Protein AF-0000000084379235 (afdb_homodimer)

Nearest PDB structures (foldseek):
  6t3e-assembly1_A  TM=9.279E-01  e=1.648E-34  Thermococcus litoralis DSM 5473
  1x7d-assembly1_A  TM=8.752E-01  e=5.258E-24  Pseudomonas putida
  5yu0-assembly1_B  TM=8.383E-01  e=1.056E-24  Streptomyces pristinaespiralis
  8j1g-assembly1_B  TM=8.552E-01  e=7.853E-24  Pseudomonas veronii
  8j1g-assembly1_A  TM=8.545E-01  e=2.203E-23  Pseudomonas veronii

Foldseek 3Di:
DAEAELVLLVVLCDLLVLLVLVLVLLQDDKDWDDKDWDWADDPPAHIKIWIWTWMDDAQAKIKIKIKMAQPCCVVVVDDRMFIKMWIAGNNPRHTDYIYGVVSLCLQLLLSLLLNLCLQAADQAFAEEEEEDLDPNRLNNVSNVVSRHVHAEYEYEYPDQVSRVVSLVVCVPPNHDYYYDHDVLVSQLVGQEYAYADQAQDEPAELVSHFFQHEYEYEHFFALSRYHYALNNQLQAQEEEQDPVRCCHGGNRNVVNCVVVSDDPVSNQYHSSCSSNVNGHTHPDSRGYHYYYYNDGVSSSRSSVVSSSVSVVVVD/DAEAELVLLPVLCDLLVLLVLVLVLLQDDKDWDDKDWDWADDPPAHIKIWIWTWMDDAQAKIKIKIKMAQPCCVVVVDDRMFIKMWIAGNNPRHTDYIYGVVSLCLQLLLSLLLNLCLQAADQAFAEEEEEDLDPNRLNNVSNVVSRHVHAEYEYEYPDQVSRVVSLVVCVPPNHHYYYDHDVLVSQLVGQEYAYADQALDEPAELVSHFFQHEYEYEHFFALSRYHYALNNQLQAQEEEQDPVRCCHGGNRNVVNCVVVSDDPVSNQYHSSCSSNVNGHTHPDSRGYHYYYYNDGVSSSRSSVVSSSVSVVVVD

Organism: NCBI:txid1548547

Sequence (630 aa):
MLTFNAQAVAQSLPYDLLIDALEDAFRSDIDVPDRAHHQIKVPDEADGTLLLMPAWRTGNALGIKIATVFPGNMKKSLPSVNASYLLLDGTTGQPVAILDGAELTLRRTAAASALASRYLSRADASTLLMVGTGKLAPHLIRAHATVRPLERVMIWGRRPDAARAVADSLANERYSVTVVEDIQPAVKEADIISCATLASEPLIEGSGLRGGQHVDLVGSFTPEMCEADDAAMSLADVYVDTYAGALVEAGEIVKAMKSGALDRADIVGDLFALTRGTCDQRRSPDATTLFKSVGSALEDLAAAELAVRQSNHHNMLTFNAQAVAQSLPYDLLIDALEDAFRSDIDVPDRAHHQIKVPDEADGTLLLMPAWRTGNALGIKIATVFPGNMKKSLPSVNASYLLLDGTTGQPVAILDGAELTLRRTAAASALASRYLSRADASTLLMVGTGKLAPHLIRAHATVRPLERVMIWGRRPDAARAVADSLANERYSVTVVEDIQPAVKEADIISCATLASEPLIEGSGLRGGQHVDLVGSFTPEMCEADDAAMSLADVYVDTYAGALVEAGEIVKAMKSGALDRADIVGDLFALTRGTCDQRRSPDATTLFKSVGSALEDLAAAELAVRQSNHHN

Radius of gyration: 28.87 Å; Cα contacts (8 Å, |Δi|>4): 1555; chains: 2; bounding box: 52×85×67 Å

InterPro domains:
  IPR003462 Ornithine cyclodeaminase/mu-crystallin [PF02423] (7-306)
  IPR003462 Ornithine cyclodeaminase/mu-crystallin [PIRSF001439] (1-310)
  IPR003462 Ornithine cyclodeaminase/mu-crystallin [PTHR13812] (4-311)
  IPR023401 Ornithine cyclodeaminase, N-terminal [G3DSA:3.30.1780.10] (18-307)
  IPR036291 NAD(P)-binding domain superfamily [SSF51735] (1-310)

Secondary structure (DSSP, 8-state):
-EEE-HHHHHHH--HHHHHHHHHHHHHS--B-PPPEEEEE--TTSPPEEEEEEEEEETTTEEEEEEEEE-GGGGGGTS-SEEEEEEEEETTT--EEEEEEHHHHHHHHHHHHHHHHHHHHS-TT--EEEEE--STHHHHHHHHHHHHS---EEEEE-SSHHHHHHHHHHTTTSSSEEEE-S-HHHHHHH-SEEEE----SS-SB-GGG--TT-EEEE-S--STT--SB-HHHHHHSEEEES-HHHHHHH-HHHHHHHHHTS--GGGEEEEHHHHHHT-S-----TT--EEEE----HHHHHHHHHHHHHHHHHH-/-EEE-HHHHHHH--HHHHHHHHHHHHHS--B-PPPEEEEE--TTSPPEEEEEEEEEETTTEEEEEEEEE-GGGGGGTS-SEEEEEEEEETTT--EEEEEEHHHHHHHHHHHHHHHHHHHHS-TT--EEEEE--STHHHHHHHHHHHHS---EEEEE-SSHHHHHHHHHHTTTSSSEEEE-S-HHHHHHH-SEEEE----SS-SB-GGG--TT-EEEE-S--STT--SB-HHHHHHSEEEES-HHHHHHH-HHHHHHHHHTS--GGGEEEEHHHHHHT-S-----TT--EEEE----HHHHHHHHHHHHHHHHHH-

Solvent-accessible surface area (backbone atoms only — not comparable to full-atom values): 30803 Å² total; per-residue (Å²): 108,48,76,30,50,51,66,52,43,56,71,34,48,49,51,67,62,42,26,52,40,42,45,50,46,43,54,47,78,62,52,61,63,84,62,47,81,44,81,36,60,26,84,97,46,60,56,24,37,42,36,42,32,42,20,32,33,75,51,54,34,29,28,36,37,43,34,22,41,18,68,54,21,58,83,68,78,38,67,31,64,36,36,36,30,42,36,24,34,27,70,48,42,41,73,48,32,41,34,38,23,53,52,48,48,42,49,40,54,18,21,49,54,21,45,51,39,61,53,40,36,53,79,77,35,28,30,34,29,34,38,33,52,51,87,50,40,64,41,37,53,54,24,37,45,68,65,25,67,48,49,36,35,37,29,28,36,98,47,62,68,47,18,46,53,51,44,60,76,46,66,86,49,96,35,50,70,46,70,47,91,56,64,64,69,48,52,56,68,27,32,32,40,39,34,44,42,82,36,58,58,55,76,43,51,32,89,50,56,55,71,28,22,20,37,36,40,52,36,28,59,38,62,71,20,12,54,40,34,47,55,31,53,51,68,26,52,31,32,28,52,41,65,77,45,31,66,64,25,22,8,43,54,41,50,18,42,75,73,60,41,33,51,81,84,57,44,60,39,26,43,41,30,52,58,61,62,72,33,80,59,59,87,46,79,56,43,30,28,29,39,40,34,64,74,58,43,55,44,54,41,35,47,52,54,44,31,54,54,46,50,56,70,73,97,111,48,78,28,50,53,67,52,44,55,72,34,48,48,51,67,62,40,26,52,39,42,45,51,45,42,55,47,79,60,51,60,62,83,61,48,80,43,82,38,61,27,84,97,47,61,58,24,36,42,37,43,32,40,20,33,31,74,49,55,33,29,27,35,39,43,33,21,42,15,66,54,21,58,84,67,76,38,67,31,65,36,35,37,28,42,35,25,33,28,70,48,42,42,71,48,30,41,34,37,23,52,51,48,47,43,50,40,53,18,22,52,53,21,47,51,38,62,52,41,36,52,80,78,34,27,30,35,28,36,39,32,52,52,87,49,39,65,41,37,54,54,23,38,47,67,66,25,67,48,49,37,35,38,29,30,36,97,48,61,67,46,19,46,53,50,46,60,76,44,68,85,49,96,37,50,73,45,74,47,90,57,64,64,68,46,52,56,67,28,34,30,40,40,34,45,42,83,37,60,58,56,76,45,52,30,89,51,56,56,73,28,22,21,37,37,40,53,37,28,61,36,62,70,19,11,54,41,35,48,54,32,55,51,68,26,52,32,31,28,51,41,66,77,46,30,67,66,24,20,8,43,54,42,50,18,42,74,73,61,40,34,51,80,84,56,45,61,38,26,43,41,30,54,59,60,63,72,32,79,59,58,86,47,79,55,44,30,30,30,39,40,34,64,74,58,43,56,44,54,41,34,47,52,54,44,30,54,55,46,51,55,71,74,97

pLDDT: mean 96.62, std 4.07, range [54.31, 98.94]

Structure (mmCIF, N/CA/C/O backbone):
data_AF-0000000084379235-model_v1
#
loop_
_entity.id
_entity.type
_entity.pdbx_description
1 polymer 'Ornithine cyclodeaminase'
#
loop_
_atom_site.group_PDB
_atom_site.id
_atom_site.type_symbol
_atom_site.label_atom_id
_atom_site.label_alt_id
_atom_site.label_comp_id
_atom_site.label_asym_id
_atom_site.label_entity_id
_atom_site.label_seq_id
_atom_site.pdbx_PDB_ins_code
_atom_site.Cartn_x
_atom_site.Cartn_y
_atom_site.Cartn_z
_atom_site.occupancy
_atom_site.B_iso_or_equiv
_atom_site.auth_seq_id
_atom_site.auth_comp_id
_atom_site.auth_asym_id
_atom_site.auth_atom_id
_atom_site.pdbx_PDB_model_num
ATOM 1 N N . MET A 1 1 ? -5.691 -5.512 14.508 1 92.12 1 MET A N 1
ATOM 2 C CA . MET A 1 1 ? -5.141 -6 13.25 1 92.12 1 MET A CA 1
ATOM 3 C C . MET A 1 1 ? -4.266 -7.23 13.484 1 92.12 1 MET A C 1
ATOM 5 O O . MET A 1 1 ? -3.367 -7.211 14.32 1 92.12 1 MET A O 1
ATOM 9 N N . LEU A 1 2 ? -4.555 -8.359 12.836 1 96 2 LEU A N 1
ATOM 10 C CA . LEU A 1 2 ? -3.793 -9.602 12.969 1 96 2 LEU A CA 1
ATOM 11 C C . LEU A 1 2 ? -2.469 -9.508 12.219 1 96 2 LEU A C 1
ATOM 13 O O . LEU A 1 2 ? -2.355 -8.758 11.242 1 96 2 LEU A O 1
ATOM 17 N N . THR A 1 3 ? -1.489 -10.188 12.703 1 96.81 3 THR A N 1
ATOM 18 C CA . THR A 1 3 ? -0.196 -10.242 12.031 1 96.81 3 THR A CA 1
ATOM 19 C C . THR A 1 3 ? 0.193 -11.68 11.719 1 96.81 3 THR A C 1
ATOM 21 O O . THR A 1 3 ? 0.214 -12.531 12.609 1 96.81 3 THR A O 1
ATOM 24 N N . PHE A 1 4 ? 0.456 -11.969 10.461 1 98.06 4 PHE A N 1
ATOM 25 C CA . PHE A 1 4 ? 0.9 -13.289 10.023 1 98.06 4 PHE A CA 1
ATOM 26 C C . PHE A 1 4 ? 2.336 -13.234 9.516 1 98.06 4 PHE A C 1
ATOM 28 O O . PHE A 1 4 ? 2.592 -12.734 8.414 1 98.06 4 PHE A O 1
ATOM 35 N N . ASN A 1 5 ? 3.264 -13.773 10.336 1 97.31 5 ASN A N 1
ATOM 36 C CA . ASN A 1 5 ? 4.598 -13.953 9.773 1 97.31 5 ASN A CA 1
ATOM 37 C C . ASN A 1 5 ? 4.633 -15.109 8.773 1 97.31 5 ASN A C 1
ATOM 39 O O . ASN A 1 5 ? 3.596 -15.711 8.477 1 97.31 5 ASN A O 1
ATOM 43 N N . ALA A 1 6 ? 5.785 -15.398 8.227 1 97.69 6 ALA A N 1
ATOM 44 C CA . ALA A 1 6 ? 5.898 -16.406 7.176 1 97.69 6 ALA A CA 1
ATOM 45 C C . ALA A 1 6 ? 5.379 -17.766 7.656 1 97.69 6 ALA A C 1
ATOM 47 O O . ALA A 1 6 ? 4.652 -18.453 6.934 1 97.69 6 ALA A O 1
ATOM 48 N N . GLN A 1 7 ? 5.68 -18.156 8.844 1 97.88 7 GLN A N 1
ATOM 49 C CA . GLN A 1 7 ? 5.258 -19.438 9.406 1 97.88 7 GLN A CA 1
ATOM 50 C C . GLN A 1 7 ? 3.744 -19.484 9.586 1 97.88 7 GLN A C 1
ATOM 52 O O . GLN A 1 7 ? 3.111 -20.484 9.266 1 97.88 7 GLN A O 1
ATOM 57 N N . ALA A 1 8 ? 3.197 -18.359 10.133 1 97.88 8 ALA A N 1
ATOM 58 C CA . ALA A 1 8 ? 1.751 -18.297 10.32 1 97.88 8 ALA A CA 1
ATOM 59 C C . ALA A 1 8 ? 1.019 -18.375 8.984 1 97.88 8 ALA A C 1
ATOM 61 O O . ALA A 1 8 ? -0.028 -19.016 8.875 1 97.88 8 ALA A O 1
ATOM 62 N N . VAL A 1 9 ? 1.533 -17.719 7.953 1 98.5 9 VAL A N 1
ATOM 63 C CA . VAL A 1 9 ? 0.953 -17.797 6.613 1 98.5 9 VAL A CA 1
ATOM 64 C C . VAL A 1 9 ? 0.969 -19.234 6.121 1 98.5 9 VAL A C 1
ATOM 66 O O . VAL A 1 9 ? -0.054 -19.75 5.668 1 98.5 9 VAL A O 1
ATOM 69 N N . ALA A 1 10 ? 2.104 -19.859 6.254 1 98 10 ALA A N 1
ATOM 70 C CA . ALA A 1 10 ? 2.256 -21.234 5.797 1 98 10 ALA A CA 1
ATOM 71 C C . ALA A 1 10 ? 1.259 -22.156 6.492 1 98 10 ALA A C 1
ATOM 73 O O . ALA A 1 10 ? 0.645 -23.016 5.852 1 98 10 ALA A O 1
ATOM 74 N N . GLN A 1 11 ? 1.054 -22 7.746 1 97.62 11 GLN A N 1
ATOM 75 C CA . GLN A 1 11 ? 0.169 -22.844 8.539 1 97.62 11 GLN A CA 1
ATOM 76 C C . GLN A 1 11 ? -1.294 -22.594 8.188 1 97.62 11 GLN A C 1
ATOM 78 O O . GLN A 1 11 ? -2.123 -23.516 8.273 1 97.62 11 GLN A O 1
ATOM 83 N N . SER A 1 12 ? -1.556 -21.406 7.738 1 98.38 12 SER A N 1
ATOM 84 C CA . SER A 1 12 ? -2.941 -21.016 7.508 1 98.38 12 SER A CA 1
ATOM 85 C C . SER A 1 12 ? -3.365 -21.297 6.07 1 98.38 12 SER A C 1
ATOM 87 O O . SER A 1 12 ? -4.543 -21.172 5.73 1 98.38 12 SER A O 1
ATOM 89 N N . LEU A 1 13 ? -2.404 -21.734 5.227 1 98.56 13 LEU A N 1
ATOM 90 C CA . LEU A 1 13 ? -2.723 -21.875 3.811 1 98.56 13 LEU A CA 1
ATOM 91 C C . LEU A 1 13 ? -2.328 -23.25 3.295 1 98.56 13 LEU A C 1
ATOM 93 O O . LEU A 1 13 ? -1.538 -23.359 2.355 1 98.56 13 LEU A O 1
ATOM 97 N N . PRO A 1 14 ? -2.881 -24.297 3.912 1 98.44 14 PRO A N 1
ATOM 98 C CA . PRO A 1 14 ? -2.645 -25.594 3.273 1 98.44 14 PRO A CA 1
ATOM 99 C C . PRO A 1 14 ? -3.121 -25.641 1.824 1 98.44 14 PRO A C 1
ATOM 101 O O . PRO A 1 14 ? -4.133 -25.016 1.486 1 98.44 14 PRO A O 1
ATOM 104 N N . TYR A 1 15 ? -2.473 -26.391 0.972 1 98.75 15 TYR A N 1
ATOM 105 C CA . TYR A 1 15 ? -2.641 -26.266 -0.471 1 98.75 15 TYR A CA 1
ATOM 106 C C . TYR A 1 15 ? -4.035 -26.703 -0.899 1 98.75 15 TYR A C 1
ATOM 108 O O . TYR A 1 15 ? -4.629 -26.109 -1.806 1 98.75 15 TYR A O 1
ATOM 116 N N . ASP A 1 16 ? -4.59 -27.734 -0.295 1 98.69 16 ASP A N 1
ATOM 117 C CA . ASP A 1 16 ? -5.922 -28.203 -0.69 1 98.69 16 ASP A CA 1
ATOM 118 C C . ASP A 1 16 ? -6.961 -27.094 -0.494 1 98.69 16 ASP A C 1
ATOM 120 O O . ASP A 1 16 ? -7.723 -26.781 -1.412 1 98.69 16 ASP A O 1
ATOM 124 N N . LEU A 1 17 ? -6.926 -26.422 0.654 1 98.75 17 LEU A N 1
ATOM 125 C CA . LEU A 1 17 ? -7.871 -25.344 0.95 1 98.75 17 LEU A CA 1
ATOM 126 C C . LEU A 1 17 ? -7.574 -24.109 0.098 1 98.75 17 LEU A C 1
ATOM 128 O O . LEU A 1 17 ? -8.5 -23.422 -0.333 1 98.75 17 LEU A O 1
ATOM 132 N N . LEU A 1 18 ? -6.316 -23.844 -0.096 1 98.88 18 LEU A N 1
ATOM 133 C CA . LEU A 1 18 ? -5.934 -22.672 -0.868 1 98.88 18 LEU A CA 1
ATOM 134 C C . LEU A 1 18 ? -6.344 -22.828 -2.328 1 98.88 18 LEU A C 1
ATOM 136 O O . LEU A 1 18 ? -6.824 -21.859 -2.943 1 98.88 18 LEU A O 1
ATOM 140 N N . ILE A 1 19 ? -6.133 -24.016 -2.932 1 98.94 19 ILE A N 1
ATOM 141 C CA . ILE A 1 19 ? -6.543 -24.266 -4.309 1 98.94 19 ILE A CA 1
ATOM 142 C C . ILE A 1 19 ? -8.047 -24.078 -4.445 1 98.94 19 ILE A C 1
ATOM 144 O O . ILE A 1 19 ? -8.516 -23.438 -5.391 1 98.94 19 ILE A O 1
ATOM 148 N N . ASP A 1 20 ? -8.828 -24.547 -3.488 1 98.94 20 ASP A N 1
ATOM 149 C CA . ASP A 1 20 ? -10.273 -24.359 -3.486 1 98.94 20 ASP A CA 1
ATOM 150 C C . ASP A 1 20 ? -10.633 -22.875 -3.379 1 98.94 20 ASP A C 1
ATOM 152 O O . ASP A 1 20 ? -11.555 -22.406 -4.051 1 98.94 20 ASP A O 1
ATOM 156 N N . ALA A 1 21 ? -9.945 -22.172 -2.545 1 98.81 21 ALA A N 1
ATOM 157 C CA . ALA A 1 21 ? -10.195 -20.75 -2.361 1 98.81 21 ALA A CA 1
ATOM 158 C C . ALA A 1 21 ? -9.922 -19.969 -3.646 1 98.81 21 ALA A C 1
ATOM 160 O O . ALA A 1 21 ? -10.656 -19.031 -3.979 1 98.81 21 ALA A O 1
ATOM 161 N N . LEU A 1 22 ? -8.852 -20.328 -4.312 1 98.94 22 LEU A N 1
ATOM 162 C CA . LEU A 1 22 ? -8.547 -19.672 -5.582 1 98.94 22 LEU A CA 1
ATOM 163 C C . LEU A 1 22 ? -9.617 -19.984 -6.621 1 98.94 22 LEU A C 1
ATOM 165 O O . LEU A 1 22 ? -9.992 -19.125 -7.414 1 98.94 22 LEU A O 1
ATOM 169 N N . GLU A 1 23 ? -10.039 -21.234 -6.652 1 98.88 23 GLU A N 1
ATOM 170 C CA . GLU A 1 23 ? -11.117 -21.609 -7.574 1 98.88 23 GLU A CA 1
ATOM 171 C C . GLU A 1 23 ? -12.352 -20.734 -7.352 1 98.88 23 GLU A C 1
ATOM 173 O O . GLU A 1 23 ? -12.93 -20.219 -8.305 1 98.88 23 GLU A O 1
ATOM 178 N N . ASP A 1 24 ? -12.734 -20.578 -6.148 1 98.69 24 ASP A N 1
ATOM 179 C CA . ASP A 1 24 ? -13.875 -19.75 -5.797 1 98.69 24 ASP A CA 1
ATOM 180 C C . ASP A 1 24 ? -13.633 -18.297 -6.203 1 98.69 24 ASP A C 1
ATOM 182 O O . ASP A 1 24 ? -14.539 -17.625 -6.695 1 98.69 24 ASP A O 1
ATOM 186 N N . ALA A 1 25 ? -12.469 -17.812 -5.973 1 98.62 25 ALA A N 1
ATOM 187 C CA . ALA A 1 25 ? -12.125 -16.422 -6.289 1 98.62 25 ALA A CA 1
ATOM 188 C C . ALA A 1 25 ? -12.227 -16.172 -7.793 1 98.62 25 ALA A C 1
ATOM 190 O O . ALA A 1 25 ? -12.805 -15.164 -8.219 1 98.62 25 ALA A O 1
ATOM 191 N N . PHE A 1 26 ? -11.672 -17.062 -8.625 1 98.62 26 PHE A N 1
ATOM 192 C CA . PHE A 1 26 ? -11.711 -16.891 -10.07 1 98.62 26 PHE A CA 1
ATOM 193 C C . PHE A 1 26 ? -13.141 -17.031 -10.594 1 98.62 26 PHE A C 1
ATOM 195 O O . PHE A 1 26 ? -13.469 -16.516 -11.656 1 98.62 26 PHE A O 1
ATOM 202 N N . ARG A 1 27 ? -13.984 -17.766 -9.867 1 98 27 ARG A N 1
ATOM 203 C CA . ARG A 1 27 ? -15.391 -17.875 -10.25 1 98 27 ARG A CA 1
ATOM 204 C C . ARG A 1 27 ? -16.156 -16.594 -9.914 1 98 27 ARG A C 1
ATOM 206 O O . ARG A 1 27 ? -17.203 -16.328 -10.5 1 98 27 ARG A O 1
ATOM 213 N N . SER A 1 28 ? -15.633 -15.836 -8.992 1 96.81 28 SER A N 1
ATOM 214 C CA . SER A 1 28 ? -16.328 -14.68 -8.438 1 96.81 28 SER A CA 1
ATOM 215 C C . SER A 1 28 ? -15.922 -13.398 -9.156 1 96.81 28 SER A C 1
ATOM 217 O O . SER A 1 28 ? -15.117 -13.43 -10.086 1 96.81 28 SER A O 1
ATOM 219 N N . ASP A 1 29 ? -16.609 -12.359 -8.75 1 95.19 29 ASP A N 1
ATOM 220 C CA . ASP A 1 29 ? -16.281 -11.039 -9.281 1 95.19 29 ASP A CA 1
ATOM 221 C C . ASP A 1 29 ? -15.344 -10.289 -8.336 1 95.19 29 ASP A C 1
ATOM 223 O O . ASP A 1 29 ? -15.758 -9.828 -7.273 1 95.19 29 ASP A O 1
ATOM 227 N N . ILE A 1 30 ? -14.133 -10.203 -8.719 1 97.5 30 ILE A N 1
ATOM 228 C CA . ILE A 1 30 ? -13.109 -9.484 -7.957 1 97.5 30 ILE A CA 1
ATOM 229 C C . ILE A 1 30 ? -12.477 -8.406 -8.828 1 97.5 30 ILE A C 1
ATOM 231 O O . ILE A 1 30 ? -12.094 -8.664 -9.969 1 97.5 30 ILE A O 1
ATOM 235 N N . ASP A 1 31 ? -12.492 -7.176 -8.336 1 97.62 31 ASP A N 1
ATOM 236 C CA . ASP A 1 31 ? -11.859 -6.066 -9.047 1 97.62 31 ASP A CA 1
ATOM 237 C C . ASP A 1 31 ? -10.344 -6.086 -8.859 1 97.62 31 ASP A C 1
ATOM 239 O O . ASP A 1 31 ? -9.852 -6.145 -7.73 1 97.62 31 ASP A O 1
ATOM 243 N N . VAL A 1 32 ? -9.656 -6.082 -9.969 1 97.81 32 VAL A N 1
ATOM 244 C CA . VAL A 1 32 ? -8.195 -6.066 -9.953 1 97.81 32 VAL A CA 1
ATOM 245 C C . VAL A 1 32 ? -7.684 -4.926 -10.836 1 97.81 32 VAL A C 1
ATOM 247 O O . VAL A 1 32 ? -7.355 -5.133 -12.008 1 97.81 32 VAL A O 1
ATOM 250 N N . PRO A 1 33 ? -7.547 -3.705 -10.32 1 96.5 33 PRO A N 1
ATOM 251 C CA . PRO A 1 33 ? -7 -2.621 -11.141 1 96.5 33 PRO A CA 1
ATOM 252 C C . PRO A 1 33 ? -5.543 -2.855 -11.531 1 96.5 33 PRO A C 1
ATOM 254 O O . PRO A 1 33 ? -4.883 -3.736 -10.977 1 96.5 33 PRO A O 1
ATOM 257 N N . ASP A 1 34 ? -5.098 -2.086 -12.508 1 93.81 34 ASP A N 1
ATOM 258 C CA . ASP A 1 34 ? -3.693 -2.162 -12.898 1 93.81 34 ASP A CA 1
ATOM 259 C C . ASP A 1 34 ? -2.777 -1.854 -11.711 1 93.81 34 ASP A C 1
ATOM 261 O O . ASP A 1 34 ? -3.08 -0.98 -10.898 1 93.81 34 ASP A O 1
ATOM 265 N N . ARG A 1 35 ? -1.743 -2.525 -11.641 1 94 35 ARG A N 1
ATOM 266 C CA . ARG A 1 35 ? -0.758 -2.289 -10.594 1 94 35 ARG A CA 1
ATOM 267 C C . ARG A 1 35 ? -0.049 -0.955 -10.797 1 94 35 ARG A C 1
ATOM 269 O O . ARG A 1 35 ? 0.11 -0.499 -11.93 1 94 35 ARG A O 1
ATOM 276 N N . ALA A 1 36 ? 0.363 -0.311 -9.734 1 96.12 36 ALA A N 1
ATOM 277 C CA . ALA A 1 36 ? 1.285 0.82 -9.797 1 96.12 36 ALA A CA 1
ATOM 278 C C . ALA A 1 36 ? 2.734 0.346 -9.789 1 96.12 36 ALA A C 1
ATOM 280 O O . ALA A 1 36 ? 3.084 -0.599 -9.078 1 96.12 36 ALA A O 1
ATOM 281 N N . HIS A 1 37 ? 3.537 0.984 -10.617 1 95.69 37 HIS A N 1
ATOM 282 C CA . HIS A 1 37 ? 4.965 0.712 -10.766 1 95.69 37 HIS A CA 1
ATOM 283 C C . HIS A 1 37 ? 5.793 1.973 -10.539 1 95.69 37 HIS A C 1
ATOM 285 O O . HIS A 1 37 ? 5.621 2.965 -11.25 1 95.69 37 HIS A O 1
ATOM 291 N N . HIS A 1 38 ? 6.68 1.949 -9.539 1 97.75 38 HIS A N 1
ATOM 292 C CA . HIS A 1 38 ? 7.562 3.078 -9.266 1 97.75 38 HIS A CA 1
ATOM 293 C C . HIS A 1 38 ? 9.023 2.652 -9.281 1 97.75 38 HIS A C 1
ATOM 295 O O . HIS A 1 38 ? 9.43 1.761 -8.531 1 97.75 38 HIS A O 1
ATOM 301 N N . GLN A 1 39 ? 9.844 3.279 -10.078 1 97 39 GLN A N 1
ATOM 302 C CA . GLN A 1 39 ? 11.289 3.047 -10.07 1 97 39 GLN A CA 1
ATOM 303 C C . GLN A 1 39 ? 11.953 3.795 -8.922 1 97 39 GLN A C 1
ATOM 305 O O . GLN A 1 39 ? 11.719 4.988 -8.727 1 97 39 GLN A O 1
ATOM 310 N N . ILE A 1 40 ? 12.719 3.107 -8.148 1 97.31 40 ILE A N 1
ATOM 311 C CA . ILE A 1 40 ? 13.414 3.676 -6.996 1 97.31 40 ILE A CA 1
ATOM 312 C C . ILE A 1 40 ? 14.914 3.697 -7.266 1 97.31 40 ILE A C 1
ATOM 314 O O . ILE A 1 40 ? 15.555 2.646 -7.359 1 97.31 40 ILE A O 1
ATOM 318 N N . LYS A 1 41 ? 15.492 4.902 -7.328 1 96.5 41 LYS A N 1
ATOM 319 C CA . LYS A 1 41 ? 16.938 5 -7.52 1 96.5 41 LYS A CA 1
ATOM 320 C C . LYS A 1 41 ? 17.688 4.496 -6.289 1 96.5 41 LYS A C 1
ATOM 322 O O . LYS A 1 41 ? 17.281 4.762 -5.156 1 96.5 41 LYS A O 1
ATOM 327 N N . VAL A 1 42 ? 18.656 3.725 -6.508 1 95.56 42 VAL A N 1
ATOM 328 C CA . VAL A 1 42 ? 19.578 3.248 -5.477 1 95.56 42 VAL A CA 1
ATOM 329 C C . VAL A 1 42 ? 21.016 3.637 -5.836 1 95.56 42 VAL A C 1
ATOM 331 O O . VAL A 1 42 ? 21.531 3.219 -6.871 1 95.56 42 VAL A O 1
ATOM 334 N N . PRO A 1 43 ? 21.609 4.449 -5.004 1 94.94 43 PRO A N 1
ATOM 335 C CA . PRO A 1 43 ? 22.969 4.906 -5.348 1 94.94 43 PRO A CA 1
ATOM 336 C C . PRO A 1 43 ? 23.922 3.754 -5.648 1 94.94 43 PRO A C 1
ATOM 338 O O . PRO A 1 43 ? 24.047 2.824 -4.844 1 94.94 43 PRO A O 1
ATOM 341 N N . ASP A 1 44 ? 24.578 3.77 -6.754 1 93.62 44 ASP A N 1
ATOM 342 C CA . ASP A 1 44 ? 25.672 2.895 -7.172 1 93.62 44 ASP A CA 1
ATOM 343 C C . ASP A 1 44 ? 25.172 1.464 -7.383 1 93.62 44 ASP A C 1
ATOM 345 O O . ASP A 1 44 ? 25.969 0.516 -7.316 1 93.62 44 ASP A O 1
ATOM 349 N N . GLU A 1 45 ? 23.938 1.264 -7.469 1 94.56 45 GLU A N 1
ATOM 350 C CA . GLU A 1 45 ? 23.328 -0.036 -7.738 1 94.56 45 GLU A CA 1
ATOM 351 C C . GLU A 1 45 ? 22.203 0.083 -8.758 1 94.56 45 GLU A C 1
ATOM 353 O O . GLU A 1 45 ? 21.797 1.191 -9.125 1 94.56 45 GLU A O 1
ATOM 358 N N . ALA A 1 46 ? 21.781 -1.047 -9.289 1 94.12 46 ALA A N 1
ATOM 359 C CA . ALA A 1 46 ? 20.594 -1.059 -10.141 1 94.12 46 ALA A CA 1
ATOM 360 C C . ALA A 1 46 ? 19.375 -0.525 -9.383 1 94.12 46 ALA A C 1
ATOM 362 O O . ALA A 1 46 ? 19.234 -0.763 -8.188 1 94.12 46 ALA A O 1
ATOM 363 N N . ASP A 1 47 ? 18.5 0.144 -10.148 1 96.56 47 ASP A N 1
ATOM 364 C CA . ASP A 1 47 ? 17.312 0.717 -9.547 1 96.56 47 ASP A CA 1
ATOM 365 C C . ASP A 1 47 ? 16.422 -0.372 -8.945 1 96.56 47 ASP A C 1
ATOM 367 O O . ASP A 1 47 ? 16.359 -1.489 -9.469 1 96.56 47 ASP A O 1
ATOM 371 N N . GLY A 1 48 ? 15.828 -0.029 -7.84 1 96.5 48 GLY A N 1
ATOM 372 C CA . GLY A 1 48 ? 14.758 -0.855 -7.305 1 96.5 48 GLY A CA 1
ATOM 373 C C . GLY A 1 48 ? 13.406 -0.541 -7.91 1 96.5 48 GLY A C 1
ATOM 374 O O . GLY A 1 48 ? 13.281 0.357 -8.742 1 96.5 48 GLY A O 1
ATOM 375 N N . THR A 1 49 ? 12.461 -1.345 -7.605 1 97.25 49 THR A N 1
ATOM 376 C CA . THR A 1 49 ? 11.094 -1.126 -8.047 1 97.25 49 THR A CA 1
ATOM 377 C C . THR A 1 49 ? 10.109 -1.342 -6.898 1 97.25 49 THR A C 1
ATOM 379 O O . THR A 1 49 ? 10.281 -2.258 -6.094 1 97.25 49 THR A O 1
ATOM 382 N N . LEU A 1 50 ? 9.125 -0.482 -6.77 1 98.12 50 LEU A N 1
ATOM 383 C CA . LEU A 1 50 ? 7.973 -0.651 -5.895 1 98.12 50 LEU A CA 1
ATOM 384 C C . LEU A 1 50 ? 6.723 -0.983 -6.699 1 98.12 50 LEU A C 1
ATOM 386 O O . LEU A 1 50 ? 6.398 -0.289 -7.664 1 98.12 50 LEU A O 1
ATOM 390 N N . LEU A 1 51 ? 6.098 -2.076 -6.34 1 97.94 51 LEU A N 1
ATOM 391 C CA . LEU A 1 51 ? 4.844 -2.484 -6.961 1 97.94 51 LEU A CA 1
ATOM 392 C C . LEU A 1 51 ? 3.697 -2.439 -5.953 1 97.94 51 LEU A C 1
ATOM 394 O O . LEU A 1 51 ? 3.82 -2.961 -4.844 1 97.94 51 LEU A O 1
ATOM 398 N N . LEU A 1 52 ? 2.619 -1.762 -6.258 1 98.62 52 LEU A N 1
ATOM 399 C CA . LEU A 1 52 ? 1.391 -1.729 -5.473 1 98.62 52 LEU A CA 1
ATOM 400 C C . LEU A 1 52 ? 0.246 -2.398 -6.227 1 98.62 52 LEU A C 1
ATOM 402 O O . LEU A 1 52 ? -0.118 -1.967 -7.324 1 98.62 52 LEU A O 1
ATOM 406 N N . MET A 1 53 ? -0.276 -3.426 -5.637 1 98.5 53 MET A N 1
ATOM 407 C CA . MET A 1 53 ? -1.21 -4.281 -6.363 1 98.5 53 MET A CA 1
ATOM 408 C C . MET A 1 53 ? -2.48 -4.512 -5.547 1 98.5 53 MET A C 1
ATOM 410 O O . MET A 1 53 ? -2.607 -5.527 -4.863 1 98.5 53 MET A O 1
ATOM 414 N N . PRO A 1 54 ? -3.473 -3.666 -5.688 1 98.69 54 PRO A N 1
ATOM 415 C CA . PRO A 1 54 ? -4.727 -3.824 -4.945 1 98.69 54 PRO A CA 1
ATOM 416 C C . PRO A 1 54 ? -5.707 -4.77 -5.633 1 98.69 54 PRO A C 1
ATOM 418 O O . PRO A 1 54 ? -5.605 -4.992 -6.844 1 98.69 54 PRO A O 1
ATOM 421 N N . ALA A 1 55 ? -6.598 -5.32 -4.906 1 98.75 55 ALA A N 1
ATOM 422 C CA . ALA A 1 55 ? -7.773 -6.07 -5.348 1 98.75 55 ALA A CA 1
ATOM 423 C C . ALA A 1 55 ? -8.875 -6.035 -4.289 1 98.75 55 ALA A C 1
ATOM 425 O O . ALA A 1 55 ? -8.594 -5.914 -3.094 1 98.75 55 ALA A O 1
ATOM 426 N N . TRP A 1 56 ? -10.117 -6.07 -4.738 1 98.5 56 TRP A N 1
ATOM 427 C CA . TRP A 1 56 ? -11.172 -6.109 -3.723 1 98.5 56 TRP A CA 1
ATOM 428 C C . TRP A 1 56 ? -12.391 -6.875 -4.23 1 98.5 56 TRP A C 1
ATOM 430 O O . TRP A 1 56 ? -12.609 -6.969 -5.438 1 98.5 56 TRP A O 1
ATOM 440 N N . ARG A 1 57 ? -13 -7.535 -3.338 1 96.88 57 ARG A N 1
ATOM 441 C CA . ARG A 1 57 ? -14.344 -8.094 -3.475 1 96.88 57 ARG A CA 1
ATOM 442 C C . ARG A 1 57 ? -15.383 -7.164 -2.859 1 96.88 57 ARG A C 1
ATOM 444 O O . ARG A 1 57 ? -15.453 -7.023 -1.636 1 96.88 57 ARG A O 1
ATOM 451 N N . THR A 1 58 ? -16.203 -6.562 -3.752 1 95.12 58 THR A N 1
ATOM 452 C CA . THR A 1 58 ? -17.156 -5.539 -3.336 1 95.12 58 THR A CA 1
ATOM 453 C C . THR A 1 58 ? -17.953 -5.996 -2.113 1 95.12 58 THR A C 1
ATOM 455 O O . THR A 1 58 ? -18.516 -7.094 -2.105 1 95.12 58 THR A O 1
ATOM 458 N N . GLY A 1 59 ? -17.875 -5.152 -1.05 1 93.25 59 GLY A N 1
ATOM 459 C CA . GLY A 1 59 ? -18.656 -5.395 0.153 1 93.25 59 GLY A CA 1
ATOM 460 C C . GLY A 1 59 ? -18.078 -6.492 1.026 1 93.25 59 GLY A C 1
ATOM 461 O O . GLY A 1 59 ? -18.719 -6.934 1.983 1 93.25 59 GLY A O 1
ATOM 462 N N . ASN A 1 60 ? -16.906 -6.969 0.749 1 95.25 60 ASN A N 1
ATOM 463 C CA . ASN A 1 60 ? -16.359 -8.102 1.493 1 95.25 60 ASN A CA 1
ATOM 464 C C . ASN A 1 60 ? -14.922 -7.84 1.943 1 95.25 60 ASN A C 1
ATOM 466 O O . ASN A 1 60 ? -14.664 -7.652 3.135 1 95.25 60 ASN A O 1
ATOM 470 N N . ALA A 1 61 ? -14.039 -7.73 1.017 1 98 61 ALA A N 1
ATOM 471 C CA . ALA A 1 61 ? -12.633 -7.617 1.376 1 98 61 ALA A CA 1
ATOM 472 C C . ALA A 1 61 ? -11.891 -6.707 0.404 1 98 61 ALA A C 1
ATOM 474 O O . ALA A 1 61 ? -12.258 -6.602 -0.768 1 98 61 ALA A O 1
ATOM 475 N N . LEU A 1 62 ? -10.953 -6.012 0.889 1 98.5 62 LEU A N 1
ATOM 476 C CA . LEU A 1 62 ? -10.008 -5.168 0.158 1 98.5 62 LEU A CA 1
ATOM 477 C C . LEU A 1 62 ? -8.578 -5.461 0.578 1 98.5 62 LEU A C 1
ATOM 479 O O . LEU A 1 62 ? -8.273 -5.543 1.771 1 98.5 62 LEU A O 1
ATOM 483 N N . GLY A 1 63 ? -7.684 -5.723 -0.448 1 98.69 63 GLY A N 1
ATOM 484 C CA . GLY A 1 63 ? -6.301 -6.027 -0.115 1 98.69 63 GLY A CA 1
ATOM 485 C C . GLY A 1 63 ? -5.301 -5.363 -1.043 1 98.69 63 GLY A C 1
ATOM 486 O O . GLY A 1 63 ? -5.637 -5.012 -2.176 1 98.69 63 GLY A O 1
ATOM 487 N N . ILE A 1 64 ? -4.105 -5.145 -0.514 1 98.88 64 ILE A N 1
ATOM 488 C CA . ILE A 1 64 ? -3.02 -4.555 -1.294 1 98.88 64 ILE A CA 1
ATOM 489 C C . ILE A 1 64 ? -1.729 -5.336 -1.051 1 98.88 64 ILE A C 1
ATOM 491 O O . ILE A 1 64 ? -1.29 -5.477 0.093 1 98.88 64 ILE A O 1
ATOM 495 N N . LYS A 1 65 ? -1.167 -5.84 -2.078 1 98.81 65 LYS A N 1
ATOM 496 C CA . LYS A 1 65 ? 0.206 -6.328 -1.993 1 98.81 65 LYS A CA 1
ATOM 497 C C . LYS A 1 65 ? 1.206 -5.203 -2.242 1 98.81 65 LYS A C 1
ATOM 499 O O . LYS A 1 65 ? 1.088 -4.469 -3.223 1 98.81 65 LYS A O 1
ATOM 504 N N . ILE A 1 66 ? 2.068 -5.043 -1.357 1 98.81 66 ILE A N 1
ATOM 505 C CA . ILE A 1 66 ? 3.203 -4.137 -1.498 1 98.81 66 ILE A CA 1
ATOM 506 C C . ILE A 1 66 ? 4.484 -4.941 -1.712 1 98.81 66 ILE A C 1
ATOM 508 O O . ILE A 1 66 ? 4.973 -5.598 -0.789 1 98.81 66 ILE A O 1
ATOM 512 N N . ALA A 1 67 ? 5.016 -4.848 -2.93 1 98.44 67 ALA A N 1
ATOM 513 C CA . ALA A 1 67 ? 6.195 -5.641 -3.262 1 98.44 67 ALA A CA 1
ATOM 514 C C . ALA A 1 67 ? 7.348 -4.754 -3.723 1 98.44 67 ALA A C 1
ATOM 516 O O . ALA A 1 67 ? 7.121 -3.686 -4.301 1 98.44 67 ALA A O 1
ATOM 517 N N . THR A 1 68 ? 8.508 -5.133 -3.434 1 98 68 THR A N 1
ATOM 518 C CA . THR A 1 68 ? 9.703 -4.445 -3.904 1 98 68 THR A CA 1
ATOM 519 C C . THR A 1 68 ? 10.648 -5.422 -4.594 1 98 68 THR A C 1
ATOM 521 O O . THR A 1 68 ? 10.727 -6.594 -4.215 1 98 68 THR A O 1
ATOM 524 N N . VAL A 1 69 ? 11.297 -5 -5.633 1 96.62 69 VAL A N 1
ATOM 525 C CA . VAL A 1 69 ? 12.352 -5.73 -6.328 1 96.62 69 VAL A CA 1
ATOM 526 C C . VAL A 1 69 ? 13.648 -4.918 -6.301 1 96.62 69 VAL A C 1
ATOM 528 O O . VAL A 1 69 ? 13.727 -3.852 -6.914 1 96.62 69 VAL A O 1
ATOM 531 N N . PHE A 1 70 ? 14.578 -5.355 -5.578 1 96.88 70 PHE A N 1
ATOM 532 C CA . PHE A 1 70 ? 15.891 -4.723 -5.48 1 96.88 70 PHE A CA 1
ATOM 533 C C . PHE A 1 70 ? 16.984 -5.68 -5.934 1 96.88 70 PHE A C 1
ATOM 535 O O . PHE A 1 70 ? 17.531 -6.438 -5.129 1 96.88 70 PHE A O 1
ATOM 542 N N . PRO A 1 71 ? 17.375 -5.605 -7.223 1 94.69 71 PRO A N 1
ATOM 543 C CA . PRO A 1 71 ? 18.328 -6.559 -7.801 1 94.69 71 PRO A CA 1
ATOM 544 C C . PRO A 1 71 ? 19.672 -6.57 -7.074 1 94.69 71 PRO A C 1
ATOM 546 O O . PRO A 1 71 ? 20.328 -7.613 -6.996 1 94.69 71 PRO A O 1
ATOM 549 N N . GLY A 1 72 ? 20.047 -5.465 -6.516 1 94.44 72 GLY A N 1
ATOM 550 C CA . GLY A 1 72 ? 21.328 -5.344 -5.836 1 94.44 72 GLY A CA 1
ATOM 551 C C . GLY A 1 72 ? 21.422 -6.184 -4.574 1 94.44 72 GLY A C 1
ATOM 552 O O . GLY A 1 72 ? 22.516 -6.41 -4.047 1 94.44 72 GLY A O 1
ATOM 553 N N . ASN A 1 73 ? 20.312 -6.641 -4.102 1 96.06 73 ASN A N 1
ATOM 554 C CA . ASN A 1 73 ? 20.266 -7.434 -2.879 1 96.06 73 ASN A CA 1
ATOM 555 C C . ASN A 1 73 ? 21.047 -8.734 -3.029 1 96.06 73 ASN A C 1
ATOM 557 O O . ASN A 1 73 ? 21.562 -9.273 -2.045 1 96.06 73 ASN A O 1
ATOM 561 N N . MET A 1 74 ? 21.172 -9.242 -4.25 1 90 74 MET A N 1
ATOM 562 C CA . MET A 1 74 ? 21.891 -10.484 -4.508 1 90 74 MET A CA 1
ATOM 563 C C . MET A 1 74 ? 23.344 -10.391 -4.02 1 90 74 MET A C 1
ATOM 565 O O . MET A 1 74 ? 23.875 -11.352 -3.475 1 90 74 MET A O 1
ATOM 569 N N . LYS A 1 75 ? 23.922 -9.242 -4.156 1 92.31 75 LYS A N 1
ATOM 570 C CA . LYS A 1 75 ? 25.297 -9.023 -3.74 1 92.31 75 LYS A CA 1
ATOM 571 C C . LYS A 1 75 ? 25.422 -8.984 -2.219 1 92.31 75 LYS A C 1
ATOM 573 O O . LYS A 1 75 ? 26.516 -9.141 -1.671 1 92.31 75 LYS A O 1
ATOM 578 N N . LYS A 1 76 ? 24.266 -8.797 -1.537 1 92.69 76 LYS A N 1
ATOM 579 C CA . LYS A 1 76 ? 24.234 -8.688 -0.082 1 92.69 76 LYS A CA 1
ATOM 580 C C . LYS A 1 76 ? 23.672 -9.953 0.554 1 92.69 76 LYS A C 1
ATOM 582 O O . LYS A 1 76 ? 23.391 -9.984 1.757 1 92.69 76 LYS A O 1
ATOM 587 N N . SER A 1 77 ? 23.375 -10.961 -0.208 1 92.56 77 SER A N 1
ATOM 588 C CA . SER A 1 77 ? 22.766 -12.203 0.234 1 92.56 77 SER A CA 1
ATOM 589 C C . SER A 1 77 ? 21.391 -11.961 0.845 1 92.56 77 SER A C 1
ATOM 591 O O . SER A 1 77 ? 21.031 -12.562 1.861 1 92.56 77 SER A O 1
ATOM 593 N N . LEU A 1 78 ? 20.75 -11 0.365 1 94.88 78 LEU A N 1
ATOM 594 C CA . LEU A 1 78 ? 19.375 -10.695 0.717 1 94.88 78 LEU A CA 1
ATOM 595 C C . LEU A 1 78 ? 18.422 -11.016 -0.439 1 94.88 78 LEU A C 1
ATOM 597 O O . LEU A 1 78 ? 18.844 -11 -1.602 1 94.88 78 LEU A O 1
ATOM 601 N N . PRO A 1 79 ? 17.25 -11.352 -0.104 1 93.19 79 PRO A N 1
ATOM 602 C CA . PRO A 1 79 ? 16.297 -11.57 -1.189 1 93.19 79 PRO A CA 1
ATOM 603 C C . PRO A 1 79 ? 16.078 -10.336 -2.055 1 93.19 79 PRO A C 1
ATOM 605 O O . PRO A 1 79 ? 15.93 -9.227 -1.529 1 93.19 79 PRO A O 1
ATOM 608 N N . SER A 1 80 ? 16.047 -10.5 -3.334 1 94.06 80 SER A N 1
ATOM 609 C CA . SER A 1 80 ? 15.836 -9.391 -4.25 1 94.06 80 SER A CA 1
ATOM 610 C C . SER A 1 80 ? 14.383 -8.93 -4.242 1 94.06 80 SER A C 1
ATOM 612 O O . SER A 1 80 ? 14.086 -7.785 -4.59 1 94.06 80 SER A O 1
ATOM 614 N N . VAL A 1 81 ? 13.461 -9.891 -3.914 1 95.19 81 VAL A N 1
ATOM 615 C CA . VAL A 1 81 ? 12.039 -9.578 -3.9 1 95.19 81 VAL A CA 1
ATOM 616 C C . VAL A 1 81 ? 11.5 -9.656 -2.471 1 95.19 81 VAL A C 1
ATOM 618 O O . VAL A 1 81 ? 11.758 -10.633 -1.761 1 95.19 81 VAL A O 1
ATOM 621 N N . ASN A 1 82 ? 10.891 -8.641 -2.016 1 97.5 82 ASN A N 1
ATOM 622 C CA . ASN A 1 82 ? 10.172 -8.594 -0.75 1 97.5 82 ASN A CA 1
ATOM 623 C C . ASN A 1 82 ? 8.703 -8.234 -0.957 1 97.5 82 ASN A C 1
ATOM 625 O O . ASN A 1 82 ? 8.336 -7.684 -1.998 1 97.5 82 ASN A O 1
ATOM 629 N N . ALA A 1 83 ? 7.918 -8.648 0.024 1 98.38 83 ALA A N 1
ATOM 630 C CA . ALA A 1 83 ? 6.512 -8.266 -0.105 1 98.38 83 ALA A CA 1
ATOM 631 C C . ALA A 1 83 ? 5.812 -8.289 1.251 1 98.38 83 ALA A C 1
ATOM 633 O O . ALA A 1 83 ? 6.168 -9.078 2.129 1 98.38 83 ALA A O 1
ATOM 634 N N . SER A 1 84 ? 4.883 -7.406 1.429 1 98.81 84 SER A N 1
ATOM 635 C CA . SER A 1 84 ? 3.877 -7.398 2.488 1 98.81 84 SER A CA 1
ATOM 636 C C . SER A 1 84 ? 2.467 -7.332 1.91 1 98.81 84 SER A C 1
ATOM 638 O O . SER A 1 84 ? 2.264 -6.812 0.812 1 98.81 84 SER A O 1
ATOM 640 N N . TYR A 1 85 ? 1.562 -7.926 2.58 1 98.88 85 TYR A N 1
ATOM 641 C CA . TYR A 1 85 ? 0.17 -7.871 2.146 1 98.88 85 TYR A CA 1
ATOM 642 C C . TYR A 1 85 ? -0.723 -7.312 3.25 1 98.88 85 TYR A C 1
ATOM 644 O O . TYR A 1 85 ? -0.719 -7.82 4.375 1 98.88 85 TYR A O 1
ATOM 652 N N . LEU A 1 86 ? -1.454 -6.301 2.941 1 98.94 86 LEU A N 1
ATOM 653 C CA . LEU A 1 86 ? -2.402 -5.711 3.879 1 98.94 86 LEU A CA 1
ATOM 654 C C . LEU A 1 86 ? -3.838 -6.023 3.471 1 98.94 86 LEU A C 1
ATOM 656 O O . LEU A 1 86 ? -4.25 -5.715 2.352 1 98.94 86 LEU A O 1
ATOM 660 N N . LEU A 1 87 ? -4.547 -6.688 4.375 1 98.88 87 LEU A N 1
ATOM 661 C CA . LEU A 1 87 ? -5.961 -6.992 4.176 1 98.88 87 LEU A CA 1
ATOM 662 C C . LEU A 1 87 ? -6.844 -6.016 4.949 1 98.88 87 LEU A C 1
ATOM 664 O O . LEU A 1 87 ? -6.602 -5.758 6.129 1 98.88 87 LEU A O 1
ATOM 668 N N . LEU A 1 88 ? -7.844 -5.449 4.312 1 98.69 88 LEU A N 1
ATOM 669 C CA . LEU A 1 88 ? -8.812 -4.52 4.887 1 98.69 88 LEU A CA 1
ATOM 670 C C . LEU A 1 88 ? -10.234 -5.051 4.738 1 98.69 88 LEU A C 1
ATOM 672 O O . LEU A 1 88 ? -10.492 -5.898 3.881 1 98.69 88 LEU A O 1
ATOM 676 N N . ASP A 1 89 ? -11.102 -4.57 5.57 1 98 89 ASP A N 1
ATOM 677 C CA . ASP A 1 89 ? -12.523 -4.859 5.426 1 98 89 ASP A CA 1
ATOM 678 C C . ASP A 1 89 ? -13.117 -4.137 4.215 1 98 89 ASP A C 1
ATOM 680 O O . ASP A 1 89 ? -12.93 -2.928 4.059 1 98 89 ASP A O 1
ATOM 684 N N . GLY A 1 90 ? -13.797 -4.809 3.363 1 96.75 90 GLY A N 1
ATOM 685 C CA . GLY A 1 90 ? -14.305 -4.238 2.125 1 96.75 90 GLY A CA 1
ATOM 686 C C . GLY A 1 90 ? -15.531 -3.367 2.326 1 96.75 90 GLY A C 1
ATOM 687 O O . GLY A 1 90 ? -15.93 -2.631 1.422 1 96.75 90 GLY A O 1
ATOM 688 N N . THR A 1 91 ? -16.109 -3.346 3.508 1 95.81 91 THR A N 1
ATOM 689 C CA . THR A 1 91 ? -17.297 -2.562 3.785 1 95.81 91 THR A CA 1
ATOM 690 C C . THR A 1 91 ? -16.953 -1.307 4.578 1 95.81 91 THR A C 1
ATOM 692 O O . THR A 1 91 ? -17.656 -0.295 4.488 1 95.81 91 THR A O 1
ATOM 695 N N . THR A 1 92 ? -15.852 -1.35 5.332 1 96.88 92 THR A N 1
ATOM 696 C CA . THR A 1 92 ? -15.562 -0.251 6.246 1 96.88 92 THR A CA 1
ATOM 697 C C . THR A 1 92 ? -14.18 0.339 5.961 1 96.88 92 THR A C 1
ATOM 699 O O . THR A 1 92 ? -13.859 1.432 6.43 1 96.88 92 THR A O 1
ATOM 702 N N . GLY A 1 93 ? -13.336 -0.433 5.273 1 97.62 93 GLY A N 1
ATOM 703 C CA . GLY A 1 93 ? -11.984 0.02 4.992 1 97.62 93 GLY A CA 1
ATOM 704 C C . GLY A 1 93 ? -11.039 -0.162 6.164 1 97.62 93 GLY A C 1
ATOM 705 O O . GLY A 1 93 ? -9.867 0.211 6.09 1 97.62 93 GLY A O 1
ATOM 706 N N . GLN A 1 94 ? -11.461 -0.769 7.254 1 97.69 94 GLN A N 1
ATOM 707 C CA . GLN A 1 94 ? -10.633 -0.944 8.445 1 97.69 94 GLN A CA 1
ATOM 708 C C . GLN A 1 94 ? -9.586 -2.027 8.227 1 97.69 94 GLN A C 1
ATOM 710 O O . GLN A 1 94 ? -9.852 -3.039 7.578 1 97.69 94 GLN A O 1
ATOM 715 N N . PRO A 1 95 ? -8.398 -1.846 8.781 1 98.12 95 PRO A N 1
ATOM 716 C CA . PRO A 1 95 ? -7.371 -2.883 8.664 1 98.12 95 PRO A CA 1
ATOM 717 C C . PRO A 1 95 ? -7.758 -4.18 9.375 1 98.12 95 PRO A C 1
ATOM 719 O O . PRO A 1 95 ? -8.258 -4.145 10.5 1 98.12 95 PRO A O 1
ATOM 722 N N . VAL A 1 96 ? -7.527 -5.285 8.734 1 98.19 96 VAL A N 1
ATOM 723 C CA . VAL A 1 96 ? -7.895 -6.59 9.281 1 98.19 96 VAL A CA 1
ATOM 724 C C . VAL A 1 96 ? -6.633 -7.375 9.633 1 98.19 96 VAL A C 1
ATOM 726 O O . VAL A 1 96 ? -6.531 -7.949 10.719 1 98.19 96 VAL A O 1
ATOM 729 N N . ALA A 1 97 ? -5.629 -7.375 8.695 1 98.5 97 ALA A N 1
ATOM 730 C CA . ALA A 1 97 ? -4.441 -8.195 8.914 1 98.5 97 ALA A CA 1
ATOM 731 C C . ALA A 1 97 ? -3.273 -7.719 8.062 1 98.5 97 ALA A C 1
ATOM 733 O O . ALA A 1 97 ? -3.479 -7.156 6.98 1 98.5 97 ALA A O 1
ATOM 734 N N . ILE A 1 98 ? -2.109 -7.852 8.523 1 98.69 98 ILE A N 1
ATOM 735 C CA . ILE A 1 98 ? -0.877 -7.742 7.754 1 98.69 98 ILE A CA 1
ATOM 736 C C . ILE A 1 98 ? -0.196 -9.102 7.664 1 98.69 98 ILE A C 1
ATOM 738 O O . ILE A 1 98 ? -0.084 -9.812 8.672 1 98.69 98 ILE A O 1
ATOM 742 N N . LEU A 1 99 ? 0.146 -9.516 6.445 1 98.75 99 LEU A N 1
ATOM 743 C CA . LEU A 1 99 ? 0.719 -10.836 6.219 1 98.75 99 LEU A CA 1
ATOM 744 C C . LEU A 1 99 ? 2.088 -10.727 5.559 1 98.75 99 LEU A C 1
ATOM 746 O O . LEU A 1 99 ? 2.33 -9.812 4.766 1 98.75 99 LEU A O 1
ATOM 750 N N . ASP A 1 100 ? 2.949 -11.727 5.863 1 98.44 100 ASP A N 1
ATOM 751 C CA . ASP A 1 100 ? 4.148 -11.906 5.051 1 98.44 100 ASP A CA 1
ATOM 752 C C . ASP A 1 100 ? 3.791 -12.141 3.586 1 98.44 100 ASP A C 1
ATOM 754 O O . ASP A 1 100 ? 3.189 -13.164 3.25 1 98.44 100 ASP A O 1
ATOM 758 N N . GLY A 1 101 ? 4.191 -11.203 2.76 1 98.44 101 GLY A N 1
ATOM 759 C CA . GLY A 1 101 ? 3.789 -11.25 1.362 1 98.44 101 GLY A CA 1
ATOM 760 C C . GLY A 1 101 ? 4.613 -12.219 0.536 1 98.44 101 GLY A C 1
ATOM 761 O O . GLY A 1 101 ? 4.148 -12.719 -0.49 1 98.44 101 GLY A O 1
ATOM 762 N N . ALA A 1 102 ? 5.859 -12.445 0.979 1 97.5 102 ALA A N 1
ATOM 763 C CA . ALA A 1 102 ? 6.723 -13.352 0.23 1 97.5 102 ALA A CA 1
ATOM 764 C C . ALA A 1 102 ? 6.191 -14.781 0.282 1 97.5 102 ALA A C 1
ATOM 766 O O . ALA A 1 102 ? 6.02 -15.43 -0.756 1 97.5 102 ALA A O 1
ATOM 767 N N . GLU A 1 103 ? 5.883 -15.227 1.514 1 98.31 103 GLU A N 1
ATOM 768 C CA . GLU A 1 103 ? 5.328 -16.578 1.671 1 98.31 103 GLU A CA 1
ATOM 769 C C . GLU A 1 103 ? 3.951 -16.672 1.023 1 98.31 103 GLU A C 1
ATOM 771 O O . GLU A 1 103 ? 3.633 -17.688 0.395 1 98.31 103 GLU A O 1
ATOM 776 N N . LEU A 1 104 ? 3.158 -15.641 1.189 1 98.81 104 LEU A N 1
ATOM 777 C CA . LEU A 1 104 ? 1.834 -15.602 0.578 1 98.81 104 LEU A CA 1
ATOM 778 C C . LEU A 1 104 ? 1.93 -15.773 -0.935 1 98.81 104 LEU A C 1
ATOM 780 O O . LEU A 1 104 ? 1.155 -16.531 -1.528 1 98.81 104 LEU A O 1
ATOM 784 N N . THR A 1 105 ? 2.9 -15.102 -1.537 1 98.44 105 THR A N 1
ATOM 785 C CA . THR A 1 105 ? 3.08 -15.141 -2.984 1 98.44 105 THR A CA 1
ATOM 786 C C . THR A 1 105 ? 3.496 -16.531 -3.439 1 98.44 105 THR A C 1
ATOM 788 O O . THR A 1 105 ? 2.963 -17.062 -4.422 1 98.44 105 THR A O 1
ATOM 791 N N . LEU A 1 106 ? 4.441 -17.125 -2.684 1 98.25 106 LEU A N 1
ATOM 792 C CA . LEU A 1 106 ? 4.902 -18.469 -3.033 1 98.25 106 LEU A CA 1
ATOM 793 C C . LEU A 1 106 ? 3.738 -19.453 -3.053 1 98.25 106 LEU A C 1
ATOM 795 O O . LEU A 1 106 ? 3.559 -20.188 -4.027 1 98.25 106 LEU A O 1
ATOM 799 N N . ARG A 1 107 ? 2.928 -19.375 -2.092 1 98.81 107 ARG A N 1
ATOM 800 C CA . ARG A 1 107 ? 1.888 -20.375 -1.908 1 98.81 107 ARG A CA 1
ATOM 801 C C . ARG A 1 107 ? 0.743 -20.172 -2.893 1 98.81 107 ARG A C 1
ATOM 803 O O . ARG A 1 107 ? 0.279 -21.109 -3.527 1 98.81 107 ARG A O 1
ATOM 810 N N . ARG A 1 108 ? 0.295 -18.906 -3.025 1 98.88 108 ARG A N 1
ATOM 811 C CA . ARG A 1 108 ? -0.833 -18.703 -3.928 1 98.88 108 ARG A CA 1
ATOM 812 C C . ARG A 1 108 ? -0.422 -18.922 -5.379 1 98.88 108 ARG A C 1
ATOM 814 O O . ARG A 1 108 ? -1.231 -19.359 -6.199 1 98.88 108 ARG A O 1
ATOM 821 N N . THR A 1 109 ? 0.857 -18.625 -5.777 1 98.62 109 THR A N 1
ATOM 822 C CA . THR A 1 109 ? 1.356 -18.891 -7.121 1 98.62 109 THR A CA 1
ATOM 823 C C . THR A 1 109 ? 1.334 -20.375 -7.426 1 98.62 109 THR A C 1
ATOM 825 O O . THR A 1 109 ? 0.829 -20.797 -8.469 1 98.62 109 THR A O 1
ATOM 828 N N . ALA A 1 110 ? 1.853 -21.156 -6.492 1 98.88 110 ALA A N 1
ATOM 829 C CA . ALA A 1 110 ? 1.848 -22.609 -6.656 1 98.88 110 ALA A CA 1
ATOM 830 C C . ALA A 1 110 ? 0.422 -23.156 -6.715 1 98.88 110 ALA A C 1
ATOM 832 O O . ALA A 1 110 ? 0.122 -24.031 -7.516 1 98.88 110 ALA A O 1
ATOM 833 N N . ALA A 1 111 ? -0.427 -22.594 -5.906 1 98.94 111 ALA A N 1
ATOM 834 C CA . ALA A 1 111 ? -1.818 -23.031 -5.867 1 98.94 111 ALA A CA 1
ATOM 835 C C . ALA A 1 111 ? -2.531 -22.734 -7.18 1 98.94 111 ALA A C 1
ATOM 837 O O . ALA A 1 111 ? -3.383 -23.5 -7.625 1 98.94 111 ALA A O 1
ATOM 838 N N . ALA A 1 112 ? -2.221 -21.609 -7.773 1 98.88 112 ALA A N 1
ATOM 839 C CA . ALA A 1 112 ? -2.809 -21.281 -9.07 1 98.88 112 ALA A CA 1
ATOM 840 C C . ALA A 1 112 ? -2.402 -22.297 -10.133 1 98.88 112 ALA A C 1
ATOM 842 O O . ALA A 1 112 ? -3.225 -22.703 -10.961 1 98.88 112 ALA A O 1
ATOM 843 N N . SER A 1 113 ? -1.163 -22.656 -10.133 1 98.88 113 SER A N 1
ATOM 844 C CA . SER A 1 113 ? -0.673 -23.672 -11.047 1 98.88 113 SER A CA 1
ATOM 845 C C . SER A 1 113 ? -1.394 -25 -10.836 1 98.88 113 SER A C 1
ATOM 847 O O . SER A 1 113 ? -1.789 -25.672 -11.797 1 98.88 113 SER A O 1
ATOM 849 N N . ALA A 1 114 ? -1.553 -25.391 -9.57 1 98.94 114 ALA A N 1
ATOM 850 C CA . ALA A 1 114 ? -2.242 -26.625 -9.242 1 98.94 114 ALA A CA 1
ATOM 851 C C . ALA A 1 114 ? -3.717 -26.562 -9.633 1 98.94 114 ALA A C 1
ATOM 853 O O . ALA A 1 114 ? -4.297 -27.562 -10.07 1 98.94 114 ALA A O 1
ATOM 854 N N . LEU A 1 115 ? -4.316 -25.406 -9.445 1 98.94 115 LEU A N 1
ATOM 855 C CA . LEU A 1 115 ? -5.695 -25.219 -9.883 1 98.94 115 LEU A CA 1
ATOM 856 C C . LEU A 1 115 ? -5.832 -25.469 -11.383 1 98.94 115 LEU A C 1
ATOM 858 O O . LEU A 1 115 ? -6.742 -26.172 -11.812 1 98.94 115 LEU A O 1
ATOM 862 N N . ALA A 1 116 ? -4.949 -24.828 -12.148 1 98.88 116 ALA A N 1
ATOM 863 C CA . ALA A 1 116 ? -4.957 -25.094 -13.586 1 98.88 116 ALA A CA 1
ATOM 864 C C . ALA A 1 116 ? -4.785 -26.578 -13.883 1 98.88 116 ALA A C 1
ATOM 866 O O . ALA A 1 116 ? -5.516 -27.141 -14.703 1 98.88 116 ALA A O 1
ATOM 867 N N . SER A 1 117 ? -3.855 -27.203 -13.203 1 98.88 117 SER A N 1
ATOM 868 C CA . SER A 1 117 ? -3.572 -28.625 -13.398 1 98.88 117 SER A CA 1
ATOM 869 C C . SER A 1 117 ? -4.801 -29.484 -13.102 1 98.88 117 SER A C 1
ATOM 871 O O . SER A 1 117 ? -5.035 -30.484 -13.766 1 98.88 117 SER A O 1
ATOM 873 N N . ARG A 1 118 ? -5.562 -29.094 -12.125 1 98.62 118 ARG A N 1
ATOM 874 C CA . ARG A 1 118 ? -6.789 -29.797 -11.766 1 98.62 118 ARG A CA 1
ATOM 875 C C . ARG A 1 118 ? -7.715 -29.938 -12.969 1 98.62 118 ARG A C 1
ATOM 877 O O . ARG A 1 118 ? -8.422 -30.922 -13.109 1 98.62 118 ARG A O 1
ATOM 884 N N . TYR A 1 119 ? -7.688 -29 -13.844 1 98.56 119 TYR A N 1
ATOM 885 C CA . TYR A 1 119 ? -8.555 -28.984 -15.016 1 98.56 119 TYR A CA 1
ATOM 886 C C . TYR A 1 119 ? -7.836 -29.547 -16.234 1 98.56 119 TYR A C 1
ATOM 888 O O . TYR A 1 119 ? -8.469 -30.047 -17.172 1 98.56 119 TYR A O 1
ATOM 896 N N . LEU A 1 120 ? -6.465 -29.469 -16.219 1 98.81 120 LEU A N 1
ATOM 897 C CA . LEU A 1 120 ? -5.797 -29.547 -17.516 1 98.81 120 LEU A CA 1
ATOM 898 C C . LEU A 1 120 ? -4.879 -30.75 -17.594 1 98.81 120 LEU A C 1
ATOM 900 O O . LEU A 1 120 ? -4.551 -31.219 -18.688 1 98.81 120 LEU A O 1
ATOM 904 N N . SER A 1 121 ? -4.32 -31.219 -16.5 1 98.81 121 SER A N 1
ATOM 905 C CA . SER A 1 121 ? -3.496 -32.406 -16.547 1 98.81 121 SER A CA 1
ATOM 906 C C . SER A 1 121 ? -4.352 -33.688 -16.453 1 98.81 121 SER A C 1
ATOM 908 O O . SER A 1 121 ? -5.488 -33.625 -15.977 1 98.81 121 SER A O 1
ATOM 910 N N . ARG A 1 122 ? -3.855 -34.781 -16.953 1 98.56 122 ARG A N 1
ATOM 911 C CA . ARG A 1 122 ? -4.578 -36.031 -16.844 1 98.56 122 ARG A CA 1
ATOM 912 C C . ARG A 1 122 ? -4.805 -36.406 -15.375 1 98.56 122 ARG A C 1
ATOM 914 O O . ARG A 1 122 ? -3.92 -36.219 -14.539 1 98.56 122 ARG A O 1
ATOM 921 N N . ALA A 1 123 ? -5.914 -37.031 -15.109 1 97.88 123 ALA A N 1
ATOM 922 C CA . ALA A 1 123 ? -6.277 -37.375 -13.742 1 97.88 123 ALA A CA 1
ATOM 923 C C . ALA A 1 123 ? -5.289 -38.375 -13.156 1 97.88 123 ALA A C 1
ATOM 925 O O . ALA A 1 123 ? -5.074 -38.406 -11.945 1 97.88 123 ALA A O 1
ATOM 926 N N . ASP A 1 124 ? -4.664 -39.125 -14.055 1 98.19 124 ASP A N 1
ATOM 927 C CA . ASP A 1 124 ? -3.771 -40.156 -13.586 1 98.19 124 ASP A CA 1
ATOM 928 C C . ASP A 1 124 ? -2.311 -39.719 -13.688 1 98.19 124 ASP A C 1
ATOM 930 O O . ASP A 1 124 ? -1.402 -40.562 -13.531 1 98.19 124 ASP A O 1
ATOM 934 N N . ALA A 1 125 ? -2.062 -38.469 -14.062 1 98.75 125 ALA A N 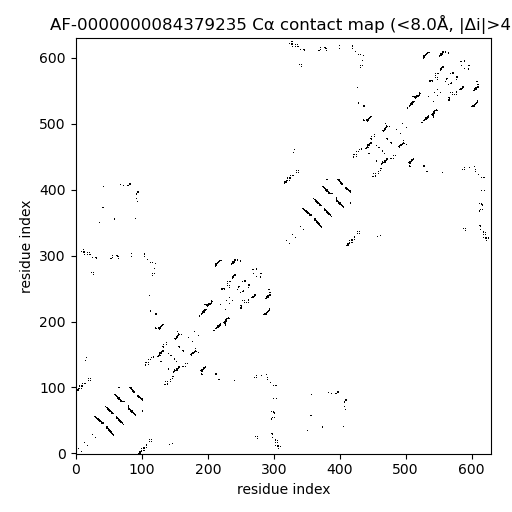1
ATOM 935 C CA . ALA A 1 125 ? -0.687 -37.969 -14.117 1 98.75 125 ALA A CA 1
ATOM 936 C C . ALA A 1 125 ? 0.053 -38.281 -12.812 1 98.75 125 ALA A C 1
ATOM 938 O O . ALA A 1 125 ? -0.414 -37.906 -11.734 1 98.75 125 ALA A O 1
ATOM 939 N N . SER A 1 126 ? 1.222 -38.938 -12.898 1 98.75 126 SER A N 1
ATOM 940 C CA . SER A 1 126 ? 1.873 -39.406 -11.672 1 98.75 126 SER A CA 1
ATOM 941 C C . SER A 1 126 ? 3.355 -39.031 -11.664 1 98.75 126 SER A C 1
ATOM 943 O O . SER A 1 126 ? 4.039 -39.219 -10.656 1 98.75 126 SER A O 1
ATOM 945 N N . THR A 1 127 ? 3.885 -38.5 -12.766 1 98.88 127 THR A N 1
ATOM 946 C CA . THR A 1 127 ? 5.281 -38.094 -12.859 1 98.88 127 THR A CA 1
ATOM 947 C C . THR A 1 127 ? 5.387 -36.594 -13.172 1 98.88 127 THR A C 1
ATOM 949 O O . THR A 1 127 ? 4.832 -36.125 -14.172 1 98.88 127 THR A O 1
ATOM 952 N N . LEU A 1 128 ? 6.066 -35.844 -12.312 1 98.94 128 LEU A N 1
ATOM 953 C CA . LEU A 1 128 ? 6.254 -34.406 -12.492 1 98.94 128 LEU A CA 1
ATOM 954 C C . LEU A 1 128 ? 7.73 -34.094 -12.672 1 98.94 128 LEU A C 1
ATOM 956 O O . LEU A 1 128 ? 8.586 -34.594 -11.938 1 98.94 128 LEU A O 1
ATOM 960 N N . LEU A 1 129 ? 8.008 -33.344 -13.672 1 98.94 129 LEU A N 1
ATOM 961 C CA . LEU A 1 129 ? 9.32 -32.719 -13.844 1 98.94 129 LEU A CA 1
ATOM 962 C C . LEU A 1 129 ? 9.305 -31.281 -13.383 1 98.94 129 LEU A C 1
ATOM 964 O O . LEU A 1 129 ? 8.547 -30.469 -13.922 1 98.94 129 LEU A O 1
ATOM 968 N N . MET A 1 130 ? 10.07 -30.969 -12.383 1 98.88 130 MET A N 1
ATOM 969 C CA . MET A 1 130 ? 10.312 -29.594 -11.945 1 98.88 130 MET A CA 1
ATOM 970 C C . MET A 1 130 ? 11.547 -29.016 -12.625 1 98.88 130 MET A C 1
ATOM 972 O O . MET A 1 130 ? 12.656 -29.516 -12.445 1 98.88 130 MET A O 1
ATOM 976 N N . VAL A 1 131 ? 11.344 -28 -13.414 1 98.69 131 VAL A N 1
ATOM 977 C CA . VAL A 1 131 ? 12.445 -27.281 -14.055 1 98.69 131 VAL A CA 1
ATOM 978 C C . VAL A 1 131 ? 12.688 -25.953 -13.328 1 98.69 131 VAL A C 1
ATOM 980 O O . VAL A 1 131 ? 11.875 -25.031 -13.43 1 98.69 131 VAL A O 1
ATOM 983 N N . GLY A 1 132 ? 13.828 -25.797 -12.688 1 98 132 GLY A N 1
ATOM 984 C CA . GLY A 1 132 ? 14.125 -24.672 -11.812 1 98 132 GLY A CA 1
ATOM 985 C C . GLY A 1 132 ? 14.242 -25.062 -10.352 1 98 132 GLY A C 1
ATOM 986 O O . GLY A 1 132 ? 13.57 -26 -9.898 1 98 132 GLY A O 1
ATOM 987 N N . THR A 1 133 ? 15.078 -24.344 -9.656 1 97.56 133 THR A N 1
ATOM 988 C CA . THR A 1 133 ? 15.414 -24.75 -8.289 1 97.56 133 THR A CA 1
ATOM 989 C C . THR A 1 133 ? 15.211 -23.578 -7.32 1 97.56 133 THR A C 1
ATOM 991 O O . THR A 1 133 ? 15.789 -23.562 -6.234 1 97.56 133 THR A O 1
ATOM 994 N N . GLY A 1 134 ? 14.469 -22.578 -7.719 1 95.25 134 GLY A N 1
ATOM 995 C CA . GLY A 1 134 ? 14.211 -21.438 -6.859 1 95.25 134 GLY A CA 1
ATOM 996 C C . GLY A 1 134 ? 13.242 -21.75 -5.73 1 95.25 134 GLY A C 1
ATOM 997 O O . GLY A 1 134 ? 12.805 -22.891 -5.578 1 95.25 134 GLY A O 1
ATOM 998 N N . LYS A 1 135 ? 12.898 -20.766 -4.996 1 94.88 135 LYS A N 1
ATOM 999 C CA . LYS A 1 135 ? 12.062 -20.891 -3.807 1 94.88 135 LYS A CA 1
ATOM 1000 C C . LYS A 1 135 ? 10.688 -21.453 -4.16 1 94.88 135 LYS A C 1
ATOM 1002 O O . LYS A 1 135 ? 10.039 -22.094 -3.328 1 94.88 135 LYS A O 1
ATOM 1007 N N . LEU A 1 136 ? 10.281 -21.281 -5.375 1 97.56 136 LEU A N 1
ATOM 1008 C CA . LEU A 1 136 ? 8.945 -21.703 -5.801 1 97.56 136 LEU A CA 1
ATOM 1009 C C . LEU A 1 136 ? 8.898 -23.203 -6.043 1 97.56 136 LEU A C 1
ATOM 1011 O O . LEU A 1 136 ? 7.824 -23.812 -5.984 1 97.56 136 LEU A O 1
ATOM 1015 N N . ALA A 1 137 ? 9.992 -23.797 -6.293 1 98.5 137 ALA A N 1
ATOM 1016 C CA . ALA A 1 137 ? 10.07 -25.172 -6.781 1 98.5 137 ALA A CA 1
ATOM 1017 C C . ALA A 1 137 ? 9.391 -26.141 -5.816 1 98.5 137 ALA A C 1
ATOM 1019 O O . ALA A 1 137 ? 8.461 -26.859 -6.191 1 98.5 137 ALA A O 1
ATOM 1020 N N . PRO A 1 138 ? 9.75 -26.125 -4.508 1 98.69 138 PRO A N 1
ATOM 1021 C CA . PRO A 1 138 ? 9.086 -27.062 -3.605 1 98.69 138 PRO A CA 1
ATOM 1022 C C . PRO A 1 138 ? 7.582 -26.797 -3.482 1 98.69 138 PRO A C 1
ATOM 1024 O O . PRO A 1 138 ? 6.801 -27.75 -3.312 1 98.69 138 PRO A O 1
ATOM 1027 N N . HIS A 1 139 ? 7.156 -25.578 -3.584 1 98.81 139 HIS A N 1
ATOM 1028 C CA . HIS A 1 139 ? 5.746 -25.219 -3.486 1 98.81 139 HIS A CA 1
ATOM 1029 C C . HIS A 1 139 ? 4.957 -25.75 -4.684 1 98.81 139 HIS A C 1
ATOM 1031 O O . HIS A 1 139 ? 3.865 -26.297 -4.52 1 98.81 139 HIS A O 1
ATOM 1037 N N . LEU A 1 140 ? 5.527 -25.594 -5.855 1 98.88 140 LEU A N 1
ATOM 1038 C CA . LEU A 1 140 ? 4.867 -26.094 -7.059 1 98.88 140 LEU A CA 1
ATOM 1039 C C . LEU A 1 140 ? 4.676 -27.594 -6.988 1 98.88 140 LEU A C 1
ATOM 1041 O O . LEU A 1 140 ? 3.604 -28.109 -7.316 1 98.88 140 LEU A O 1
ATOM 1045 N N . ILE A 1 141 ? 5.699 -28.266 -6.531 1 98.94 141 ILE A N 1
ATOM 1046 C CA . ILE A 1 141 ? 5.664 -29.734 -6.43 1 98.94 141 ILE A CA 1
ATOM 1047 C C . ILE A 1 141 ? 4.582 -30.156 -5.441 1 98.94 141 ILE A C 1
ATOM 1049 O O . ILE A 1 141 ? 3.705 -30.953 -5.773 1 98.94 141 ILE A O 1
ATOM 1053 N N . ARG A 1 142 ? 4.543 -29.562 -4.285 1 98.88 142 ARG A N 1
ATOM 1054 C CA . ARG A 1 142 ? 3.588 -29.906 -3.242 1 98.88 142 ARG A CA 1
ATOM 1055 C C . ARG A 1 142 ? 2.164 -29.562 -3.664 1 98.88 142 ARG A C 1
ATOM 1057 O O . ARG A 1 142 ? 1.23 -30.328 -3.402 1 98.88 142 ARG A O 1
ATOM 1064 N N . ALA A 1 143 ? 1.988 -28.438 -4.285 1 98.94 143 ALA A N 1
ATOM 1065 C CA . ALA A 1 143 ? 0.658 -28.031 -4.734 1 98.94 143 ALA A CA 1
ATOM 1066 C C . ALA A 1 143 ? 0.116 -29 -5.781 1 98.94 143 ALA A C 1
ATOM 1068 O O . ALA A 1 143 ? -1.033 -29.438 -5.695 1 98.94 143 ALA A O 1
ATOM 1069 N N . HIS A 1 144 ? 0.949 -29.359 -6.766 1 98.94 144 HIS A N 1
ATOM 1070 C CA . HIS A 1 144 ? 0.517 -30.297 -7.793 1 98.94 144 HIS A CA 1
ATOM 1071 C C . HIS A 1 144 ? 0.215 -31.672 -7.195 1 98.94 144 HIS A C 1
ATOM 1073 O O . HIS A 1 144 ? -0.716 -32.344 -7.629 1 98.94 144 HIS A O 1
ATOM 1079 N N . ALA A 1 145 ? 0.96 -32.062 -6.184 1 98.81 145 ALA A N 1
ATOM 1080 C CA . ALA A 1 145 ? 0.761 -33.344 -5.531 1 98.81 145 ALA A CA 1
ATOM 1081 C C . ALA A 1 145 ? -0.59 -33.406 -4.824 1 98.81 145 ALA A C 1
ATOM 1083 O O . ALA A 1 145 ? -1.11 -34.469 -4.547 1 98.81 145 ALA A O 1
ATOM 1084 N N . THR A 1 146 ? -1.121 -32.25 -4.52 1 98.56 146 THR A N 1
ATOM 1085 C CA . THR A 1 146 ? -2.41 -32.188 -3.844 1 98.56 146 THR A CA 1
ATOM 1086 C C . THR A 1 146 ? -3.549 -32.5 -4.809 1 98.56 146 THR A C 1
ATOM 1088 O O . THR A 1 146 ? -4.617 -32.938 -4.391 1 98.56 146 THR A O 1
ATOM 1091 N N . VAL A 1 147 ? -3.328 -32.375 -6.121 1 98.69 147 VAL A N 1
ATOM 1092 C CA . VAL A 1 147 ? -4.453 -32.5 -7.043 1 98.69 147 VAL A CA 1
ATOM 1093 C C . VAL A 1 147 ? -4.234 -33.688 -7.977 1 98.69 147 VAL A C 1
ATOM 1095 O O . VAL A 1 147 ? -5.141 -34.094 -8.711 1 98.69 147 VAL A O 1
ATOM 1098 N N . ARG A 1 148 ? -3.047 -34.25 -7.98 1 98.88 148 ARG A N 1
ATOM 1099 C CA . ARG A 1 148 ? -2.734 -35.438 -8.766 1 98.88 148 ARG A CA 1
ATOM 1100 C C . ARG A 1 148 ? -1.984 -36.469 -7.922 1 98.88 148 ARG A C 1
ATOM 1102 O O . ARG A 1 148 ? -1.261 -36.094 -6.992 1 98.88 148 ARG A O 1
ATOM 1109 N N . PRO A 1 149 ? -2.125 -37.688 -8.25 1 98.75 149 PRO A N 1
ATOM 1110 C CA . PRO A 1 149 ? -1.468 -38.75 -7.473 1 98.75 149 PRO A CA 1
ATOM 1111 C C . PRO A 1 149 ? 0.002 -38.906 -7.848 1 98.75 149 PRO A C 1
ATOM 1113 O O . PRO A 1 149 ? 0.405 -40 -8.281 1 98.75 149 PRO A O 1
ATOM 1116 N N . LEU A 1 150 ? 0.851 -37.938 -7.602 1 98.75 150 LEU A N 1
ATOM 1117 C CA . LEU A 1 150 ? 2.266 -38 -7.957 1 98.75 150 LEU A CA 1
ATOM 1118 C C . LEU A 1 150 ? 2.979 -39.125 -7.238 1 98.75 150 LEU A C 1
ATOM 1120 O O . LEU A 1 150 ? 2.83 -39.281 -6.023 1 98.75 150 LEU A O 1
ATOM 1124 N N . GLU A 1 151 ? 3.719 -39.906 -7.992 1 98.75 151 GLU A N 1
ATOM 1125 C CA . GLU A 1 151 ? 4.543 -41 -7.465 1 98.75 151 GLU A CA 1
ATOM 1126 C C . GLU A 1 151 ? 6.027 -40.688 -7.637 1 98.75 151 GLU A C 1
ATOM 1128 O O . GLU A 1 151 ? 6.859 -41.156 -6.867 1 98.75 151 GLU A O 1
ATOM 1133 N N . ARG A 1 152 ? 6.273 -39.906 -8.688 1 98.5 152 ARG A N 1
ATOM 1134 C CA . ARG A 1 152 ? 7.652 -39.594 -9.039 1 98.5 152 ARG A CA 1
ATOM 1135 C C . ARG A 1 152 ? 7.809 -38.125 -9.391 1 98.5 152 ARG A C 1
ATOM 1137 O O . ARG A 1 152 ? 7 -37.562 -10.133 1 98.5 152 ARG A O 1
ATOM 1144 N N . VAL A 1 153 ? 8.859 -37.531 -8.789 1 98.88 153 VAL A N 1
ATOM 1145 C CA . VAL A 1 153 ? 9.219 -36.156 -9.102 1 98.88 153 VAL A CA 1
ATOM 1146 C C . VAL A 1 153 ? 10.68 -36.094 -9.562 1 98.88 153 VAL A C 1
ATOM 1148 O O . VAL A 1 153 ? 11.57 -36.594 -8.883 1 98.88 153 VAL A O 1
ATOM 1151 N N . MET A 1 154 ? 10.898 -35.562 -10.734 1 98.81 154 MET A N 1
ATOM 1152 C CA . MET A 1 154 ? 12.234 -35.281 -11.234 1 98.81 154 MET A CA 1
ATOM 1153 C C . MET A 1 154 ? 12.539 -33.781 -11.141 1 98.81 154 MET A C 1
ATOM 1155 O O . MET A 1 154 ? 11.672 -32.969 -11.414 1 98.81 154 MET A O 1
ATOM 1159 N N . ILE A 1 155 ? 13.719 -33.438 -10.68 1 98.81 155 ILE A N 1
ATOM 1160 C CA . ILE A 1 155 ? 14.102 -32.031 -10.547 1 98.81 155 ILE A CA 1
ATOM 1161 C C . ILE A 1 155 ? 15.32 -31.75 -11.414 1 98.81 155 ILE A C 1
ATOM 1163 O O . ILE A 1 155 ? 16.328 -32.469 -11.344 1 98.81 155 ILE A O 1
ATOM 1167 N N . TRP A 1 156 ? 15.203 -30.75 -12.211 1 98.5 156 TRP A N 1
ATOM 1168 C CA . TRP A 1 156 ? 16.312 -30.281 -13.023 1 98.5 156 TRP A CA 1
ATOM 1169 C C . TRP A 1 156 ? 16.656 -28.828 -12.695 1 98.5 156 TRP A C 1
ATOM 1171 O O . TRP A 1 156 ? 15.75 -28 -12.508 1 98.5 156 TRP A O 1
ATOM 1181 N N . GLY A 1 157 ? 17.828 -28.516 -12.586 1 97 157 GLY A N 1
ATOM 1182 C CA . GLY A 1 157 ? 18.391 -27.172 -12.5 1 97 157 GLY A CA 1
ATOM 1183 C C . GLY A 1 157 ? 19.734 -27.047 -13.18 1 97 157 GLY A C 1
ATOM 1184 O O . GLY A 1 157 ? 20.438 -28.031 -13.375 1 97 157 GLY A O 1
ATOM 1185 N N . ARG A 1 158 ? 20.078 -25.766 -13.539 1 94 158 ARG A N 1
ATOM 1186 C CA . ARG A 1 158 ? 21.375 -25.547 -14.172 1 94 158 ARG A CA 1
ATOM 1187 C C . ARG A 1 158 ? 22.516 -25.984 -13.258 1 94 158 ARG A C 1
ATOM 1189 O O . ARG A 1 158 ? 23.562 -26.422 -13.734 1 94 158 ARG A O 1
ATOM 1196 N N . ARG A 1 159 ? 22.344 -25.797 -11.945 1 92.06 159 ARG A N 1
ATOM 1197 C CA . ARG A 1 159 ? 23.312 -26.234 -10.945 1 92.06 159 ARG A CA 1
ATOM 1198 C C . ARG A 1 159 ? 22.812 -27.469 -10.195 1 92.06 159 ARG A C 1
ATOM 1200 O O . ARG A 1 159 ? 21.875 -27.359 -9.391 1 92.06 159 ARG A O 1
ATOM 1207 N N . PRO A 1 160 ? 23.422 -28.547 -10.328 1 93.94 160 PRO A N 1
ATOM 1208 C CA . PRO A 1 160 ? 22.938 -29.781 -9.703 1 93.94 160 PRO A CA 1
ATOM 1209 C C . PRO A 1 160 ? 22.828 -29.656 -8.18 1 93.94 160 PRO A C 1
ATOM 1211 O O . PRO A 1 160 ? 21.922 -30.266 -7.582 1 93.94 160 PRO A O 1
ATOM 1214 N N . ASP A 1 161 ? 23.688 -28.984 -7.59 1 96.56 161 ASP A N 1
ATOM 1215 C CA . ASP A 1 161 ? 23.656 -28.812 -6.141 1 96.56 161 ASP A CA 1
ATOM 1216 C C . ASP A 1 161 ? 22.359 -28.125 -5.699 1 96.56 161 ASP A C 1
ATOM 1218 O O . ASP A 1 161 ? 21.797 -28.453 -4.652 1 96.56 161 ASP A O 1
ATOM 1222 N N . ALA A 1 162 ? 21.969 -27.156 -6.492 1 96.69 162 ALA A N 1
ATOM 1223 C CA . ALA A 1 162 ? 20.719 -26.484 -6.188 1 96.69 162 ALA A CA 1
ATOM 1224 C C . ALA A 1 162 ? 19.531 -27.422 -6.316 1 96.69 162 ALA A C 1
ATOM 1226 O O . ALA A 1 162 ? 18.594 -27.375 -5.508 1 96.69 162 ALA A O 1
ATOM 1227 N N . ALA A 1 163 ? 19.594 -28.281 -7.328 1 98 163 ALA A N 1
ATOM 1228 C CA . ALA A 1 163 ? 18.547 -29.281 -7.512 1 98 163 ALA A CA 1
ATOM 1229 C C . ALA A 1 163 ? 18.5 -30.266 -6.34 1 98 163 ALA A C 1
ATOM 1231 O O . ALA A 1 163 ? 17.422 -30.641 -5.875 1 98 163 ALA A O 1
ATOM 1232 N N . ARG A 1 164 ? 19.625 -30.641 -5.871 1 98 164 ARG A N 1
ATOM 1233 C CA . ARG A 1 164 ? 19.719 -31.547 -4.73 1 98 164 ARG A CA 1
ATOM 1234 C C . ARG A 1 164 ? 19.156 -30.906 -3.471 1 98 164 ARG A C 1
ATOM 1236 O O . ARG A 1 164 ? 18.5 -31.578 -2.664 1 98 164 ARG A O 1
ATOM 1243 N N . ALA A 1 165 ? 19.438 -29.625 -3.326 1 97.94 165 ALA A N 1
ATOM 1244 C CA . ALA A 1 165 ? 18.891 -28.906 -2.17 1 97.94 165 ALA A CA 1
ATOM 1245 C C . ALA A 1 165 ? 17.375 -28.938 -2.172 1 97.94 165 ALA A C 1
ATOM 1247 O O . ALA A 1 165 ? 16.734 -29.109 -1.123 1 97.94 165 ALA A O 1
ATOM 1248 N N . VAL A 1 166 ? 16.797 -28.734 -3.332 1 98.31 166 VAL A N 1
ATOM 1249 C CA . VAL A 1 166 ? 15.352 -28.828 -3.453 1 98.31 166 VAL A CA 1
ATOM 1250 C C . VAL A 1 166 ? 14.891 -30.234 -3.117 1 98.31 166 VAL A C 1
ATOM 1252 O O . VAL A 1 166 ? 13.93 -30.422 -2.361 1 98.31 166 VAL A O 1
ATOM 1255 N N . ALA A 1 167 ? 15.578 -31.203 -3.68 1 98.5 167 ALA A N 1
ATOM 1256 C CA . ALA A 1 167 ? 15.234 -32.594 -3.424 1 98.5 167 ALA A CA 1
ATOM 1257 C C . ALA A 1 167 ? 15.281 -32.906 -1.932 1 98.5 167 ALA A C 1
ATOM 1259 O O . ALA A 1 167 ? 14.398 -33.594 -1.401 1 98.5 167 ALA A O 1
ATOM 1260 N N . ASP A 1 168 ? 16.234 -32.438 -1.247 1 98.19 168 ASP A N 1
ATOM 1261 C CA . ASP A 1 168 ? 16.422 -32.688 0.184 1 98.19 168 ASP A CA 1
ATOM 1262 C C . ASP A 1 168 ? 15.25 -32.094 0.979 1 98.19 168 ASP A C 1
ATOM 1264 O O . ASP A 1 168 ? 14.828 -32.656 1.982 1 98.19 168 ASP A O 1
ATOM 1268 N N . SER A 1 169 ? 14.789 -30.984 0.535 1 97.62 169 SER A N 1
ATOM 1269 C CA . SER A 1 169 ? 13.688 -30.328 1.229 1 97.62 169 SER A CA 1
ATOM 1270 C C . SER A 1 169 ? 12.391 -31.125 1.091 1 97.62 169 SER A C 1
ATOM 1272 O O . SER A 1 169 ? 11.414 -30.859 1.799 1 97.62 169 SER A O 1
ATOM 1274 N N . LEU A 1 170 ? 12.375 -32.094 0.186 1 98.31 170 LEU A N 1
ATOM 1275 C CA . LEU A 1 170 ? 11.188 -32.906 -0.091 1 98.31 170 LEU A CA 1
ATOM 1276 C C . LEU A 1 170 ? 11.383 -34.344 0.367 1 98.31 170 LEU A C 1
ATOM 1278 O O . LEU A 1 170 ? 10.633 -35.25 -0.038 1 98.31 170 LEU A O 1
ATOM 1282 N N . ALA A 1 171 ? 12.32 -34.625 1.154 1 95.81 171 ALA A N 1
ATOM 1283 C CA . ALA A 1 171 ? 12.758 -35.969 1.518 1 95.81 171 ALA A CA 1
ATOM 1284 C C . ALA A 1 171 ? 11.664 -36.719 2.271 1 95.81 171 ALA A C 1
ATOM 1286 O O . ALA A 1 171 ? 11.594 -37.969 2.227 1 95.81 171 ALA A O 1
ATOM 1287 N N . ASN A 1 172 ? 10.711 -36.062 2.914 1 96 172 ASN A N 1
ATOM 1288 C CA . ASN A 1 172 ? 9.695 -36.688 3.74 1 96 172 ASN A CA 1
ATOM 1289 C C . ASN A 1 172 ? 8.359 -36.812 3.012 1 96 172 ASN A C 1
ATOM 1291 O O . ASN A 1 172 ? 7.359 -37.219 3.598 1 96 172 ASN A O 1
ATOM 1295 N N . GLU A 1 173 ? 8.406 -36.469 1.796 1 97.38 173 GLU A N 1
ATOM 1296 C CA . GLU A 1 173 ? 7.168 -36.531 1.024 1 97.38 173 GLU A CA 1
ATOM 1297 C C . GLU A 1 173 ? 6.863 -37.969 0.595 1 97.38 173 GLU A C 1
ATOM 1299 O O . GLU A 1 173 ? 7.727 -38.844 0.695 1 97.38 173 GLU A O 1
ATOM 1304 N N . ARG A 1 174 ? 5.625 -38.219 0.165 1 97.38 174 ARG A N 1
ATOM 1305 C CA . ARG A 1 174 ? 5.156 -39.594 -0.125 1 97.38 174 ARG A CA 1
ATOM 1306 C C . ARG A 1 174 ? 5.68 -40.062 -1.472 1 97.38 174 ARG A C 1
ATOM 1308 O O . ARG A 1 174 ? 5.641 -41.25 -1.765 1 97.38 174 ARG A O 1
ATOM 1315 N N . TYR A 1 175 ? 6.074 -39.219 -2.332 1 98.5 175 TYR A N 1
ATOM 1316 C CA . TYR A 1 175 ? 6.566 -39.562 -3.658 1 98.5 175 TYR A CA 1
ATOM 1317 C C . TYR A 1 175 ? 8.086 -39.594 -3.682 1 98.5 175 TYR A C 1
ATOM 1319 O O . TYR A 1 175 ? 8.742 -38.969 -2.842 1 98.5 175 TYR A O 1
ATOM 1327 N N . SER A 1 176 ? 8.656 -40.344 -4.707 1 98.44 176 SER A N 1
ATOM 1328 C CA . SER A 1 176 ? 10.102 -40.375 -4.895 1 98.44 176 SER A CA 1
ATOM 1329 C C . SER A 1 176 ? 10.602 -39.094 -5.586 1 98.44 176 SER A C 1
ATOM 1331 O O . SER A 1 176 ? 9.93 -38.562 -6.461 1 98.44 176 SER A O 1
ATOM 1333 N N . VAL A 1 177 ? 11.727 -38.625 -5.148 1 98.69 177 VAL A N 1
ATOM 1334 C CA . VAL A 1 177 ? 12.312 -37.406 -5.723 1 98.69 177 VAL A CA 1
ATOM 1335 C C . VAL A 1 177 ? 13.711 -37.719 -6.246 1 98.69 177 VAL A C 1
ATOM 1337 O O . VAL A 1 177 ? 14.547 -38.25 -5.523 1 98.69 177 VAL A O 1
ATOM 1340 N N . THR A 1 178 ? 14.008 -37.406 -7.492 1 97.81 178 THR A N 1
ATOM 1341 C CA . THR A 1 178 ? 15.328 -37.625 -8.086 1 97.81 178 THR A CA 1
ATOM 1342 C C . THR A 1 178 ? 15.797 -36.375 -8.82 1 97.81 178 THR A C 1
ATOM 1344 O O . THR A 1 178 ? 14.977 -35.625 -9.352 1 97.81 178 THR A O 1
ATOM 1347 N N . VAL A 1 179 ? 17.094 -36.125 -8.773 1 98.38 179 VAL A N 1
ATOM 1348 C CA . VAL A 1 179 ? 17.703 -35.062 -9.555 1 98.38 179 VAL A CA 1
ATOM 1349 C C . VAL A 1 179 ? 18.141 -35.594 -10.914 1 98.38 179 VAL A C 1
ATOM 1351 O O . VAL A 1 179 ? 18.703 -36.688 -11 1 98.38 179 VAL A O 1
ATOM 1354 N N . VAL A 1 180 ? 17.766 -34.906 -11.953 1 98.19 180 VAL A N 1
ATOM 1355 C CA . VAL A 1 180 ? 18.141 -35.375 -13.289 1 98.19 180 VAL A CA 1
ATOM 1356 C C . VAL A 1 180 ? 19.141 -34.375 -13.906 1 98.19 180 VAL A C 1
ATOM 1358 O O . VAL A 1 180 ? 19.078 -33.188 -13.648 1 98.19 180 VAL A O 1
ATOM 1361 N N . GLU A 1 181 ? 19.984 -34.844 -14.789 1 95.5 181 GLU A N 1
ATOM 1362 C CA . GLU A 1 181 ? 21.047 -34.062 -15.383 1 95.5 181 GLU A CA 1
ATOM 1363 C C . GLU A 1 181 ? 20.625 -33.5 -16.75 1 95.5 181 GLU A C 1
ATOM 1365 O O . GLU A 1 181 ? 21.031 -32.406 -17.125 1 95.5 181 GLU A O 1
ATOM 1370 N N . ASP A 1 182 ? 19.891 -34.312 -17.422 1 95.69 182 ASP A N 1
ATOM 1371 C CA . ASP A 1 182 ? 19.453 -33.906 -18.75 1 95.69 182 ASP A CA 1
ATOM 1372 C C . ASP A 1 182 ? 17.953 -33.625 -18.781 1 95.69 182 ASP A C 1
ATOM 1374 O O . ASP A 1 182 ? 17.141 -34.469 -18.422 1 95.69 182 ASP A O 1
ATOM 1378 N N . ILE A 1 183 ? 17.625 -32.5 -19.312 1 96.69 183 ILE A N 1
ATOM 1379 C CA . ILE A 1 183 ? 16.25 -32.062 -19.266 1 96.69 183 ILE A CA 1
ATOM 1380 C C . ILE A 1 183 ? 15.438 -32.75 -20.359 1 96.69 183 ILE A C 1
ATOM 1382 O O . ILE A 1 183 ? 14.273 -33.094 -20.156 1 96.69 183 ILE A O 1
ATOM 1386 N N . GLN A 1 184 ? 16.031 -33.062 -21.5 1 96.12 184 GLN A N 1
ATOM 1387 C CA . GLN A 1 184 ? 15.289 -33.531 -22.656 1 96.12 184 GLN A CA 1
ATOM 1388 C C . GLN A 1 184 ? 14.672 -34.906 -22.406 1 96.12 184 GLN A C 1
ATOM 1390 O O . GLN A 1 184 ? 13.469 -35.094 -22.609 1 96.12 184 GLN A O 1
ATOM 1395 N N . PRO A 1 185 ? 15.445 -35.906 -21.969 1 97.25 185 PRO A N 1
ATOM 1396 C CA . PRO A 1 185 ? 14.82 -37.188 -21.641 1 97.25 185 PRO A CA 1
ATOM 1397 C C . PRO A 1 185 ? 13.781 -37.062 -20.531 1 97.25 185 PRO A C 1
ATOM 1399 O O . PRO A 1 185 ? 12.773 -37.781 -20.547 1 97.25 185 PRO A O 1
ATOM 1402 N N . ALA A 1 186 ? 13.992 -36.219 -19.562 1 98.06 186 ALA A N 1
ATOM 1403 C CA . ALA A 1 186 ? 13.062 -36.031 -18.453 1 98.06 186 ALA A CA 1
ATOM 1404 C C . ALA A 1 186 ? 11.734 -35.438 -18.938 1 98.06 186 ALA A C 1
ATOM 1406 O O . ALA A 1 186 ? 10.664 -35.844 -18.469 1 98.06 186 ALA A O 1
ATOM 1407 N N . VAL A 1 187 ? 11.812 -34.531 -19.875 1 98.5 187 VAL A N 1
ATOM 1408 C CA . VAL A 1 187 ? 10.609 -33.969 -20.484 1 98.5 187 VAL A CA 1
ATOM 1409 C C . VAL A 1 187 ? 9.766 -35.062 -21.109 1 98.5 187 VAL A C 1
ATOM 1411 O O . VAL A 1 187 ? 8.547 -35.094 -20.922 1 98.5 187 VAL A O 1
ATOM 1414 N N . LYS A 1 188 ? 10.414 -35.938 -21.766 1 97.06 188 LYS A N 1
ATOM 1415 C CA . LYS A 1 188 ? 9.711 -37.031 -22.469 1 97.06 188 LYS A CA 1
ATOM 1416 C C . LYS A 1 188 ? 9.031 -37.969 -21.469 1 97.06 188 LYS A C 1
ATOM 1418 O O . LYS A 1 188 ? 7.984 -38.531 -21.766 1 97.06 188 LYS A O 1
ATOM 1423 N N . GLU A 1 189 ? 9.562 -38.094 -20.359 1 97.19 189 GLU A N 1
ATOM 1424 C CA . GLU A 1 189 ? 9.094 -39.031 -19.359 1 97.19 189 GLU A CA 1
ATOM 1425 C C . GLU A 1 189 ? 7.969 -38.438 -18.516 1 97.19 189 GLU A C 1
ATOM 1427 O O . GLU A 1 189 ? 7.129 -39.188 -17.984 1 97.19 189 GLU A O 1
ATOM 1432 N N . ALA A 1 190 ? 7.902 -37.219 -18.344 1 98.69 190 ALA A N 1
ATOM 1433 C CA . ALA A 1 190 ? 7.027 -36.562 -17.391 1 98.69 190 ALA A CA 1
ATOM 1434 C C . ALA A 1 190 ? 5.594 -36.5 -17.906 1 98.69 190 ALA A C 1
ATOM 1436 O O . ALA A 1 190 ? 5.371 -36.375 -19.109 1 98.69 190 ALA A O 1
ATOM 1437 N N . ASP A 1 191 ? 4.598 -36.594 -17 1 98.81 191 ASP A N 1
ATOM 1438 C CA . ASP A 1 191 ? 3.201 -36.281 -17.312 1 98.81 191 ASP A CA 1
ATOM 1439 C C . ASP A 1 191 ? 2.924 -34.781 -17.188 1 98.81 191 ASP A C 1
ATOM 1441 O O . ASP A 1 191 ? 2.146 -34.25 -17.969 1 98.81 191 ASP A O 1
ATOM 1445 N N . ILE A 1 192 ? 3.541 -34.188 -16.172 1 98.94 192 ILE A N 1
ATOM 1446 C CA . ILE A 1 192 ? 3.451 -32.75 -15.898 1 98.94 192 ILE A CA 1
ATOM 1447 C C . ILE A 1 192 ? 4.852 -32.156 -15.883 1 98.94 192 ILE A C 1
ATOM 1449 O O . ILE A 1 192 ? 5.766 -32.688 -15.258 1 98.94 192 ILE A O 1
ATOM 1453 N N . ILE A 1 193 ? 5.055 -31.078 -16.609 1 98.94 193 ILE A N 1
ATOM 1454 C CA . ILE A 1 193 ? 6.293 -30.312 -16.625 1 98.94 193 ILE A CA 1
ATOM 1455 C C . ILE A 1 193 ? 6.039 -28.922 -16.031 1 98.94 193 ILE A C 1
ATOM 1457 O O . ILE A 1 193 ? 5.332 -28.109 -16.625 1 98.94 193 ILE A O 1
ATOM 1461 N N . SER A 1 194 ? 6.527 -28.672 -14.852 1 98.88 194 SER A N 1
ATOM 1462 C CA . SER A 1 194 ? 6.441 -27.359 -14.219 1 98.88 194 SER A CA 1
ATOM 1463 C C . SER A 1 194 ? 7.766 -26.609 -14.32 1 98.88 194 SER A C 1
ATOM 1465 O O . SER A 1 194 ? 8.805 -27.109 -13.891 1 98.88 194 SER A O 1
ATOM 1467 N N . CYS A 1 195 ? 7.703 -25.453 -14.914 1 98.56 195 CYS A N 1
ATOM 1468 C CA . CYS A 1 195 ? 8.898 -24.672 -15.164 1 98.56 195 CYS A CA 1
ATOM 1469 C C . CYS A 1 195 ? 8.82 -23.312 -14.461 1 98.56 195 CYS A C 1
ATOM 1471 O O . CYS A 1 195 ? 7.859 -22.562 -14.664 1 98.56 195 CYS A O 1
ATOM 1473 N N . ALA A 1 196 ? 9.734 -23.031 -13.609 1 97.62 196 ALA A N 1
ATOM 1474 C CA . ALA A 1 196 ? 9.828 -21.766 -12.883 1 97.62 196 ALA A CA 1
ATOM 1475 C C . ALA A 1 196 ? 11.258 -21.234 -12.891 1 97.62 196 ALA A C 1
ATOM 1477 O O . ALA A 1 196 ? 11.984 -21.375 -11.891 1 97.62 196 ALA A O 1
ATOM 1478 N N . THR A 1 197 ? 11.602 -20.594 -13.969 1 95.25 197 THR A N 1
ATOM 1479 C CA . THR A 1 197 ? 12.945 -20.047 -14.148 1 95.25 197 THR A CA 1
ATOM 1480 C C . THR A 1 197 ? 12.891 -18.625 -14.688 1 95.25 197 THR A C 1
ATOM 1482 O O . THR A 1 197 ? 11.836 -18.172 -15.133 1 95.25 197 THR A O 1
ATOM 1485 N N . LEU A 1 198 ? 14.016 -17.969 -14.609 1 89 198 LEU A N 1
ATOM 1486 C CA . LEU A 1 198 ? 14.156 -16.641 -15.164 1 89 198 LEU A CA 1
ATOM 1487 C C . LEU A 1 198 ? 14.781 -16.688 -16.547 1 89 198 LEU A C 1
ATOM 1489 O O . LEU A 1 198 ? 15.367 -15.695 -17.016 1 89 198 LEU A O 1
ATOM 1493 N N . ALA A 1 199 ? 14.648 -17.766 -17.234 1 91.88 199 ALA A N 1
ATOM 1494 C CA . ALA A 1 199 ? 15.32 -17.984 -18.516 1 91.88 199 ALA A CA 1
ATOM 1495 C C . ALA A 1 199 ? 14.828 -17 -19.562 1 91.88 199 ALA A C 1
ATOM 1497 O O . ALA A 1 199 ? 13.641 -16.641 -19.594 1 91.88 199 ALA A O 1
ATOM 1498 N N . SER A 1 200 ? 15.734 -16.578 -20.406 1 93.06 200 SER A N 1
ATOM 1499 C CA . SER A 1 200 ? 15.383 -15.766 -21.578 1 93.06 200 SER A CA 1
ATOM 1500 C C . SER A 1 200 ? 15.414 -16.594 -22.859 1 93.06 200 SER A C 1
ATOM 1502 O O . SER A 1 200 ? 14.953 -16.141 -23.906 1 93.06 200 SER A O 1
ATOM 1504 N N . GLU A 1 201 ? 16 -17.719 -22.75 1 94.56 201 GLU A N 1
ATOM 1505 C CA . GLU A 1 201 ? 15.961 -18.719 -23.812 1 94.56 201 GLU A CA 1
ATOM 1506 C C . GLU A 1 201 ? 15.141 -19.938 -23.391 1 94.56 201 GLU A C 1
ATOM 1508 O O . GLU A 1 201 ? 15.219 -20.391 -22.25 1 94.56 201 GLU A O 1
ATOM 1513 N N . PRO A 1 202 ? 14.414 -20.5 -24.344 1 96.56 202 PRO A N 1
ATOM 1514 C CA . PRO A 1 202 ? 13.492 -21.578 -23.984 1 96.56 202 PRO A CA 1
ATOM 1515 C C . PRO A 1 202 ? 14.211 -22.812 -23.453 1 96.56 202 PRO A C 1
ATOM 1517 O O . PRO A 1 202 ? 15.234 -23.219 -24 1 96.56 202 PRO A O 1
ATOM 1520 N N . LEU A 1 203 ? 13.672 -23.344 -22.422 1 96.94 203 LEU A N 1
ATOM 1521 C CA . LEU A 1 203 ? 14.125 -24.609 -21.859 1 96.94 203 LEU A CA 1
ATOM 1522 C C . LEU A 1 203 ? 13.219 -25.766 -22.281 1 96.94 203 LEU A C 1
ATOM 1524 O O . LEU A 1 203 ? 13.672 -26.906 -22.406 1 96.94 203 LEU A O 1
ATOM 1528 N N . ILE A 1 204 ? 11.93 -25.469 -22.438 1 97.94 204 ILE A N 1
ATOM 1529 C CA . ILE A 1 204 ? 10.953 -26.453 -22.875 1 97.94 204 ILE A CA 1
ATOM 1530 C C . ILE A 1 204 ? 10.75 -26.328 -24.391 1 97.94 204 ILE A C 1
ATOM 1532 O O . ILE A 1 204 ? 10.211 -25.328 -24.859 1 97.94 204 ILE A O 1
ATOM 1536 N N . GLU A 1 205 ? 11.109 -27.375 -25.094 1 97.44 205 GLU A N 1
ATOM 1537 C CA . GLU A 1 205 ? 10.977 -27.406 -26.547 1 97.44 205 GLU A CA 1
ATOM 1538 C C . GLU A 1 205 ? 9.797 -28.266 -26.984 1 97.44 205 GLU A C 1
ATOM 1540 O O . GLU A 1 205 ? 9.625 -29.375 -26.484 1 97.44 205 GLU A O 1
ATOM 1545 N N . GLY A 1 206 ? 9.023 -27.703 -27.922 1 97.5 206 GLY A N 1
ATOM 1546 C CA . GLY A 1 206 ? 7.859 -28.422 -28.422 1 97.5 206 GLY A CA 1
ATOM 1547 C C . GLY A 1 206 ? 8.211 -29.766 -29.031 1 97.5 206 GLY A C 1
ATOM 1548 O O . GLY A 1 206 ? 7.441 -30.719 -28.906 1 97.5 206 GLY A O 1
ATOM 1549 N N . SER A 1 207 ? 9.375 -29.859 -29.609 1 95.69 207 SER A N 1
ATOM 1550 C CA . SER A 1 207 ? 9.805 -31.078 -30.281 1 95.69 207 SER A CA 1
ATOM 1551 C C . SER A 1 207 ? 10.023 -32.219 -29.297 1 95.69 207 SER A C 1
ATOM 1553 O O . SER A 1 207 ? 10.031 -33.375 -29.672 1 95.69 207 SER A O 1
ATOM 1555 N N . GLY A 1 208 ? 10.164 -31.844 -28.094 1 96.38 208 GLY A N 1
ATOM 1556 C CA . GLY A 1 208 ? 10.406 -32.844 -27.078 1 96.38 208 GLY A CA 1
ATOM 1557 C C . GLY A 1 208 ? 9.141 -33.281 -26.344 1 96.38 208 GLY A C 1
ATOM 1558 O O . GLY A 1 208 ? 9.156 -34.219 -25.562 1 96.38 208 GLY A O 1
ATOM 1559 N N . LEU A 1 209 ? 8.078 -32.594 -26.578 1 97.94 209 LEU A N 1
ATOM 1560 C CA . LEU A 1 209 ? 6.824 -32.875 -25.891 1 97.94 209 LEU A CA 1
ATOM 1561 C C . LEU A 1 209 ? 6.102 -34.062 -26.531 1 97.94 209 LEU A C 1
ATOM 1563 O O . LEU A 1 209 ? 6.258 -34.312 -27.734 1 97.94 209 LEU A O 1
ATOM 1567 N N . ARG A 1 210 ? 5.383 -34.75 -25.797 1 95.88 210 ARG A N 1
ATOM 1568 C CA . ARG A 1 210 ? 4.543 -35.844 -26.281 1 95.88 210 ARG A CA 1
ATOM 1569 C C . ARG A 1 210 ? 3.074 -35.594 -25.969 1 95.88 210 ARG A C 1
ATOM 1571 O O . ARG A 1 210 ? 2.754 -34.75 -25.125 1 95.88 210 ARG A O 1
ATOM 1578 N N . GLY A 1 211 ? 2.234 -36.375 -26.594 1 96.81 211 GLY A N 1
ATOM 1579 C CA . GLY A 1 211 ? 0.81 -36.281 -26.328 1 96.81 211 GLY A CA 1
ATOM 1580 C C . GLY A 1 211 ? 0.448 -36.625 -24.906 1 96.81 211 GLY A C 1
ATOM 1581 O O . GLY A 1 211 ? 1.028 -37.531 -24.312 1 96.81 211 GLY A O 1
ATOM 1582 N N . GLY A 1 212 ? -0.494 -35.875 -24.359 1 98.12 212 GLY A N 1
ATOM 1583 C CA . GLY A 1 212 ? -1.024 -36.156 -23.031 1 98.12 212 GLY A CA 1
ATOM 1584 C C . GLY A 1 212 ? -0.369 -35.375 -21.922 1 98.12 212 GLY A C 1
ATOM 1585 O O . GLY A 1 212 ? -0.855 -35.344 -20.797 1 98.12 212 GLY A O 1
ATOM 1586 N N . GLN A 1 213 ? 0.66 -34.562 -22.219 1 98.81 213 GLN A N 1
ATOM 1587 C CA . GLN A 1 213 ? 1.423 -33.844 -21.188 1 98.81 213 GLN A CA 1
ATOM 1588 C C . GLN A 1 213 ? 0.769 -32.531 -20.859 1 98.81 213 GLN A C 1
ATOM 1590 O O . GLN A 1 213 ? 0.006 -31.969 -21.656 1 98.81 213 GLN A O 1
ATOM 1595 N N . HIS A 1 214 ? 0.965 -32.094 -19.656 1 98.88 214 HIS A N 1
ATOM 1596 C CA . HIS A 1 214 ? 0.618 -30.734 -19.203 1 98.88 214 HIS A CA 1
ATOM 1597 C C . HIS A 1 214 ? 1.867 -29.922 -18.875 1 98.88 214 HIS A C 1
ATOM 1599 O O . HIS A 1 214 ? 2.703 -30.359 -18.078 1 98.88 214 HIS A O 1
ATOM 1605 N N . VAL A 1 215 ? 1.978 -28.797 -19.516 1 98.88 215 VAL A N 1
ATOM 1606 C CA . VAL A 1 215 ? 3.105 -27.891 -19.312 1 98.88 215 VAL A CA 1
ATOM 1607 C C . VAL A 1 215 ? 2.65 -26.688 -18.484 1 98.88 215 VAL A C 1
ATOM 1609 O O . VAL A 1 215 ? 1.703 -25.984 -18.875 1 98.88 215 VAL A O 1
ATOM 1612 N N . ASP A 1 216 ? 3.293 -26.484 -17.359 1 98.75 216 ASP A N 1
ATOM 1613 C CA . ASP A 1 216 ? 3.012 -25.391 -16.438 1 98.75 216 ASP A CA 1
ATOM 1614 C C . ASP A 1 216 ? 4.168 -24.391 -16.391 1 98.75 216 ASP A C 1
ATOM 1616 O O . ASP A 1 216 ? 5.234 -24.703 -15.852 1 98.75 216 ASP A O 1
ATOM 1620 N N . LEU A 1 217 ? 3.957 -23.219 -16.969 1 98.5 217 LEU A N 1
ATOM 1621 C CA . LEU A 1 217 ? 4.988 -22.188 -17.031 1 98.5 217 LEU A CA 1
ATOM 1622 C C . LEU A 1 217 ? 4.695 -21.062 -16.062 1 98.5 217 LEU A C 1
ATOM 1624 O O . LEU A 1 217 ? 3.684 -20.359 -16.188 1 98.5 217 LEU A O 1
ATOM 1628 N N . VAL A 1 218 ? 5.668 -20.781 -15.148 1 97.31 218 VAL A N 1
ATOM 1629 C CA . VAL A 1 218 ? 5.359 -19.859 -14.055 1 97.31 218 VAL A CA 1
ATOM 1630 C C . VAL A 1 218 ? 6.469 -18.828 -13.922 1 97.31 218 VAL A C 1
ATOM 1632 O O . VAL A 1 218 ? 6.242 -17.734 -13.398 1 97.31 218 VAL A O 1
ATOM 1635 N N . GLY A 1 219 ? 7.602 -19.016 -14.375 1 92.56 219 GLY A N 1
ATOM 1636 C CA . GLY A 1 219 ? 8.773 -18.219 -14.023 1 92.56 219 GLY A CA 1
ATOM 1637 C C . GLY A 1 219 ? 8.891 -16.938 -14.82 1 92.56 219 GLY A C 1
ATOM 1638 O O . GLY A 1 219 ? 9.336 -15.922 -14.297 1 92.56 219 GLY A O 1
ATOM 1639 N N . SER A 1 220 ? 8.602 -16.953 -16.062 1 83.44 220 SER A N 1
ATOM 1640 C CA . SER A 1 220 ? 8.719 -15.789 -16.922 1 83.44 220 SER A CA 1
ATOM 1641 C C . SER A 1 220 ? 7.598 -14.789 -16.656 1 83.44 220 SER A C 1
ATOM 1643 O O . SER A 1 220 ? 6.418 -15.141 -16.734 1 83.44 220 SER A O 1
ATOM 1645 N N . PHE A 1 221 ? 8.047 -13.477 -16.391 1 80.75 221 PHE A N 1
ATOM 1646 C CA . PHE A 1 221 ? 7.012 -12.492 -16.078 1 80.75 221 PHE A CA 1
ATOM 1647 C C . PHE A 1 221 ? 7.324 -11.156 -16.75 1 80.75 221 PHE A C 1
ATOM 1649 O O . PHE A 1 221 ? 6.758 -10.125 -16.375 1 80.75 221 PHE A O 1
ATOM 1656 N N . THR A 1 222 ? 8.352 -11.172 -17.594 1 85.94 222 THR A N 1
ATOM 1657 C CA . THR A 1 222 ? 8.617 -10.023 -18.438 1 85.94 222 THR A CA 1
ATOM 1658 C C . THR A 1 222 ? 8.648 -10.43 -19.906 1 85.94 222 THR A C 1
ATOM 1660 O O . THR A 1 222 ? 8.914 -11.586 -20.234 1 85.94 222 THR A O 1
ATOM 1663 N N . PRO A 1 223 ? 8.492 -9.469 -20.75 1 88.06 223 PRO A N 1
ATOM 1664 C CA . PRO A 1 223 ? 8.453 -9.797 -22.188 1 88.06 223 PRO A CA 1
ATOM 1665 C C . PRO A 1 223 ? 9.781 -10.344 -22.703 1 88.06 223 PRO A C 1
ATOM 1667 O O . PRO A 1 223 ? 9.82 -10.992 -23.75 1 88.06 223 PRO A O 1
ATOM 1670 N N . GLU A 1 224 ? 10.805 -10.156 -21.953 1 89.75 224 GLU A N 1
ATOM 1671 C CA . GLU A 1 224 ? 12.125 -10.594 -22.406 1 89.75 224 GLU A CA 1
ATOM 1672 C C . GLU A 1 224 ? 12.406 -12.031 -21.984 1 89.75 224 GLU A C 1
ATOM 1674 O O . GLU A 1 224 ? 13.305 -12.68 -22.531 1 89.75 224 GLU A O 1
ATOM 1679 N N . MET A 1 225 ? 11.664 -12.484 -21.078 1 89.94 225 MET A N 1
ATOM 1680 C CA . MET A 1 225 ? 11.859 -13.844 -20.562 1 89.94 225 MET A CA 1
ATOM 1681 C C . MET A 1 225 ? 11.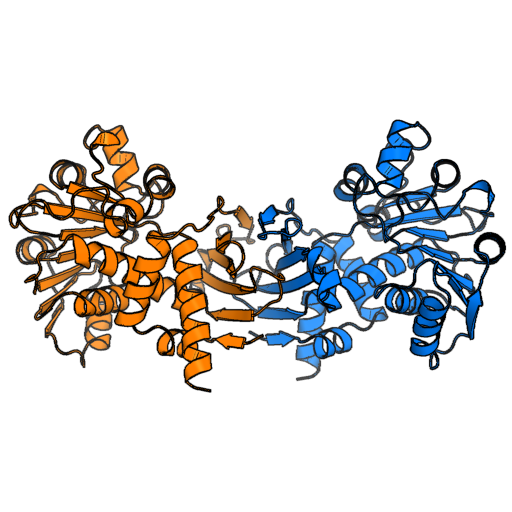109 -14.859 -21.438 1 89.94 225 MET A C 1
ATOM 1683 O O . MET A 1 225 ? 10.203 -14.484 -22.188 1 89.94 225 MET A O 1
ATOM 1687 N N . CYS A 1 226 ? 11.594 -16.141 -21.344 1 94.5 226 CYS A N 1
ATOM 1688 C CA . CYS A 1 226 ? 10.969 -17.172 -22.172 1 94.5 226 CYS A CA 1
ATOM 1689 C C . CYS A 1 226 ? 11.344 -18.562 -21.688 1 94.5 226 CYS A C 1
ATOM 1691 O O . CYS A 1 226 ? 12.516 -18.938 -21.719 1 94.5 226 CYS A O 1
ATOM 1693 N N . GLU A 1 227 ? 10.336 -19.344 -21.312 1 96.88 227 GLU A N 1
ATOM 1694 C CA . GLU A 1 227 ? 10.609 -20.672 -20.781 1 96.88 227 GLU A CA 1
ATOM 1695 C C . GLU A 1 227 ? 10.336 -21.75 -21.828 1 96.88 227 GLU A C 1
ATOM 1697 O O . GLU A 1 227 ? 10.883 -22.844 -21.75 1 96.88 227 GLU A O 1
ATOM 1702 N N . ALA A 1 228 ? 9.516 -21.484 -22.844 1 97.75 228 ALA A N 1
ATOM 1703 C CA . ALA A 1 228 ? 9.141 -22.469 -23.859 1 97.75 228 ALA A CA 1
ATOM 1704 C C . ALA A 1 228 ? 9.211 -21.859 -25.25 1 97.75 228 ALA A C 1
ATOM 1706 O O . ALA A 1 228 ? 8.969 -20.656 -25.438 1 97.75 228 ALA A O 1
ATOM 1707 N N . ASP A 1 229 ? 9.453 -22.641 -26.25 1 97.31 229 ASP A N 1
ATOM 1708 C CA . ASP A 1 229 ? 9.648 -22.109 -27.594 1 97.31 229 ASP A CA 1
ATOM 1709 C C . ASP A 1 229 ? 8.328 -22.047 -28.359 1 97.31 229 ASP A C 1
ATOM 1711 O O . ASP A 1 229 ? 7.293 -22.469 -27.844 1 97.31 229 ASP A O 1
ATOM 1715 N N . ASP A 1 230 ? 8.398 -21.516 -29.531 1 97.69 230 ASP A N 1
ATOM 1716 C CA . ASP A 1 230 ? 7.242 -21.328 -30.406 1 97.69 230 ASP A CA 1
ATOM 1717 C C . ASP A 1 230 ? 6.57 -22.656 -30.719 1 97.69 230 ASP A C 1
ATOM 1719 O O . ASP A 1 230 ? 5.344 -22.734 -30.812 1 97.69 230 ASP A O 1
ATOM 1723 N N . ALA A 1 231 ? 7.363 -23.672 -30.891 1 97.75 231 ALA A N 1
ATOM 1724 C CA . ALA A 1 231 ? 6.832 -24.984 -31.234 1 97.75 231 ALA A CA 1
ATOM 1725 C C . ALA A 1 231 ? 5.918 -25.516 -30.141 1 97.75 231 ALA A C 1
ATOM 1727 O O . ALA A 1 231 ? 4.875 -26.109 -30.422 1 97.75 231 ALA A O 1
ATOM 1728 N N . ALA A 1 232 ? 6.281 -25.328 -28.906 1 98 232 ALA A N 1
ATOM 1729 C CA . ALA A 1 232 ? 5.445 -25.719 -27.781 1 98 232 ALA A CA 1
ATOM 1730 C C . ALA A 1 232 ? 4.121 -24.969 -27.781 1 98 232 ALA A C 1
ATOM 1732 O O . ALA A 1 232 ? 3.062 -25.547 -27.547 1 98 232 ALA A O 1
ATOM 1733 N N . MET A 1 233 ? 4.207 -23.672 -28.078 1 97.31 233 MET A N 1
ATOM 1734 C CA . MET A 1 233 ? 3.031 -22.812 -28.078 1 97.31 233 MET A CA 1
ATOM 1735 C C . MET A 1 233 ? 2.064 -23.219 -29.188 1 97.31 233 MET A C 1
ATOM 1737 O O . MET A 1 233 ? 0.848 -23.109 -29.031 1 97.31 233 MET A O 1
ATOM 1741 N N . SER A 1 234 ? 2.645 -23.656 -30.25 1 96.69 234 SER A N 1
ATOM 1742 C CA . SER A 1 234 ? 1.836 -24.047 -31.406 1 96.69 234 SER A CA 1
ATOM 1743 C C . SER A 1 234 ? 1.199 -25.422 -31.188 1 96.69 234 SER A C 1
ATOM 1745 O O . SER A 1 234 ? 0.094 -25.672 -31.672 1 96.69 234 SER A O 1
ATOM 1747 N N . LEU A 1 235 ? 1.848 -26.219 -30.531 1 96.62 235 LEU A N 1
ATOM 1748 C CA . LEU A 1 235 ? 1.457 -27.625 -30.375 1 96.62 235 LEU A CA 1
ATOM 1749 C C . LEU A 1 235 ? 0.369 -27.75 -29.312 1 96.62 235 LEU A C 1
ATOM 1751 O O . LEU A 1 235 ? -0.574 -28.531 -29.469 1 96.62 235 LEU A O 1
ATOM 1755 N N . ALA A 1 236 ? 0.469 -27.031 -28.266 1 97.94 236 ALA A N 1
ATOM 1756 C CA . ALA A 1 236 ? -0.338 -27.25 -27.062 1 97.94 236 ALA A CA 1
ATOM 1757 C C . ALA A 1 236 ? -1.624 -26.422 -27.109 1 97.94 236 ALA A C 1
ATOM 1759 O O . ALA A 1 236 ? -1.709 -25.438 -27.844 1 97.94 236 ALA A O 1
ATOM 1760 N N . ASP A 1 237 ? -2.674 -26.906 -26.422 1 98.19 237 ASP A N 1
ATOM 1761 C CA . ASP A 1 237 ? -3.779 -26.047 -26.031 1 98.19 237 ASP A CA 1
ATOM 1762 C C . ASP A 1 237 ? -3.35 -25.078 -24.922 1 98.19 237 ASP A C 1
ATOM 1764 O O . ASP A 1 237 ? -3.137 -25.469 -23.781 1 98.19 237 ASP A O 1
ATOM 1768 N N . VAL A 1 238 ? -3.322 -23.766 -25.219 1 98.56 238 VAL A N 1
ATOM 1769 C CA . VAL A 1 238 ? -2.709 -22.766 -24.344 1 98.56 238 VAL A CA 1
ATOM 1770 C C . VAL A 1 238 ? -3.779 -22.125 -23.469 1 98.56 238 VAL A C 1
ATOM 1772 O O . VAL A 1 238 ? -4.836 -21.719 -23.953 1 98.56 238 VAL A O 1
ATOM 1775 N N . TYR A 1 239 ? -3.529 -22.141 -22.203 1 98.69 239 TYR A N 1
ATOM 1776 C CA . TYR A 1 239 ? -4.324 -21.453 -21.203 1 98.69 239 TYR A CA 1
ATOM 1777 C C . TYR A 1 239 ? -3.473 -20.469 -20.406 1 98.69 239 TYR A C 1
ATOM 1779 O O . TYR A 1 239 ? -2.258 -20.641 -20.281 1 98.69 239 TYR A O 1
ATOM 1787 N N . VAL A 1 240 ? -4.133 -19.453 -19.859 1 98.31 240 VAL A N 1
ATOM 1788 C CA . VAL A 1 240 ? -3.408 -18.438 -19.094 1 98.31 240 VAL A CA 1
ATOM 1789 C C . VAL A 1 240 ? -4.141 -18.156 -17.781 1 98.31 240 VAL A C 1
ATOM 1791 O O . VAL A 1 240 ? -5.297 -18.562 -17.625 1 98.31 240 VAL A O 1
ATOM 1794 N N . ASP A 1 241 ? -3.428 -17.594 -16.828 1 97.94 241 ASP A N 1
ATOM 1795 C CA . ASP A 1 241 ? -4.137 -17.234 -15.609 1 97.94 241 ASP A CA 1
ATOM 1796 C C . ASP A 1 241 ? -5.117 -16.094 -15.859 1 97.94 241 ASP A C 1
ATOM 1798 O O . ASP A 1 241 ? -6.305 -16.203 -15.562 1 97.94 241 ASP A O 1
ATOM 1802 N N . THR A 1 242 ? -4.617 -15.023 -16.453 1 97.06 242 THR A N 1
ATOM 1803 C CA . THR A 1 242 ? -5.477 -13.945 -16.922 1 97.06 242 THR A CA 1
ATOM 1804 C C . THR A 1 242 ? -5.023 -13.461 -18.312 1 97.06 242 THR A C 1
ATOM 1806 O O . THR A 1 242 ? -3.824 -13.367 -18.578 1 97.06 242 THR A O 1
ATOM 1809 N N . TYR A 1 243 ? -5.965 -13.156 -19.203 1 96.19 243 TYR A N 1
ATOM 1810 C CA . TYR A 1 243 ? -5.629 -12.633 -20.516 1 96.19 243 TYR A CA 1
ATOM 1811 C C . TYR A 1 243 ? -4.852 -11.328 -20.406 1 96.19 243 TYR A C 1
ATOM 1813 O O . TYR A 1 243 ? -3.818 -11.148 -21.047 1 96.19 243 TYR A O 1
ATOM 1821 N N . ALA A 1 244 ? -5.293 -10.484 -19.562 1 92.44 244 ALA A N 1
ATOM 1822 C CA . ALA A 1 244 ? -4.695 -9.164 -19.406 1 92.44 244 ALA A CA 1
ATOM 1823 C C . ALA A 1 244 ? -3.219 -9.266 -19.031 1 92.44 244 ALA A C 1
ATOM 1825 O O . ALA A 1 244 ? -2.373 -8.578 -19.609 1 92.44 244 ALA A O 1
ATOM 1826 N N . GLY A 1 245 ? -2.916 -10.094 -18.109 1 92.62 245 GLY A N 1
ATOM 1827 C CA . GLY A 1 245 ? -1.542 -10.266 -17.656 1 92.62 245 GLY A CA 1
ATOM 1828 C C . GLY A 1 245 ? -0.679 -11 -18.672 1 92.62 245 GLY A C 1
ATOM 1829 O O . GLY A 1 245 ? 0.43 -10.562 -18.984 1 92.62 245 GLY A O 1
ATOM 1830 N N . ALA A 1 246 ? -1.193 -12.039 -19.188 1 94.12 246 ALA A N 1
ATOM 1831 C CA . ALA A 1 246 ? -0.416 -12.938 -20.047 1 94.12 246 ALA A CA 1
ATOM 1832 C C . ALA A 1 246 ? -0.05 -12.258 -21.359 1 94.12 246 ALA A C 1
ATOM 1834 O O . ALA A 1 246 ? 1.073 -12.406 -21.844 1 94.12 246 ALA A O 1
ATOM 1835 N N . LEU A 1 247 ? -0.934 -11.5 -21.938 1 93.56 247 LEU A N 1
ATOM 1836 C CA . LEU A 1 247 ? -0.732 -10.914 -23.266 1 93.56 247 LEU A CA 1
ATOM 1837 C C . LEU A 1 247 ? 0.271 -9.773 -23.203 1 93.56 247 LEU A C 1
ATOM 1839 O O . LEU A 1 247 ? 0.808 -9.359 -24.234 1 93.56 247 LEU A O 1
ATOM 1843 N N . VAL A 1 248 ? 0.562 -9.32 -21.984 1 90.19 248 VAL A N 1
ATOM 1844 C CA . VAL A 1 248 ? 1.44 -8.164 -21.844 1 90.19 248 VAL A CA 1
ATOM 1845 C C . VAL A 1 248 ? 2.766 -8.594 -21.219 1 90.19 248 VAL A C 1
ATOM 1847 O O . VAL A 1 248 ? 3.834 -8.156 -21.656 1 90.19 248 VAL A O 1
ATOM 1850 N N . GLU A 1 249 ? 2.734 -9.539 -20.328 1 90.12 249 GLU A N 1
ATOM 1851 C CA . GLU A 1 249 ? 3.885 -9.75 -19.453 1 90.12 249 GLU A CA 1
ATOM 1852 C C . GLU A 1 249 ? 4.582 -11.07 -19.766 1 90.12 249 GLU A C 1
ATOM 1854 O O . GLU A 1 249 ? 5.773 -11.227 -19.484 1 90.12 249 GLU A O 1
ATOM 1859 N N . ALA A 1 250 ? 3.906 -12.008 -20.281 1 92.56 250 ALA A N 1
ATOM 1860 C CA . ALA A 1 250 ? 4.457 -13.344 -20.469 1 92.56 250 ALA A CA 1
ATOM 1861 C C . ALA A 1 250 ? 5.289 -13.414 -21.75 1 92.56 250 ALA A C 1
ATOM 1863 O O . ALA A 1 250 ? 4.742 -13.43 -22.859 1 92.56 250 ALA A O 1
ATOM 1864 N N . GLY A 1 251 ? 6.512 -13.531 -21.578 1 92.81 251 GLY A N 1
ATOM 1865 C CA . GLY A 1 251 ? 7.422 -13.469 -22.719 1 92.81 251 GLY A CA 1
ATOM 1866 C C . GLY A 1 251 ? 7.125 -14.508 -23.781 1 92.81 251 GLY A C 1
ATOM 1867 O O . GLY A 1 251 ? 7.156 -14.211 -24.969 1 92.81 251 GLY A O 1
ATOM 1868 N N . GLU A 1 252 ? 6.875 -15.758 -23.406 1 93.75 252 GLU A N 1
ATOM 1869 C CA . GLU A 1 252 ? 6.637 -16.812 -24.391 1 93.75 252 GLU A CA 1
ATOM 1870 C C . GLU A 1 252 ? 5.355 -16.547 -25.188 1 93.75 252 GLU A C 1
ATOM 1872 O O . GLU A 1 252 ? 5.277 -16.859 -26.375 1 93.75 252 GLU A O 1
ATOM 1877 N N . ILE A 1 253 ? 4.352 -15.922 -24.531 1 95.75 253 ILE A N 1
ATOM 1878 C CA . ILE A 1 253 ? 3.094 -15.609 -25.203 1 95.75 253 ILE A CA 1
ATOM 1879 C C . ILE A 1 253 ? 3.291 -14.422 -26.141 1 95.75 253 ILE A C 1
ATOM 1881 O O . ILE A 1 253 ? 2.898 -14.477 -27.312 1 95.75 253 ILE A O 1
ATOM 1885 N N . VAL A 1 254 ? 3.932 -13.391 -25.656 1 95.06 254 VAL A N 1
ATOM 1886 C CA . VAL A 1 254 ? 4.18 -12.188 -26.453 1 95.06 254 VAL A CA 1
ATOM 1887 C C . VAL A 1 254 ? 5.012 -12.531 -27.672 1 95.06 254 VAL A C 1
ATOM 1889 O O . VAL A 1 254 ? 4.672 -12.141 -28.797 1 95.06 254 VAL A O 1
ATOM 1892 N N . LYS A 1 255 ? 6.012 -13.273 -27.5 1 95.25 255 LYS A N 1
ATOM 1893 C CA . LYS A 1 255 ? 6.898 -13.664 -28.594 1 95.25 255 LYS A CA 1
ATOM 1894 C C . LYS A 1 255 ? 6.184 -14.578 -29.578 1 95.25 255 LYS A C 1
ATOM 1896 O O . LYS A 1 255 ? 6.344 -14.438 -30.797 1 95.25 255 LYS A O 1
ATOM 1901 N N . ALA A 1 256 ? 5.457 -15.523 -29.078 1 96.19 256 ALA A N 1
ATOM 1902 C CA . ALA A 1 256 ? 4.719 -16.438 -29.953 1 96.19 256 ALA A CA 1
ATOM 1903 C C . ALA A 1 256 ? 3.691 -15.688 -30.797 1 96.19 256 ALA A C 1
ATOM 1905 O O . ALA A 1 256 ? 3.447 -16.047 -31.953 1 96.19 256 ALA A O 1
ATOM 1906 N N . MET A 1 257 ? 3.094 -14.672 -30.203 1 95.81 257 MET A N 1
ATOM 1907 C CA . MET A 1 257 ? 2.148 -13.844 -30.938 1 95.81 257 MET A CA 1
ATOM 1908 C C . MET A 1 257 ? 2.857 -13.07 -32.062 1 95.81 257 MET A C 1
ATOM 1910 O O . MET A 1 257 ? 2.352 -12.977 -33.188 1 95.81 257 MET A O 1
ATOM 1914 N N . LYS A 1 258 ? 3.967 -12.531 -31.766 1 95.06 258 LYS A N 1
ATOM 1915 C CA . LYS A 1 258 ? 4.75 -11.766 -32.719 1 95.06 258 LYS A CA 1
ATOM 1916 C C . LYS A 1 258 ? 5.219 -12.656 -33.875 1 95.06 258 LYS A C 1
ATOM 1918 O O . LYS A 1 258 ? 5.23 -12.227 -35.031 1 95.06 258 LYS A O 1
ATOM 1923 N N . SER A 1 259 ? 5.578 -13.883 -33.594 1 96.38 259 SER A N 1
ATOM 1924 C CA . SER A 1 259 ? 6.109 -14.797 -34.625 1 96.38 259 SER A CA 1
ATOM 1925 C C . SER A 1 259 ? 4.988 -15.453 -35.406 1 96.38 259 SER A C 1
ATOM 1927 O O . SER A 1 259 ? 5.23 -16.031 -36.469 1 96.38 259 SER A O 1
ATOM 1929 N N . GLY A 1 260 ? 3.785 -15.422 -34.781 1 96.69 260 GLY A N 1
ATOM 1930 C CA . GLY A 1 260 ? 2.65 -16.062 -35.438 1 96.69 260 GLY A CA 1
ATOM 1931 C C . GLY A 1 260 ? 2.443 -17.5 -35 1 96.69 260 GLY A C 1
ATOM 1932 O O . GLY A 1 260 ? 1.533 -18.172 -35.469 1 96.69 260 GLY A O 1
ATOM 1933 N N . ALA A 1 261 ? 3.197 -17.953 -34.062 1 96.94 261 ALA A N 1
ATOM 1934 C CA . ALA A 1 261 ? 3.074 -19.312 -33.562 1 96.94 261 ALA A CA 1
ATOM 1935 C C . ALA A 1 261 ? 1.811 -19.484 -32.719 1 96.94 261 ALA A C 1
ATOM 1937 O O . ALA A 1 261 ? 1.323 -20.594 -32.531 1 96.94 261 ALA A O 1
ATOM 1938 N N . LEU A 1 262 ? 1.325 -18.391 -32.219 1 96.44 262 LEU A N 1
ATOM 1939 C CA . LEU A 1 262 ? 0.118 -18.344 -31.406 1 96.44 262 LEU A CA 1
ATOM 1940 C C . LEU A 1 262 ? -0.721 -17.125 -31.734 1 96.44 262 LEU A C 1
ATOM 1942 O O . LEU A 1 262 ? -0.188 -16.016 -31.859 1 96.44 262 LEU A O 1
ATOM 1946 N N . ASP A 1 263 ? -1.952 -17.297 -31.953 1 95.5 263 ASP A N 1
ATOM 1947 C CA . ASP A 1 263 ? -2.895 -16.188 -32.062 1 95.5 263 ASP A CA 1
ATOM 1948 C C . ASP A 1 263 ? -3.723 -16.047 -30.781 1 95.5 263 ASP A C 1
ATOM 1950 O O . ASP A 1 263 ? -3.934 -17.031 -30.062 1 95.5 263 ASP A O 1
ATOM 1954 N N . ARG A 1 264 ? -4.152 -14.836 -30.516 1 94.44 264 ARG A N 1
ATOM 1955 C CA . ARG A 1 264 ? -4.984 -14.609 -29.344 1 94.44 264 ARG A CA 1
ATOM 1956 C C . ARG A 1 264 ? -6.156 -15.578 -29.297 1 94.44 264 ARG A C 1
ATOM 1958 O O . ARG A 1 264 ? -6.523 -16.078 -28.234 1 94.44 264 ARG A O 1
ATOM 1965 N N . ALA A 1 265 ? -6.715 -15.844 -30.453 1 94.25 265 ALA A N 1
ATOM 1966 C CA . ALA A 1 265 ? -7.883 -16.719 -30.578 1 94.25 265 ALA A CA 1
ATOM 1967 C C . ALA A 1 265 ? -7.52 -18.156 -30.25 1 94.25 265 ALA A C 1
ATOM 1969 O O . ALA A 1 265 ? -8.398 -18.984 -29.984 1 94.25 265 ALA A O 1
ATOM 1970 N N . ASP A 1 266 ? -6.234 -18.469 -30.312 1 94.44 266 ASP A N 1
ATOM 1971 C CA . ASP A 1 266 ? -5.773 -19.828 -30.062 1 94.44 266 ASP A CA 1
ATOM 1972 C C . ASP A 1 266 ? -5.68 -20.094 -28.562 1 94.44 266 ASP A C 1
ATOM 1974 O O . ASP A 1 266 ? -5.574 -21.25 -28.141 1 94.44 266 ASP A O 1
ATOM 1978 N N . ILE A 1 267 ? -5.602 -19.078 -27.766 1 97.88 267 ILE A N 1
ATOM 1979 C CA . ILE A 1 267 ? -5.672 -19.266 -26.328 1 97.88 267 ILE A CA 1
ATOM 1980 C C . ILE A 1 267 ? -7.066 -19.75 -25.938 1 97.88 267 ILE A C 1
ATOM 1982 O O . ILE A 1 267 ? -8.062 -19.047 -26.156 1 97.88 267 ILE A O 1
ATOM 1986 N N . VAL A 1 268 ? -7.133 -20.922 -25.391 1 98.31 268 VAL A N 1
ATOM 1987 C CA . VAL A 1 268 ? -8.398 -21.625 -25.188 1 98.31 268 VAL A CA 1
ATOM 1988 C C . VAL A 1 268 ? -9.203 -20.922 -24.094 1 98.31 268 VAL A C 1
ATOM 1990 O O . VAL A 1 268 ? -10.422 -20.797 -24.188 1 98.31 268 VAL A O 1
ATOM 1993 N N . GLY A 1 269 ? -8.5 -20.484 -23.016 1 98.31 269 GLY A N 1
ATOM 1994 C CA . GLY A 1 269 ? -9.164 -19.812 -21.906 1 98.31 269 GLY A CA 1
ATOM 1995 C C . GLY A 1 269 ? -8.211 -19.406 -20.797 1 98.31 269 GLY A C 1
ATOM 1996 O O . GLY A 1 269 ? -7.008 -19.656 -20.875 1 98.31 269 GLY A O 1
ATOM 1997 N N . ASP A 1 270 ? -8.75 -18.719 -19.859 1 98.56 270 ASP A N 1
ATOM 1998 C CA . ASP A 1 270 ? -8.023 -18.359 -18.641 1 98.56 270 ASP A CA 1
ATOM 1999 C C . ASP A 1 270 ? -8.641 -19.031 -17.406 1 98.56 270 ASP A C 1
ATOM 2001 O O . ASP A 1 270 ? -9.531 -19.875 -17.547 1 98.56 270 ASP A O 1
ATOM 2005 N N . LEU A 1 271 ? -8.094 -18.797 -16.266 1 98.75 271 LEU A N 1
ATOM 2006 C CA . LEU A 1 271 ? -8.578 -19.438 -15.062 1 98.75 271 LEU A CA 1
ATOM 2007 C C . LEU A 1 271 ? -10.023 -19.047 -14.773 1 98.75 271 LEU A C 1
ATOM 2009 O O . LEU A 1 271 ? -10.773 -19.828 -14.18 1 98.75 271 LEU A O 1
ATOM 2013 N N . PHE A 1 272 ? -10.461 -17.812 -15.188 1 98.62 272 PHE A N 1
ATOM 2014 C CA . PHE A 1 272 ? -11.867 -17.453 -15.07 1 98.62 272 PHE A CA 1
ATOM 2015 C C . PHE A 1 272 ? -12.742 -18.406 -15.883 1 98.62 272 PHE A C 1
ATOM 2017 O O . PHE A 1 272 ? -13.703 -18.969 -15.367 1 98.62 272 PHE A O 1
ATOM 2024 N N . ALA A 1 273 ? -12.352 -18.531 -17.156 1 98.5 273 ALA A N 1
ATOM 2025 C CA . ALA A 1 273 ? -13.125 -19.375 -18.062 1 98.5 273 ALA A CA 1
ATOM 2026 C C . ALA A 1 273 ? -13.141 -20.828 -17.594 1 98.5 273 ALA A C 1
ATOM 2028 O O . ALA A 1 273 ? -14.172 -21.5 -17.656 1 98.5 273 ALA A O 1
ATOM 2029 N N . LEU A 1 274 ? -12 -21.359 -17.172 1 98.69 274 LEU A N 1
ATOM 2030 C CA . LEU A 1 274 ? -11.906 -22.734 -16.703 1 98.69 274 LEU A CA 1
ATOM 2031 C C . LEU A 1 274 ? -12.805 -22.953 -15.484 1 98.69 274 LEU A C 1
ATOM 2033 O O . LEU A 1 274 ? -13.578 -23.922 -15.453 1 98.69 274 LEU A O 1
ATOM 2037 N N . THR A 1 275 ? -12.75 -22.047 -14.484 1 98.69 275 THR A N 1
ATOM 2038 C CA . THR A 1 275 ? -13.469 -22.234 -13.227 1 98.69 275 THR A CA 1
ATOM 2039 C C . THR A 1 275 ? -14.961 -21.984 -13.422 1 98.69 275 THR A C 1
ATOM 2041 O O . THR A 1 275 ? -15.789 -22.578 -12.719 1 98.69 275 THR A O 1
ATOM 2044 N N . ARG A 1 276 ? -15.297 -21.188 -14.352 1 98.31 276 ARG A N 1
ATOM 2045 C CA . ARG A 1 276 ? -16.688 -20.875 -14.625 1 98.31 276 ARG A CA 1
ATOM 2046 C C . ARG A 1 276 ? -17.281 -21.859 -15.633 1 98.31 276 ARG A C 1
ATOM 2048 O O . ARG A 1 276 ? -18.484 -21.828 -15.898 1 98.31 276 ARG A O 1
ATOM 2055 N N . GLY A 1 277 ? -16.5 -22.656 -16.219 1 98.06 277 GLY A N 1
ATOM 2056 C CA . GLY A 1 277 ? -16.953 -23.672 -17.156 1 98.06 277 GLY A CA 1
ATOM 2057 C C . GLY A 1 277 ? -17.312 -23.094 -18.516 1 98.06 277 GLY A C 1
ATOM 2058 O O . GLY A 1 277 ? -18.203 -23.609 -19.188 1 98.06 277 GLY A O 1
ATOM 2059 N N . THR A 1 278 ? -16.625 -22 -18.906 1 98.06 278 THR A N 1
ATOM 2060 C CA . THR A 1 278 ? -17 -21.328 -20.141 1 98.06 278 THR A CA 1
ATOM 2061 C C . THR A 1 278 ? -15.961 -21.594 -21.234 1 98.06 278 THR A C 1
ATOM 2063 O O . THR A 1 278 ? -15.961 -20.922 -22.266 1 98.06 278 THR A O 1
ATOM 2066 N N . CYS A 1 279 ? -15.047 -22.438 -21.047 1 97.69 279 CYS A N 1
ATOM 2067 C CA . CYS A 1 279 ? -14.117 -22.922 -22.062 1 97.69 279 CYS A CA 1
ATOM 2068 C C . CYS A 1 279 ? -13.852 -24.406 -21.891 1 97.69 279 CYS A C 1
ATOM 2070 O O . CYS A 1 279 ? -14.25 -25 -20.875 1 97.69 279 CYS A O 1
ATOM 2072 N N . ASP A 1 280 ? -13.266 -24.969 -22.844 1 96.88 280 ASP A N 1
ATOM 2073 C CA . ASP A 1 280 ? -12.922 -26.391 -22.75 1 96.88 280 ASP A CA 1
ATOM 2074 C C . ASP A 1 280 ? -11.812 -26.609 -21.734 1 96.88 280 ASP A C 1
ATOM 2076 O O . ASP A 1 280 ? -10.867 -25.828 -21.641 1 96.88 280 ASP A O 1
ATOM 2080 N N . GLN A 1 281 ? -12.055 -27.578 -20.953 1 96.88 281 GLN A N 1
ATOM 2081 C CA . GLN A 1 281 ? -10.93 -28.125 -20.203 1 96.88 281 GLN A CA 1
ATOM 2082 C C . GLN A 1 281 ? -10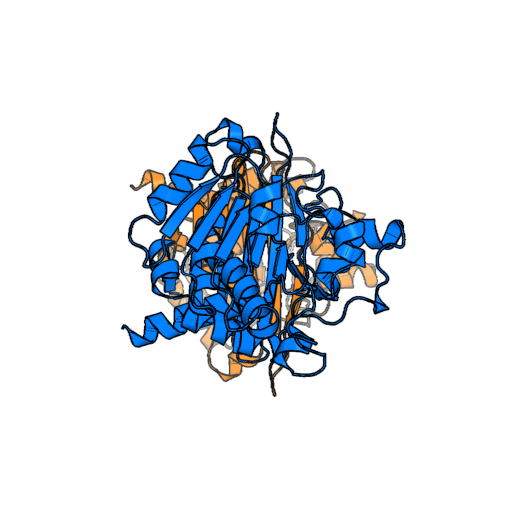.047 -29 -21.094 1 96.88 281 GLN A C 1
ATOM 2084 O O . GLN A 1 281 ? -9.953 -28.781 -22.297 1 96.88 281 GLN A O 1
ATOM 2089 N N . ARG A 1 282 ? -9.266 -29.922 -20.547 1 96.12 282 ARG A N 1
ATOM 2090 C CA . ARG A 1 282 ? -8.523 -30.859 -21.375 1 96.12 282 ARG A CA 1
ATOM 2091 C C . ARG A 1 282 ? -9.445 -31.547 -22.391 1 96.12 282 ARG A C 1
ATOM 2093 O O . ARG A 1 282 ? -10.469 -32.125 -22.016 1 96.12 282 ARG A O 1
ATOM 2100 N N . ARG A 1 283 ? -9.148 -31.5 -23.609 1 94.12 283 ARG A N 1
ATOM 2101 C CA . ARG A 1 283 ? -10.055 -31.891 -24.688 1 94.12 283 ARG A CA 1
ATOM 2102 C C . ARG A 1 283 ? -10.008 -33.406 -24.938 1 94.12 283 ARG A C 1
ATOM 2104 O O . ARG A 1 283 ? -10.961 -33.969 -25.453 1 94.12 283 ARG A O 1
ATOM 2111 N N . SER A 1 284 ? -8.844 -34 -24.641 1 95.19 284 SER A N 1
ATOM 2112 C CA . SER A 1 284 ? -8.648 -35.438 -24.766 1 95.19 284 SER A CA 1
ATOM 2113 C C . SER A 1 284 ? -7.457 -35.906 -23.938 1 95.19 284 SER A C 1
ATOM 2115 O O . SER A 1 284 ? -6.598 -35.125 -23.562 1 95.19 284 SER A O 1
ATOM 2117 N N . PRO A 1 285 ? -7.414 -37.219 -23.625 1 95.5 285 PRO A N 1
ATOM 2118 C CA . PRO A 1 285 ? -6.262 -37.719 -22.891 1 95.5 285 PRO A CA 1
ATOM 2119 C C . PRO A 1 285 ? -4.945 -37.531 -23.641 1 95.5 285 PRO A C 1
ATOM 2121 O O . PRO A 1 285 ? -3.881 -37.469 -23.016 1 95.5 285 PRO A O 1
ATOM 2124 N N . ASP A 1 286 ? -5.02 -37.375 -24.953 1 96.69 286 ASP A N 1
ATOM 2125 C CA . ASP A 1 286 ? -3.814 -37.281 -25.766 1 96.69 286 ASP A CA 1
ATOM 2126 C C . ASP A 1 286 ? -3.443 -35.812 -26.016 1 96.69 286 ASP A C 1
ATOM 2128 O O . ASP A 1 286 ? -2.367 -35.531 -26.531 1 96.69 286 ASP A O 1
ATOM 2132 N N . ALA A 1 287 ? -4.277 -34.875 -25.609 1 97.25 287 ALA A N 1
ATOM 2133 C CA . ALA A 1 287 ? -4.004 -33.469 -25.812 1 97.25 287 ALA A CA 1
ATOM 2134 C C . ALA A 1 287 ? -2.818 -33 -24.984 1 97.25 287 ALA A C 1
ATOM 2136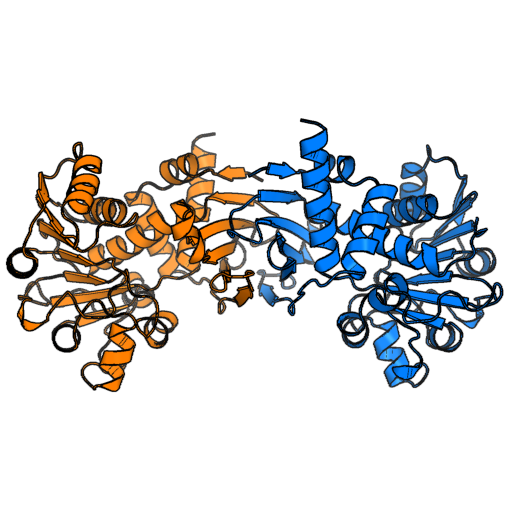 O O . ALA A 1 287 ? -2.656 -33.438 -23.828 1 97.25 287 ALA A O 1
ATOM 2137 N N . THR A 1 288 ? -2.01 -32.156 -25.562 1 98.25 288 THR A N 1
ATOM 2138 C CA . THR A 1 288 ? -0.995 -31.438 -24.797 1 98.25 288 THR A CA 1
ATOM 2139 C C . THR A 1 288 ? -1.525 -30.078 -24.359 1 98.25 288 THR A C 1
ATOM 2141 O O . THR A 1 288 ? -1.999 -29.297 -25.172 1 98.25 288 THR A O 1
ATOM 2144 N N . THR A 1 289 ? -1.54 -29.844 -23.078 1 98.75 289 THR A N 1
ATOM 2145 C CA . THR A 1 289 ? -2.016 -28.562 -22.547 1 98.75 289 THR A CA 1
ATOM 2146 C C . THR A 1 289 ? -0.857 -27.75 -21.984 1 98.75 289 THR A C 1
ATOM 2148 O O . THR A 1 289 ? 0.146 -28.297 -21.531 1 98.75 289 THR A O 1
ATOM 2151 N N . LEU A 1 290 ? -0.977 -26.453 -22.062 1 98.69 290 LEU A N 1
ATOM 2152 C CA . LEU A 1 290 ? 0.021 -25.516 -21.547 1 98.69 290 LEU A CA 1
ATOM 2153 C C . LEU A 1 290 ? -0.643 -24.375 -20.797 1 98.69 290 LEU A C 1
ATOM 2155 O O . LEU A 1 290 ? -1.544 -23.719 -21.312 1 98.69 290 LEU A O 1
ATOM 2159 N N . PHE A 1 291 ? -0.25 -24.219 -19.531 1 98.69 291 PHE A N 1
ATOM 2160 C CA . PHE A 1 291 ? -0.73 -23.125 -18.688 1 98.69 291 PHE A CA 1
ATOM 2161 C C . PHE A 1 291 ? 0.391 -22.141 -18.391 1 98.69 291 PHE A C 1
ATOM 2163 O O . PHE A 1 291 ? 1.454 -22.516 -17.906 1 98.69 291 PHE A O 1
ATOM 2170 N N . LYS A 1 292 ? 0.145 -20.875 -18.734 1 98.38 292 LYS A N 1
ATOM 2171 C CA . LYS A 1 292 ? 1.086 -19.797 -18.422 1 98.38 292 LYS A CA 1
ATOM 2172 C C . LYS A 1 292 ? 0.531 -18.875 -17.344 1 98.38 292 LYS A C 1
ATOM 2174 O O . LYS A 1 292 ? -0.566 -18.328 -17.5 1 98.38 292 LYS A O 1
ATOM 2179 N N . SER A 1 293 ? 1.339 -18.75 -16.344 1 97.19 293 SER A N 1
ATOM 2180 C CA . SER A 1 293 ? 0.935 -17.906 -15.219 1 97.19 293 SER A CA 1
ATOM 2181 C C . SER A 1 293 ? 1.871 -16.719 -15.062 1 97.19 293 SER A C 1
ATOM 2183 O O . SER A 1 293 ? 3.092 -16.859 -15.141 1 97.19 293 SER A O 1
ATOM 2185 N N . VAL A 1 294 ? 1.289 -15.523 -14.898 1 95.31 294 VAL A N 1
ATOM 2186 C CA . VAL A 1 294 ? 2.078 -14.359 -14.531 1 95.31 294 VAL A CA 1
ATOM 2187 C C . VAL A 1 294 ? 1.634 -13.844 -13.164 1 95.31 294 VAL A C 1
ATOM 2189 O O . VAL A 1 294 ? 2.334 -13.047 -12.539 1 95.31 294 VAL A O 1
ATOM 2192 N N . GLY A 1 295 ? 0.53 -14.32 -12.703 1 95.56 295 GLY A N 1
ATOM 2193 C CA . GLY A 1 295 ? 0.019 -13.938 -11.398 1 95.56 295 GLY A CA 1
ATOM 2194 C C . GLY A 1 295 ? -1.037 -12.852 -11.461 1 95.56 295 GLY A C 1
ATOM 2195 O O . GLY A 1 295 ? -1.095 -12.094 -12.438 1 95.56 295 GLY A O 1
ATOM 2196 N N . SER A 1 296 ? -1.926 -12.789 -10.484 1 96.81 296 SER A N 1
ATOM 2197 C CA . SER A 1 296 ? -2.967 -11.781 -10.336 1 96.81 296 SER A CA 1
ATOM 2198 C C . SER A 1 296 ? -3.162 -11.406 -8.867 1 96.81 296 SER A C 1
ATOM 2200 O O . SER A 1 296 ? -3.088 -12.266 -7.984 1 96.81 296 SER A O 1
ATOM 2202 N N . ALA A 1 297 ? -3.504 -10.172 -8.656 1 98.38 297 ALA A N 1
ATOM 2203 C CA . ALA A 1 297 ? -3.711 -9.688 -7.289 1 98.38 297 ALA A CA 1
ATOM 2204 C C . ALA A 1 297 ? -4.906 -10.375 -6.641 1 98.38 297 ALA A C 1
ATOM 2206 O O . ALA A 1 297 ? -5.012 -10.422 -5.414 1 98.38 297 ALA A O 1
ATOM 2207 N N . LEU A 1 298 ? -5.859 -10.891 -7.43 1 98.38 298 LEU A N 1
ATOM 2208 C CA . LEU A 1 298 ? -7 -11.578 -6.832 1 98.38 298 LEU A CA 1
ATOM 2209 C C . LEU A 1 298 ? -6.551 -12.836 -6.09 1 98.38 298 LEU A C 1
ATOM 2211 O O . LEU A 1 298 ? -7.195 -13.25 -5.125 1 98.38 298 LEU A O 1
ATOM 2215 N N . GLU A 1 299 ? -5.402 -13.453 -6.578 1 98.81 299 GLU A N 1
ATOM 2216 C CA . GLU A 1 299 ? -4.879 -14.633 -5.902 1 98.81 299 GLU A CA 1
ATOM 2217 C C . GLU A 1 299 ? -4.391 -14.297 -4.496 1 98.81 299 GLU A C 1
ATOM 2219 O O . GLU A 1 299 ? -4.605 -15.07 -3.557 1 98.81 299 GLU A O 1
ATOM 2224 N N . ASP A 1 300 ? -3.742 -13.156 -4.328 1 98.88 300 ASP A N 1
ATOM 2225 C CA . ASP A 1 300 ? -3.287 -12.695 -3.021 1 98.88 300 ASP A CA 1
ATOM 2226 C C . ASP A 1 300 ? -4.469 -12.43 -2.09 1 98.88 300 ASP A C 1
ATOM 2228 O O . ASP A 1 300 ? -4.438 -12.812 -0.917 1 98.88 300 ASP A O 1
ATOM 2232 N N . LEU A 1 301 ? -5.516 -11.75 -2.637 1 98.88 301 LEU A N 1
ATOM 2233 C CA . LEU A 1 301 ? -6.699 -11.445 -1.847 1 98.88 301 LEU A CA 1
ATOM 2234 C C . LEU A 1 301 ? -7.348 -12.719 -1.316 1 98.88 301 LEU A C 1
ATOM 2236 O O . LEU A 1 301 ? -7.641 -12.82 -0.124 1 98.88 301 LEU A O 1
ATOM 2240 N N . ALA A 1 302 ? -7.516 -13.68 -2.199 1 98.88 302 ALA A N 1
ATOM 2241 C CA . ALA A 1 302 ? -8.133 -14.953 -1.825 1 98.88 302 ALA A CA 1
ATOM 2242 C C . ALA A 1 302 ? -7.328 -15.656 -0.742 1 98.88 302 ALA A C 1
ATOM 2244 O O . ALA A 1 302 ? -7.895 -16.188 0.22 1 98.88 302 ALA A O 1
ATOM 2245 N N . ALA A 1 303 ? -6.027 -15.672 -0.927 1 98.94 303 ALA A N 1
ATOM 2246 C CA . ALA A 1 303 ? -5.141 -16.312 0.038 1 98.94 303 ALA A CA 1
ATOM 2247 C C . ALA A 1 303 ? -5.211 -15.625 1.396 1 98.94 303 ALA A C 1
ATOM 2249 O O . ALA A 1 303 ? -5.281 -16.281 2.436 1 98.94 303 ALA A O 1
ATOM 2250 N N . ALA A 1 304 ? -5.195 -14.297 1.415 1 98.88 304 ALA A N 1
ATOM 2251 C CA . ALA A 1 304 ? -5.238 -13.531 2.66 1 98.88 304 ALA A CA 1
ATOM 2252 C C . ALA A 1 304 ? -6.559 -13.75 3.393 1 98.88 304 ALA A C 1
ATOM 2254 O O . ALA A 1 304 ? -6.578 -13.922 4.613 1 98.88 304 ALA A O 1
ATOM 2255 N N . GLU A 1 305 ? -7.684 -13.727 2.629 1 98.56 305 GLU A N 1
ATOM 2256 C CA . GLU A 1 305 ? -8.984 -14 3.225 1 98.56 305 GLU A CA 1
ATOM 2257 C C . GLU A 1 305 ? -9.008 -15.375 3.887 1 98.56 305 GLU A C 1
ATOM 2259 O O . GLU A 1 305 ? -9.523 -15.531 4.996 1 98.56 305 GLU A O 1
ATOM 2264 N N . LEU A 1 306 ? -8.477 -16.359 3.219 1 98.75 306 LEU A N 1
ATOM 2265 C CA . LEU A 1 306 ? -8.445 -17.719 3.756 1 98.75 306 LEU A CA 1
ATOM 2266 C C . LEU A 1 306 ? -7.613 -17.781 5.031 1 98.75 306 LEU A C 1
ATOM 2268 O O . LEU A 1 306 ? -8.008 -18.422 6.008 1 98.75 306 LEU A O 1
ATOM 2272 N N . ALA A 1 307 ? -6.422 -17.141 4.992 1 98.75 307 ALA A N 1
ATOM 2273 C CA . ALA A 1 307 ? -5.543 -17.141 6.16 1 98.75 307 ALA A CA 1
ATOM 2274 C C . ALA A 1 307 ? -6.27 -16.609 7.395 1 98.75 307 ALA A C 1
ATOM 2276 O O . ALA A 1 307 ? -6.195 -17.203 8.469 1 98.75 307 ALA A O 1
ATOM 2277 N N . VAL A 1 308 ? -6.984 -15.508 7.246 1 98.19 308 VAL A N 1
ATOM 2278 C CA . VAL A 1 308 ? -7.695 -14.891 8.359 1 98.19 308 VAL A CA 1
ATOM 2279 C C . VAL A 1 308 ? -8.82 -15.812 8.828 1 98.19 308 VAL A C 1
ATOM 2281 O O . VAL A 1 308 ? -9.016 -16 10.031 1 98.19 308 VAL A O 1
ATOM 2284 N N . ARG A 1 309 ? -9.547 -16.406 7.863 1 97.44 309 ARG A N 1
ATOM 2285 C CA . ARG A 1 309 ? -10.617 -17.344 8.211 1 97.44 309 ARG A CA 1
ATOM 2286 C C . ARG A 1 309 ? -10.086 -18.516 9.008 1 97.44 309 ARG A C 1
ATOM 2288 O O . ARG A 1 309 ? -10.695 -18.938 9.992 1 97.44 309 ARG A O 1
ATOM 2295 N N . GLN A 1 310 ? -8.969 -19.094 8.586 1 96.75 310 GLN A N 1
ATOM 2296 C CA . GLN A 1 310 ? -8.375 -20.25 9.242 1 96.75 310 GLN A CA 1
ATOM 2297 C C . GLN A 1 310 ? -7.883 -19.891 10.648 1 96.75 310 GLN A C 1
ATOM 2299 O O . GLN A 1 310 ? -7.887 -20.75 11.539 1 96.75 310 GLN A O 1
ATOM 2304 N N . SER A 1 311 ? -7.379 -18.688 10.82 1 92 311 SER A N 1
ATOM 2305 C CA . SER A 1 311 ? -6.879 -18.25 12.117 1 92 311 SER A CA 1
ATOM 2306 C C . SER A 1 311 ? -8.016 -18.094 13.125 1 92 311 SER A C 1
ATOM 2308 O O . SER A 1 311 ? -7.812 -18.25 14.328 1 92 311 SER A O 1
ATOM 2310 N N . ASN A 1 312 ? -9.148 -17.656 12.688 1 85.31 312 ASN A N 1
ATOM 2311 C CA . ASN A 1 312 ? -10.32 -17.5 13.547 1 85.31 312 ASN A CA 1
ATOM 2312 C C . ASN A 1 312 ? -10.883 -18.844 13.977 1 85.31 312 ASN A C 1
ATOM 2314 O O . ASN A 1 312 ? -11.523 -18.953 15.023 1 85.31 312 ASN A O 1
ATOM 2318 N N . HIS A 1 313 ? -10.688 -19.797 13.141 1 75.06 313 HIS A N 1
ATOM 2319 C CA . HIS A 1 313 ? -11.148 -21.125 13.477 1 75.06 313 HIS A CA 1
ATOM 2320 C C . HIS A 1 313 ? -10.258 -21.781 14.531 1 75.06 313 HIS A C 1
ATOM 2322 O O . HIS A 1 313 ? -10.719 -22.609 15.312 1 75.06 313 HIS A O 1
ATOM 2328 N N . HIS A 1 314 ? -9.023 -21.359 14.586 1 68.69 314 HIS A N 1
ATOM 2329 C CA . HIS A 1 314 ? -8.117 -21.969 15.555 1 68.69 314 HIS A CA 1
ATOM 2330 C C . HIS A 1 314 ? -8.086 -21.156 16.844 1 68.69 314 HIS A C 1
ATOM 2332 O O . HIS A 1 314 ? -7.555 -21.625 17.859 1 68.69 314 HIS A O 1
ATOM 2338 N N . ASN A 1 315 ? -8.523 -19.906 16.906 1 54.31 315 ASN A N 1
ATOM 2339 C CA . ASN A 1 315 ? -8.633 -19.188 18.156 1 54.31 315 ASN A CA 1
ATOM 2340 C C . ASN A 1 315 ? -10.023 -19.328 18.781 1 54.31 315 ASN A C 1
ATOM 2342 O O . ASN A 1 315 ? -11.031 -19.281 18.062 1 54.31 315 ASN A O 1
ATOM 2346 N N . MET B 1 1 ? 10.008 -7.055 11.484 1 92.19 1 MET B N 1
ATOM 2347 C CA . MET B 1 1 ? 9.227 -5.852 11.211 1 92.19 1 MET B CA 1
ATOM 2348 C C . MET B 1 1 ? 8.57 -5.324 12.484 1 92.19 1 MET B C 1
ATOM 2350 O O . MET B 1 1 ? 7.902 -6.07 13.195 1 92.19 1 MET B O 1
ATOM 2354 N N . LEU B 1 2 ? 8.828 -4.086 12.875 1 96 2 LEU B N 1
ATOM 2355 C CA . LEU B 1 2 ? 8.258 -3.463 14.07 1 96 2 LEU B CA 1
ATOM 2356 C C . LEU B 1 2 ? 6.793 -3.107 13.852 1 96 2 LEU B C 1
ATOM 2358 O O . LEU B 1 2 ? 6.371 -2.863 12.719 1 96 2 LEU B O 1
ATOM 2362 N N . THR B 1 3 ? 6.035 -3.139 14.883 1 96.88 3 THR B N 1
ATOM 2363 C CA . THR B 1 3 ? 4.633 -2.744 14.812 1 96.88 3 THR B CA 1
ATOM 2364 C C . THR B 1 3 ? 4.336 -1.614 15.797 1 96.88 3 THR B C 1
ATOM 2366 O O . THR B 1 3 ? 4.621 -1.733 16.984 1 96.88 3 THR B O 1
ATOM 2369 N N . PHE B 1 4 ? 3.826 -0.512 15.305 1 98.06 4 PHE B N 1
ATOM 2370 C CA . PHE B 1 4 ? 3.438 0.625 16.125 1 98.06 4 PHE B CA 1
ATOM 2371 C C . PHE B 1 4 ? 1.926 0.813 16.109 1 98.06 4 PHE B C 1
ATOM 2373 O O . PHE B 1 4 ? 1.363 1.284 15.125 1 98.06 4 PHE B O 1
ATOM 2380 N N . ASN B 1 5 ? 1.284 0.446 17.234 1 97.38 5 ASN B N 1
ATOM 2381 C CA . ASN B 1 5 ? -0.116 0.841 17.359 1 97.38 5 ASN B CA 1
ATOM 2382 C C . ASN B 1 5 ? -0.258 2.338 17.609 1 97.38 5 ASN B C 1
ATOM 2384 O O . ASN B 1 5 ? 0.737 3.066 17.625 1 97.38 5 ASN B O 1
ATOM 2388 N N . ALA B 1 6 ? -1.472 2.809 17.766 1 97.69 6 ALA B N 1
ATOM 2389 C CA . ALA B 1 6 ? -1.718 4.242 17.906 1 97.69 6 ALA B CA 1
ATOM 2390 C C . ALA B 1 6 ? -0.951 4.812 19.094 1 97.69 6 ALA B C 1
ATOM 2392 O O . ALA B 1 6 ? -0.351 5.887 19 1 97.69 6 ALA B O 1
ATOM 2393 N N . GLN B 1 7 ? -0.913 4.141 20.188 1 97.88 7 GLN B N 1
ATOM 2394 C CA . GLN B 1 7 ? -0.234 4.598 21.391 1 97.88 7 GLN B CA 1
ATOM 2395 C C . GLN B 1 7 ? 1.275 4.668 21.188 1 97.88 7 GLN B C 1
ATOM 2397 O O . GLN B 1 7 ? 1.921 5.637 21.594 1 97.88 7 GLN B O 1
ATOM 2402 N N . ALA B 1 8 ? 1.812 3.59 20.547 1 97.88 8 ALA B N 1
ATOM 2403 C CA . ALA B 1 8 ? 3.246 3.566 20.281 1 97.88 8 ALA B CA 1
ATOM 2404 C C . ALA B 1 8 ? 3.643 4.703 19.344 1 97.88 8 ALA B C 1
ATOM 2406 O O . ALA B 1 8 ? 4.699 5.316 19.516 1 97.88 8 ALA B O 1
ATOM 2407 N N . VAL B 1 9 ? 2.826 4.992 18.328 1 98.5 9 VAL B N 1
ATOM 2408 C CA . VAL B 1 9 ? 3.074 6.109 17.422 1 98.5 9 VAL B CA 1
ATOM 2409 C C . VAL B 1 9 ? 3.104 7.418 18.203 1 98.5 9 VAL B C 1
ATOM 2411 O O . VAL B 1 9 ? 4.039 8.211 18.078 1 98.5 9 VAL B O 1
ATOM 2414 N N . ALA B 1 10 ? 2.107 7.602 19.031 1 97.94 10 ALA B N 1
ATOM 2415 C CA . ALA B 1 10 ? 2.004 8.828 19.828 1 97.94 10 ALA B CA 1
ATOM 2416 C C . ALA B 1 10 ? 3.232 9.008 20.719 1 97.94 10 ALA B C 1
ATOM 2418 O O . ALA B 1 10 ? 3.766 10.117 20.812 1 97.94 10 ALA B O 1
ATOM 2419 N N . GLN B 1 11 ? 3.717 7.992 21.312 1 97.62 11 GLN B N 1
ATOM 2420 C CA . GLN B 1 11 ? 4.852 8.047 22.219 1 97.62 11 GLN B CA 1
ATOM 2421 C C . GLN B 1 11 ? 6.152 8.312 21.469 1 97.62 11 GLN B C 1
ATOM 2423 O O . GLN B 1 11 ? 7.074 8.922 22.016 1 97.62 11 GLN B O 1
ATOM 2428 N N . SER B 1 12 ? 6.164 7.906 20.25 1 98.38 12 SER B N 1
ATOM 2429 C CA . SER B 1 12 ? 7.402 7.977 19.484 1 98.38 12 SER B CA 1
ATOM 2430 C C . SER B 1 12 ? 7.5 9.289 18.719 1 98.38 12 SER B C 1
ATOM 2432 O O . SER B 1 12 ? 8.547 9.602 18.125 1 98.38 12 SER B O 1
ATOM 2434 N N . LEU B 1 13 ? 6.418 10.094 18.734 1 98.56 13 LEU B N 1
ATOM 2435 C CA . LEU B 1 13 ? 6.402 11.281 17.891 1 98.56 13 LEU B CA 1
ATOM 2436 C C . LEU B 1 13 ? 6.047 12.523 18.703 1 98.56 13 LEU B C 1
ATOM 2438 O O . LEU B 1 13 ? 5.074 13.211 18.391 1 98.56 13 LEU B O 1
ATOM 2442 N N . PRO B 1 14 ? 6.844 12.797 19.75 1 98.44 14 PRO B N 1
ATOM 2443 C CA . PRO B 1 14 ? 6.605 14.094 20.375 1 98.44 14 PRO B CA 1
ATOM 2444 C C . PRO B 1 14 ? 6.73 15.266 19.406 1 98.44 14 PRO B C 1
ATOM 2446 O O . PRO B 1 14 ? 7.562 15.227 18.5 1 98.44 14 PRO B O 1
ATOM 2449 N N . TYR B 1 15 ? 5.984 16.328 19.594 1 98.75 15 TYR B N 1
ATOM 2450 C CA . TYR B 1 15 ? 5.793 17.344 18.562 1 98.75 15 TYR B CA 1
ATOM 2451 C C . TYR B 1 15 ? 7.09 18.109 18.297 1 98.75 15 TYR B C 1
ATOM 2453 O O . TYR B 1 15 ? 7.383 18.469 17.156 1 98.75 15 TYR B O 1
ATOM 2461 N N . ASP B 1 16 ? 7.883 18.406 19.328 1 98.69 16 ASP B N 1
ATOM 2462 C CA . ASP B 1 16 ? 9.125 19.141 19.109 1 98.69 16 ASP B CA 1
ATOM 2463 C C . ASP B 1 16 ? 10.055 18.391 18.156 1 98.69 16 ASP B C 1
ATOM 2465 O O . ASP B 1 16 ? 10.539 18.953 17.188 1 98.69 16 ASP B O 1
ATOM 2469 N N . LEU B 1 17 ? 10.219 17.078 18.375 1 98.75 17 LEU B N 1
ATOM 2470 C CA . LEU B 1 17 ? 11.086 16.25 17.531 1 98.75 17 LEU B CA 1
ATOM 2471 C C . LEU B 1 17 ? 10.461 16.062 16.141 1 98.75 17 LEU B C 1
ATOM 2473 O O . LEU B 1 17 ? 11.172 16.031 15.141 1 98.75 17 LEU B O 1
ATOM 2477 N N . LEU B 1 18 ? 9.172 15.898 16.125 1 98.88 18 LEU B N 1
ATOM 2478 C CA . LEU B 1 18 ? 8.484 15.672 14.852 1 98.88 18 LEU B CA 1
ATOM 2479 C C . LEU B 1 18 ? 8.555 16.906 13.969 1 98.88 18 LEU B C 1
ATOM 2481 O O . LEU B 1 18 ? 8.758 16.797 12.758 1 98.88 18 LEU B O 1
ATOM 2485 N N . ILE B 1 19 ? 8.336 18.109 14.539 1 98.94 19 ILE B N 1
ATOM 2486 C CA . ILE B 1 19 ? 8.438 19.359 13.789 1 98.94 19 ILE B CA 1
ATOM 2487 C C . ILE B 1 19 ? 9.836 19.5 13.203 1 98.94 19 ILE B C 1
ATOM 2489 O O . ILE B 1 19 ? 9.992 19.859 12.031 1 98.94 19 ILE B O 1
ATOM 2493 N N . ASP B 1 20 ? 10.867 19.188 13.969 1 98.94 20 ASP B N 1
ATOM 2494 C CA . ASP B 1 20 ? 12.242 19.219 13.484 1 98.94 20 ASP B CA 1
ATOM 2495 C C . ASP B 1 20 ? 12.453 18.203 12.352 1 98.94 20 ASP B C 1
ATOM 2497 O O . ASP B 1 20 ? 13.133 18.5 11.367 1 98.94 20 ASP B O 1
ATOM 2501 N N . ALA B 1 21 ? 11.906 17.047 12.508 1 98.81 21 ALA B N 1
ATOM 2502 C CA . ALA B 1 21 ? 12.039 16.016 11.492 1 98.81 21 ALA B CA 1
ATOM 2503 C C . ALA B 1 21 ? 11.383 16.438 10.18 1 98.81 21 ALA B C 1
ATOM 2505 O O . ALA B 1 21 ? 11.906 16.156 9.094 1 98.81 21 ALA B O 1
ATOM 2506 N N . LEU B 1 22 ? 10.227 17.047 10.281 1 98.94 22 LEU B N 1
ATOM 2507 C CA . LEU B 1 22 ? 9.562 17.547 9.086 1 98.94 22 LEU B CA 1
ATOM 2508 C C . LEU B 1 22 ? 10.391 18.656 8.422 1 98.94 22 LEU B C 1
ATOM 2510 O O . LEU B 1 22 ? 10.461 18.719 7.195 1 98.94 22 LEU B O 1
ATOM 2514 N N . GLU B 1 23 ? 10.922 19.531 9.242 1 98.88 23 GLU B N 1
ATOM 2515 C CA . GLU B 1 23 ? 11.781 20.578 8.695 1 98.88 23 GLU B CA 1
ATOM 2516 C C . GLU B 1 23 ? 12.93 19.984 7.887 1 98.88 23 GLU B C 1
ATOM 2518 O O . GLU B 1 23 ? 13.219 20.438 6.773 1 98.88 23 GLU B O 1
ATOM 2523 N N . ASP B 1 24 ? 13.57 19.016 8.43 1 98.69 24 ASP B N 1
ATOM 2524 C CA . ASP B 1 24 ? 14.664 18.344 7.742 1 98.69 24 ASP B CA 1
ATOM 2525 C C . ASP B 1 24 ? 14.18 17.672 6.457 1 98.69 24 ASP B C 1
ATOM 2527 O O . ASP B 1 24 ? 14.867 17.703 5.434 1 98.69 24 ASP B O 1
ATOM 2531 N N . ALA B 1 25 ? 13.055 17.062 6.516 1 98.62 25 ALA B N 1
ATOM 2532 C CA . ALA B 1 25 ? 12.5 16.359 5.359 1 98.62 25 ALA B CA 1
ATOM 2533 C C . ALA B 1 25 ? 12.203 17.328 4.219 1 98.62 25 ALA B C 1
ATOM 2535 O O . ALA B 1 25 ? 12.547 17.062 3.064 1 98.62 25 ALA B O 1
ATOM 2536 N N . PHE B 1 26 ? 11.586 18.469 4.508 1 98.62 26 PHE B N 1
ATOM 2537 C CA . PHE B 1 26 ? 11.258 19.453 3.48 1 98.62 26 PHE B CA 1
ATOM 2538 C C . PHE B 1 26 ? 12.523 20.094 2.926 1 98.62 26 PHE B C 1
ATOM 2540 O O . PHE B 1 26 ? 12.531 20.594 1.796 1 98.62 26 PHE B O 1
ATOM 2547 N N . ARG B 1 27 ? 13.594 20.125 3.719 1 98 27 ARG B N 1
ATOM 2548 C CA . ARG B 1 27 ? 14.875 20.641 3.234 1 98 27 ARG B CA 1
ATOM 2549 C C . ARG B 1 27 ? 15.547 19.641 2.303 1 98 27 ARG B C 1
ATOM 2551 O O . ARG B 1 27 ? 16.406 20.016 1.496 1 98 27 ARG B O 1
ATOM 2558 N N . SER B 1 28 ? 15.18 18.391 2.42 1 96.81 28 SER B N 1
ATOM 2559 C CA . SER B 1 28 ? 15.859 17.297 1.729 1 96.81 28 SER B CA 1
ATOM 2560 C C . SER B 1 28 ? 15.156 16.953 0.419 1 96.81 28 SER B C 1
ATOM 2562 O O . SER B 1 28 ? 14.156 17.594 0.057 1 96.81 28 SER B O 1
ATOM 2564 N N . ASP B 1 29 ? 15.805 16.062 -0.277 1 95.12 29 ASP B N 1
ATOM 2565 C CA . ASP B 1 29 ? 15.219 15.555 -1.517 1 95.12 29 ASP B CA 1
ATOM 2566 C C . ASP B 1 29 ? 14.453 14.258 -1.277 1 95.12 29 ASP B C 1
ATOM 2568 O O . ASP B 1 29 ? 15.062 13.203 -1.072 1 95.12 29 ASP B O 1
ATOM 2572 N N . ILE B 1 30 ? 13.18 14.344 -1.286 1 97.56 30 ILE B N 1
ATOM 2573 C CA . ILE B 1 30 ? 12.297 13.195 -1.111 1 97.56 30 ILE B CA 1
ATOM 2574 C C . ILE B 1 30 ? 11.359 13.078 -2.312 1 97.56 30 ILE B C 1
ATOM 2576 O O . ILE B 1 30 ? 10.75 14.062 -2.729 1 97.56 30 ILE B O 1
ATOM 2580 N N . ASP B 1 31 ? 11.352 11.914 -2.938 1 97.62 31 ASP B N 1
ATOM 2581 C CA . ASP B 1 31 ? 10.461 11.656 -4.059 1 97.62 31 ASP B CA 1
ATOM 2582 C C . ASP B 1 31 ? 9.039 11.367 -3.576 1 97.62 31 ASP B C 1
ATOM 2584 O O . ASP B 1 31 ? 8.836 10.492 -2.725 1 97.62 31 ASP B O 1
ATOM 2588 N N . VAL B 1 32 ? 8.109 12.117 -4.098 1 97.81 32 VAL B N 1
ATOM 2589 C CA . VAL B 1 32 ? 6.699 11.938 -3.76 1 97.81 32 VAL B CA 1
ATOM 2590 C C . VAL B 1 32 ? 5.875 11.797 -5.035 1 97.81 32 VAL B C 1
ATOM 2592 O O . VAL B 1 32 ? 5.309 12.781 -5.523 1 97.81 32 VAL B O 1
ATOM 2595 N N . PRO B 1 33 ? 5.734 10.609 -5.602 1 96.5 33 PRO B N 1
ATOM 2596 C CA . PRO B 1 33 ? 4.891 10.461 -6.793 1 96.5 33 PRO B CA 1
ATOM 2597 C C . PRO B 1 33 ? 3.418 10.75 -6.512 1 96.5 33 PRO B C 1
ATOM 2599 O O . PRO B 1 33 ? 3.01 10.828 -5.352 1 96.5 33 PRO B O 1
ATOM 2602 N N . ASP B 1 34 ? 2.666 10.922 -7.59 1 93.81 34 ASP B N 1
ATOM 2603 C CA . ASP B 1 34 ? 1.228 11.109 -7.438 1 93.81 34 ASP B CA 1
ATOM 2604 C C . ASP B 1 34 ? 0.59 9.922 -6.723 1 93.81 34 ASP B C 1
ATOM 2606 O O . ASP B 1 34 ? 0.983 8.773 -6.941 1 93.81 34 ASP B O 1
ATOM 2610 N N . ARG B 1 35 ? -0.318 10.188 -5.934 1 94 35 ARG B N 1
ATOM 2611 C CA . ARG B 1 35 ? -1.049 9.141 -5.234 1 94 35 ARG B CA 1
ATOM 2612 C C . ARG B 1 35 ? -1.925 8.344 -6.199 1 94 35 ARG B C 1
ATOM 2614 O O . ARG B 1 35 ? -2.385 8.883 -7.207 1 94 35 ARG B O 1
ATOM 2621 N N . ALA B 1 36 ? -2.143 7.082 -5.926 1 96.12 36 ALA B N 1
ATOM 2622 C CA . ALA B 1 36 ? -3.172 6.293 -6.598 1 96.12 36 ALA B CA 1
ATOM 2623 C C . ALA B 1 36 ? -4.52 6.438 -5.895 1 96.12 36 ALA B C 1
ATOM 2625 O O . ALA B 1 36 ? -4.582 6.477 -4.664 1 96.12 36 ALA B O 1
ATOM 2626 N N . HIS B 1 37 ? -5.562 6.562 -6.691 1 95.75 37 HIS B N 1
ATOM 2627 C CA . HIS B 1 37 ? -6.941 6.699 -6.234 1 95.75 37 HIS B CA 1
ATOM 2628 C C . HIS B 1 37 ? -7.836 5.625 -6.852 1 95.75 37 HIS B C 1
ATOM 2630 O O . HIS B 1 37 ? -7.949 5.535 -8.078 1 95.75 37 HIS B O 1
ATOM 2636 N N . HIS B 1 38 ? -8.453 4.781 -6.008 1 97.75 38 HIS B N 1
ATOM 2637 C CA . HIS B 1 38 ? -9.367 3.744 -6.477 1 97.75 38 HIS B CA 1
ATOM 2638 C C . HIS B 1 38 ? -10.742 3.875 -5.82 1 97.75 38 HIS B C 1
ATOM 2640 O O . HIS B 1 38 ? -10.844 3.848 -4.59 1 97.75 38 HIS B O 1
ATOM 2646 N N . GLN B 1 39 ? -11.789 3.982 -6.594 1 97 39 GLN B N 1
ATOM 2647 C CA . GLN B 1 39 ? -13.148 3.967 -6.07 1 97 39 GLN B CA 1
ATOM 2648 C C . GLN B 1 39 ? -13.609 2.543 -5.766 1 97 39 GLN B C 1
ATOM 2650 O O . GLN B 1 39 ? -13.469 1.649 -6.605 1 97 39 GLN B O 1
ATOM 2655 N N . ILE B 1 40 ? -14.086 2.324 -4.594 1 97.31 40 ILE B N 1
ATOM 2656 C CA . ILE B 1 40 ? -14.555 1.015 -4.148 1 97.31 40 ILE B CA 1
ATOM 2657 C C . ILE B 1 40 ? -16.062 1.037 -3.975 1 97.31 40 ILE B C 1
ATOM 2659 O O . ILE B 1 40 ? -16.594 1.723 -3.09 1 97.31 40 ILE B O 1
ATOM 2663 N N . LYS B 1 41 ? -16.766 0.244 -4.777 1 96.5 41 LYS B N 1
ATOM 2664 C CA . LYS B 1 41 ? -18.219 0.163 -4.625 1 96.5 41 LYS B CA 1
ATOM 2665 C C . LYS B 1 41 ? -18.594 -0.515 -3.312 1 96.5 41 LYS B C 1
ATOM 2667 O O . LYS B 1 41 ? -17.969 -1.5 -2.912 1 96.5 41 LYS B O 1
ATOM 2672 N N . VAL B 1 42 ? -19.5 0.031 -2.639 1 95.56 42 VAL B N 1
ATOM 2673 C CA . VAL B 1 42 ? -20.078 -0.536 -1.428 1 95.56 42 VAL B CA 1
ATOM 2674 C C . VAL B 1 42 ? -21.594 -0.683 -1.603 1 95.56 42 VAL B C 1
ATOM 2676 O O . VAL B 1 42 ? -22.297 0.309 -1.791 1 95.56 42 VAL B O 1
ATOM 2679 N N . PRO B 1 43 ? -22.062 -1.892 -1.564 1 94.94 43 PRO B N 1
ATOM 2680 C CA . PRO B 1 43 ? -23.5 -2.084 -1.8 1 94.94 43 PRO B CA 1
ATOM 2681 C C . PRO B 1 43 ? -24.359 -1.22 -0.889 1 94.94 43 PRO B C 1
ATOM 2683 O O . PRO B 1 43 ? -24.188 -1.233 0.332 1 94.94 43 PRO B O 1
ATOM 2686 N N . ASP B 1 44 ? -25.266 -0.485 -1.421 1 93.62 44 ASP B N 1
ATOM 2687 C CA . ASP B 1 44 ? -26.328 0.271 -0.759 1 93.62 44 ASP B CA 1
ATOM 2688 C C . ASP B 1 44 ? -25.75 1.417 0.069 1 93.62 44 ASP B C 1
ATOM 2690 O O . ASP B 1 44 ? -26.391 1.903 1 1 93.62 44 ASP B O 1
ATOM 2694 N N . GLU B 1 45 ? -24.547 1.756 -0.124 1 94.62 45 GLU B N 1
ATOM 2695 C CA . GLU B 1 45 ? -23.891 2.873 0.542 1 94.62 45 GLU B CA 1
ATOM 2696 C C . GLU B 1 45 ? -23.062 3.693 -0.446 1 94.62 45 GLU B C 1
ATOM 2698 O O . GLU B 1 45 ? -22.875 3.291 -1.598 1 94.62 45 GLU B O 1
ATOM 2703 N N . ALA B 1 46 ? -22.656 4.875 -0.02 1 94.06 46 ALA B N 1
ATOM 2704 C CA . ALA B 1 46 ? -21.719 5.656 -0.815 1 94.06 46 ALA B CA 1
ATOM 2705 C C . ALA B 1 46 ? -20.422 4.879 -1.044 1 94.06 46 ALA B C 1
ATOM 2707 O O . ALA B 1 46 ? -19.953 4.148 -0.161 1 94.06 46 ALA B O 1
ATOM 2708 N N . ASP B 1 47 ? -19.828 5.109 -2.221 1 96.56 47 ASP B N 1
ATOM 2709 C CA . ASP B 1 47 ? -18.594 4.422 -2.566 1 96.56 47 ASP B CA 1
ATOM 2710 C C . ASP B 1 47 ? -17.469 4.781 -1.593 1 96.56 47 ASP B C 1
ATOM 2712 O O . ASP B 1 47 ? -17.422 5.902 -1.081 1 96.56 47 ASP B O 1
ATOM 2716 N N . GLY B 1 48 ? -16.672 3.795 -1.31 1 96.44 48 GLY B N 1
ATOM 2717 C CA . GLY B 1 48 ? -15.43 4.051 -0.612 1 96.44 48 GLY B CA 1
ATOM 2718 C C . GLY B 1 48 ? -14.297 4.449 -1.541 1 96.44 48 GLY B C 1
ATOM 2719 O O . GLY B 1 48 ? -14.477 4.504 -2.76 1 96.44 48 GLY B O 1
ATOM 2720 N N . THR B 1 49 ? -13.227 4.84 -0.972 1 97.19 49 THR B N 1
ATOM 2721 C CA . THR B 1 49 ? -12.031 5.18 -1.733 1 97.19 49 THR B CA 1
ATOM 2722 C C . THR B 1 49 ? -10.789 4.559 -1.096 1 97.19 49 THR B C 1
ATOM 2724 O O . THR B 1 49 ? -10.664 4.527 0.13 1 97.19 49 THR B O 1
ATOM 2727 N N . LEU B 1 50 ? -9.898 4.016 -1.896 1 98.12 50 LEU B N 1
ATOM 2728 C CA . LEU B 1 50 ? -8.555 3.59 -1.504 1 98.12 50 LEU B CA 1
ATOM 2729 C C . LEU B 1 50 ? -7.504 4.547 -2.049 1 98.12 50 LEU B C 1
ATOM 2731 O O . LEU B 1 50 ? -7.496 4.859 -3.24 1 98.12 50 LEU B O 1
ATOM 2735 N N . LEU B 1 51 ? -6.691 5.062 -1.148 1 97.88 51 LEU B N 1
ATOM 2736 C CA . LEU B 1 51 ? -5.582 5.934 -1.521 1 97.88 51 LEU B CA 1
ATOM 2737 C C . LEU B 1 51 ? -4.246 5.273 -1.206 1 97.88 51 LEU B C 1
ATOM 2739 O O . LEU B 1 51 ? -4.043 4.766 -0.1 1 97.88 51 LEU B O 1
ATOM 2743 N N . LEU B 1 52 ? -3.348 5.176 -2.162 1 98.62 52 LEU B N 1
ATOM 2744 C CA . LEU B 1 52 ? -1.979 4.703 -1.993 1 98.62 52 LEU B CA 1
ATOM 2745 C C . LEU B 1 52 ? -0.98 5.832 -2.225 1 98.62 52 LEU B C 1
ATOM 2747 O O . LEU B 1 52 ? -0.938 6.414 -3.309 1 98.62 52 LEU B O 1
ATOM 2751 N N . MET B 1 53 ? -0.217 6.117 -1.212 1 98.5 53 MET B N 1
ATOM 2752 C CA . MET B 1 53 ? 0.609 7.324 -1.233 1 98.5 53 MET B CA 1
ATOM 2753 C C . MET B 1 53 ? 2.053 7 -0.862 1 98.5 53 MET B C 1
ATOM 2755 O O . MET B 1 53 ? 2.451 7.156 0.293 1 98.5 53 MET B O 1
ATOM 2759 N N . PRO B 1 54 ? 2.885 6.66 -1.822 1 98.69 54 PRO B N 1
ATOM 2760 C CA . PRO B 1 54 ? 4.285 6.34 -1.543 1 98.69 54 PRO B CA 1
ATOM 2761 C C . PRO B 1 54 ? 5.176 7.582 -1.488 1 98.69 54 PRO B C 1
ATOM 2763 O O . PRO B 1 54 ? 4.816 8.625 -2.039 1 98.69 54 PRO B O 1
ATOM 2766 N N . ALA B 1 55 ? 6.27 7.492 -0.837 1 98.75 55 ALA B N 1
ATOM 2767 C CA . ALA B 1 55 ? 7.379 8.438 -0.816 1 98.75 55 ALA B CA 1
ATOM 2768 C C . ALA B 1 55 ? 8.688 7.742 -0.451 1 98.75 55 ALA B C 1
ATOM 2770 O O . ALA B 1 55 ? 8.68 6.734 0.261 1 98.75 55 ALA B O 1
ATOM 2771 N N . TRP B 1 56 ? 9.789 8.234 -0.993 1 98.5 56 TRP B N 1
ATOM 2772 C CA . TRP B 1 56 ? 11.047 7.613 -0.585 1 98.5 56 TRP B CA 1
ATOM 2773 C C . TRP B 1 56 ? 12.188 8.625 -0.605 1 98.5 56 TRP B C 1
ATOM 2775 O O . TRP B 1 56 ? 12.133 9.617 -1.33 1 98.5 56 TRP B O 1
ATOM 2785 N N . ARG B 1 57 ? 13.062 8.453 0.305 1 97 57 ARG B N 1
ATOM 2786 C CA . ARG B 1 57 ? 14.391 9.062 0.325 1 97 57 ARG B CA 1
ATOM 2787 C C . ARG B 1 57 ? 15.438 8.109 -0.238 1 97 57 ARG B C 1
ATOM 2789 O O . ARG B 1 57 ? 15.773 7.102 0.394 1 97 57 ARG B O 1
ATOM 2796 N N . THR B 1 58 ? 15.961 8.477 -1.435 1 95.25 58 THR B N 1
ATOM 2797 C CA . THR B 1 58 ? 16.859 7.598 -2.178 1 95.25 58 THR B CA 1
ATOM 2798 C C . THR B 1 58 ? 17.969 7.059 -1.27 1 95.25 58 THR B C 1
ATOM 2800 O O . THR B 1 58 ? 18.625 7.824 -0.572 1 95.25 58 THR B O 1
ATOM 2803 N N . GLY B 1 59 ? 18.047 5.703 -1.232 1 93.44 59 GLY B N 1
ATOM 2804 C CA . GLY B 1 59 ? 19.094 5.035 -0.495 1 93.44 59 GLY B CA 1
ATOM 2805 C C . GLY B 1 59 ? 18.875 5.035 1.006 1 93.44 59 GLY B C 1
ATOM 2806 O O . GLY B 1 59 ? 19.766 4.672 1.772 1 93.44 59 GLY B O 1
ATOM 2807 N N . ASN B 1 60 ? 17.734 5.426 1.479 1 95.38 60 ASN B N 1
ATOM 2808 C CA . ASN B 1 60 ? 17.5 5.547 2.916 1 95.38 60 ASN B CA 1
ATOM 2809 C C . ASN B 1 60 ? 16.203 4.887 3.338 1 95.38 60 ASN B C 1
ATOM 2811 O O . ASN B 1 60 ? 16.203 3.846 3.996 1 95.38 60 ASN B O 1
ATOM 2815 N N . ALA B 1 61 ? 15.117 5.406 2.881 1 98 61 ALA B N 1
ATOM 2816 C CA . ALA B 1 61 ? 13.828 4.914 3.35 1 98 61 ALA B CA 1
ATOM 2817 C C . ALA B 1 61 ? 12.781 4.969 2.238 1 98 61 ALA B C 1
ATOM 2819 O O . ALA B 1 61 ? 12.852 5.82 1.351 1 98 61 ALA B O 1
ATOM 2820 N N . LEU B 1 62 ? 11.914 4.051 2.242 1 98.5 62 LEU B N 1
ATOM 2821 C CA . LEU B 1 62 ? 10.742 3.949 1.376 1 98.5 62 LEU B CA 1
ATOM 2822 C C . LEU B 1 62 ? 9.484 3.668 2.193 1 98.5 62 LEU B C 1
ATOM 2824 O O . LEU B 1 62 ? 9.484 2.791 3.059 1 98.5 62 LEU B O 1
ATOM 2828 N N . GLY B 1 63 ? 8.414 4.512 1.966 1 98.69 63 GLY B N 1
ATOM 2829 C CA . GLY B 1 63 ? 7.195 4.316 2.73 1 98.69 63 GLY B CA 1
ATOM 2830 C C . GLY B 1 63 ? 5.938 4.465 1.894 1 98.69 63 GLY B C 1
ATOM 2831 O O . GLY B 1 63 ? 5.953 5.129 0.854 1 98.69 63 GLY B O 1
ATOM 2832 N N . ILE B 1 64 ? 4.879 3.797 2.336 1 98.88 64 ILE B N 1
ATOM 2833 C CA . ILE B 1 64 ? 3.582 3.879 1.672 1 98.88 64 ILE B CA 1
ATOM 2834 C C . ILE B 1 64 ? 2.48 4.062 2.713 1 98.88 64 ILE B C 1
ATOM 2836 O O . ILE B 1 64 ? 2.344 3.25 3.631 1 98.88 64 ILE B O 1
ATOM 2840 N N . LYS B 1 65 ? 1.752 5.102 2.59 1 98.81 65 LYS B N 1
ATOM 2841 C CA . LYS B 1 65 ? 0.501 5.203 3.336 1 98.81 65 LYS B CA 1
ATOM 2842 C C . LYS B 1 65 ? -0.648 4.551 2.574 1 98.81 65 LYS B C 1
ATOM 2844 O O . LYS B 1 65 ? -0.851 4.828 1.39 1 98.81 65 LYS B O 1
ATOM 2849 N N . ILE B 1 66 ? -1.295 3.688 3.193 1 98.81 66 ILE B N 1
ATOM 2850 C CA . ILE B 1 66 ? -2.525 3.082 2.695 1 98.81 66 ILE B CA 1
ATOM 2851 C C . ILE B 1 66 ? -3.721 3.627 3.473 1 98.81 66 ILE B C 1
ATOM 2853 O O . ILE B 1 66 ? -3.902 3.305 4.648 1 98.81 66 ILE B O 1
ATOM 2857 N N . ALA B 1 67 ? -4.535 4.422 2.777 1 98.44 67 ALA B N 1
ATOM 2858 C CA . ALA B 1 67 ? -5.664 5.062 3.449 1 98.44 67 ALA B CA 1
ATOM 2859 C C . ALA B 1 67 ? -6.984 4.703 2.77 1 98.44 67 ALA B C 1
ATOM 2861 O O . ALA B 1 67 ? -7.02 4.469 1.559 1 98.44 67 ALA B O 1
ATOM 2862 N N . THR B 1 68 ? -7.996 4.609 3.514 1 98 68 THR B N 1
ATOM 2863 C CA . THR B 1 68 ? -9.344 4.387 2.994 1 98 68 THR B CA 1
ATOM 2864 C C . THR B 1 68 ? -10.312 5.438 3.525 1 98 68 THR B C 1
ATOM 2866 O O . THR B 1 68 ? -10.164 5.914 4.652 1 98 68 THR B O 1
ATOM 2869 N N . VAL B 1 69 ? -11.227 5.875 2.711 1 96.62 69 VAL B N 1
ATOM 2870 C CA . VAL B 1 69 ? -12.328 6.758 3.082 1 96.62 69 VAL B CA 1
ATOM 2871 C C . VAL B 1 69 ? -13.656 6.066 2.795 1 96.62 69 VAL B C 1
ATOM 2873 O O . VAL B 1 69 ? -14.008 5.828 1.637 1 96.62 69 VAL B O 1
ATOM 2876 N N . PHE B 1 70 ? -14.344 5.699 3.789 1 96.81 70 PHE B N 1
ATOM 2877 C CA . PHE B 1 70 ? -15.656 5.07 3.682 1 96.81 70 PHE B CA 1
ATOM 2878 C C . PHE B 1 70 ? -16.719 5.906 4.379 1 96.81 70 PHE B C 1
ATOM 2880 O O . PHE B 1 70 ? -16.969 5.738 5.574 1 96.81 70 PHE B O 1
ATOM 2887 N N . PRO B 1 71 ? -17.406 6.789 3.615 1 94.69 71 PRO B N 1
ATOM 2888 C CA . PRO B 1 71 ? -18.359 7.738 4.203 1 94.69 71 PRO B CA 1
ATOM 2889 C C . PRO B 1 71 ? -19.484 7.051 4.98 1 94.69 71 PRO B C 1
ATOM 2891 O O . PRO B 1 71 ? -19.984 7.602 5.965 1 94.69 71 PRO B O 1
ATOM 2894 N N . GLY B 1 72 ? -19.844 5.871 4.59 1 94.38 72 GLY B N 1
ATOM 2895 C CA . GLY B 1 72 ? -20.922 5.141 5.223 1 94.38 72 GLY B CA 1
ATOM 2896 C C . GLY B 1 72 ? -20.609 4.727 6.648 1 94.38 72 GLY B C 1
ATOM 2897 O O . GLY B 1 72 ? -21.516 4.355 7.402 1 94.38 72 GLY B O 1
ATOM 2898 N N . ASN B 1 73 ? -19.375 4.789 7.012 1 96.06 73 ASN B N 1
ATOM 2899 C CA . ASN B 1 73 ? -18.969 4.387 8.352 1 96.06 73 ASN B CA 1
ATOM 2900 C C . ASN B 1 73 ? -19.609 5.254 9.43 1 96.06 73 ASN B C 1
ATOM 2902 O O . ASN B 1 73 ? -19.812 4.805 10.555 1 96.06 73 ASN B O 1
ATOM 2906 N N . MET B 1 74 ? -19.969 6.488 9.094 1 89.94 74 MET B N 1
ATOM 2907 C CA . MET B 1 74 ? -20.578 7.41 10.039 1 89.94 74 MET B CA 1
ATOM 2908 C C . MET B 1 74 ? -21.875 6.82 10.609 1 89.94 74 MET B C 1
ATOM 2910 O O . MET B 1 74 ? -22.156 6.973 11.797 1 89.94 74 MET B O 1
ATOM 2914 N N . LYS B 1 75 ? -22.594 6.117 9.797 1 92.25 75 LYS B N 1
ATOM 2915 C CA . LYS B 1 75 ? -23.859 5.508 10.203 1 92.25 75 LYS B CA 1
ATOM 2916 C C . LYS B 1 75 ? -23.609 4.324 11.141 1 92.25 75 LYS B C 1
ATOM 2918 O O . LYS B 1 75 ? -24.516 3.895 11.852 1 92.25 75 LYS B O 1
ATOM 2923 N N . LYS B 1 76 ? -22.359 3.818 11.133 1 92.62 76 LYS B N 1
ATOM 2924 C CA . LYS B 1 76 ? -21.984 2.652 11.938 1 92.62 76 LYS B CA 1
ATOM 2925 C C . LYS B 1 76 ? -21.156 3.057 13.148 1 92.62 76 LYS B C 1
ATOM 2927 O O . LYS B 1 76 ? -20.609 2.199 13.844 1 92.62 76 LYS B O 1
ATOM 2932 N N . SER B 1 77 ? -20.953 4.32 13.375 1 92.56 77 SER B N 1
ATOM 2933 C CA . SER B 1 77 ? -20.109 4.863 14.445 1 92.56 77 SER B CA 1
ATOM 2934 C C . SER B 1 77 ? -18.672 4.395 14.312 1 92.56 77 SER B C 1
ATOM 2936 O O . SER B 1 77 ? -18.031 4.055 15.305 1 92.56 77 SER B O 1
ATOM 2938 N N . LEU B 1 78 ? -18.281 4.207 13.133 1 94.81 78 LEU B N 1
ATOM 2939 C CA . LEU B 1 78 ? -16.891 3.896 12.797 1 94.81 78 LEU B CA 1
ATOM 2940 C C . LEU B 1 78 ? -16.219 5.078 12.109 1 94.81 78 LEU B C 1
ATOM 2942 O O . LEU B 1 78 ? -16.891 5.895 11.477 1 94.81 78 LEU B O 1
ATOM 2946 N N . PRO B 1 79 ? -14.961 5.176 12.289 1 93.06 79 PRO B N 1
ATOM 2947 C CA . PRO B 1 79 ? -14.273 6.246 11.562 1 93.06 79 PRO B CA 1
ATOM 2948 C C . PRO B 1 79 ? -14.406 6.113 10.047 1 93.06 79 PRO B C 1
ATOM 2950 O O . PRO B 1 79 ? -14.258 5.016 9.508 1 93.06 79 PRO B O 1
ATOM 2953 N N . SER B 1 80 ? -14.664 7.188 9.383 1 93.94 80 SER B N 1
ATOM 2954 C CA . SER B 1 80 ? -14.797 7.176 7.926 1 93.94 80 SER B CA 1
ATOM 2955 C C . SER B 1 80 ? -13.438 7.035 7.246 1 93.94 80 SER B C 1
ATOM 2957 O O . SER B 1 80 ? -13.352 6.586 6.102 1 93.94 80 SER B O 1
ATOM 2959 N N . VAL B 1 81 ? -12.367 7.52 7.953 1 95.12 81 VAL B N 1
ATOM 2960 C CA . VAL B 1 81 ? -11.023 7.469 7.395 1 95.12 81 VAL B CA 1
ATOM 2961 C C . VAL B 1 81 ? -10.164 6.504 8.211 1 95.12 81 VAL B C 1
ATOM 2963 O O . VAL B 1 81 ? -10.133 6.574 9.438 1 95.12 81 VAL B O 1
ATOM 2966 N N . ASN B 1 82 ? -9.57 5.566 7.578 1 97.44 82 ASN B N 1
ATOM 2967 C CA . ASN B 1 82 ? -8.578 4.664 8.148 1 97.44 82 ASN B CA 1
ATOM 2968 C C . ASN B 1 82 ? -7.25 4.746 7.406 1 97.44 82 ASN B C 1
ATOM 2970 O O . ASN B 1 82 ? -7.199 5.215 6.266 1 97.44 82 ASN B O 1
ATOM 2974 N N . ALA B 1 83 ? -6.219 4.367 8.141 1 98.38 83 ALA B N 1
ATOM 2975 C CA . ALA B 1 83 ? -4.934 4.371 7.441 1 98.38 83 ALA B CA 1
ATOM 2976 C C . ALA B 1 83 ? -3.936 3.443 8.125 1 98.38 83 ALA B C 1
ATOM 2978 O O . ALA B 1 83 ? -3.984 3.262 9.344 1 98.38 83 ALA B O 1
ATOM 2979 N N . SER B 1 84 ? -3.094 2.834 7.348 1 98.81 84 SER B N 1
ATOM 2980 C CA . SER B 1 84 ? -1.878 2.139 7.754 1 98.81 84 SER B CA 1
ATOM 2981 C C . SER B 1 84 ? -0.658 2.68 7.02 1 98.81 84 SER B C 1
ATOM 2983 O O . SER B 1 84 ? -0.775 3.184 5.898 1 98.81 84 SER B O 1
ATOM 2985 N N . TYR B 1 85 ? 0.442 2.666 7.668 1 98.88 85 TYR B N 1
ATOM 2986 C CA . TYR B 1 85 ? 1.676 3.105 7.027 1 98.88 85 TYR B CA 1
ATOM 2987 C C . TYR B 1 85 ? 2.736 2.014 7.078 1 98.88 85 TYR B C 1
ATOM 2989 O O . TYR B 1 85 ? 3.053 1.495 8.156 1 98.88 85 TYR B O 1
ATOM 2997 N N . LEU B 1 86 ? 3.26 1.662 5.961 1 98.94 86 LEU B N 1
ATOM 2998 C CA . LEU B 1 86 ? 4.332 0.679 5.871 1 98.94 86 LEU B CA 1
ATOM 2999 C C . LEU B 1 86 ? 5.656 1.349 5.516 1 98.94 86 LEU B C 1
ATOM 3001 O O . LEU B 1 86 ? 5.758 2.031 4.492 1 98.94 86 LEU B O 1
ATOM 3005 N N . LEU B 1 87 ? 6.629 1.178 6.406 1 98.88 87 LEU B N 1
ATOM 3006 C CA . LEU B 1 87 ? 7.977 1.681 6.18 1 98.88 87 LEU B CA 1
ATOM 3007 C C . LEU B 1 87 ? 8.906 0.561 5.715 1 98.88 87 LEU B C 1
ATOM 3009 O O . LEU B 1 87 ? 8.922 -0.521 6.309 1 98.88 87 LEU B O 1
ATOM 3013 N N . LEU B 1 88 ? 9.664 0.784 4.664 1 98.75 88 LEU B N 1
ATOM 3014 C CA . LEU B 1 88 ? 10.633 -0.149 4.094 1 98.75 88 LEU B CA 1
ATOM 3015 C C . LEU B 1 88 ? 12.023 0.466 4.059 1 98.75 88 LEU B C 1
ATOM 3017 O O . LEU B 1 88 ? 12.172 1.689 4.117 1 98.75 88 LEU B O 1
ATOM 3021 N N . ASP B 1 89 ? 13.008 -0.375 3.992 1 98.06 89 ASP B N 1
ATOM 3022 C CA . ASP B 1 89 ? 14.383 0.077 3.783 1 98.06 89 ASP B CA 1
ATOM 3023 C C . ASP B 1 89 ? 14.586 0.582 2.357 1 98.06 89 ASP B C 1
ATOM 3025 O O . ASP B 1 89 ? 14.242 -0.109 1.395 1 98.06 89 ASP B O 1
ATOM 3029 N N . GLY B 1 90 ? 15.109 1.732 2.178 1 96.81 90 GLY B N 1
ATOM 3030 C CA . GLY B 1 90 ? 15.25 2.348 0.868 1 96.81 90 GLY B CA 1
ATOM 3031 C C . GLY B 1 90 ? 16.375 1.764 0.047 1 96.81 90 GLY B C 1
ATOM 3032 O O . GLY B 1 90 ? 16.484 2.016 -1.155 1 96.81 90 GLY B O 1
ATOM 3033 N N . THR B 1 91 ? 17.219 0.937 0.63 1 95.88 91 THR B N 1
ATOM 3034 C CA . THR B 1 91 ? 18.359 0.348 -0.067 1 95.88 91 THR B CA 1
ATOM 3035 C C . THR B 1 91 ? 18.062 -1.104 -0.442 1 95.88 91 THR B C 1
ATOM 3037 O O . THR B 1 91 ? 18.609 -1.613 -1.428 1 95.88 91 THR B O 1
ATOM 3040 N N . THR B 1 92 ? 17.188 -1.77 0.318 1 96.88 92 THR B N 1
ATOM 3041 C CA . THR B 1 92 ? 17 -3.203 0.125 1 96.88 92 THR B CA 1
ATOM 3042 C C . THR B 1 92 ? 15.531 -3.525 -0.169 1 96.88 92 THR B C 1
ATOM 3044 O O . THR B 1 92 ? 15.211 -4.625 -0.624 1 96.88 92 THR B O 1
ATOM 3047 N N . GLY B 1 93 ? 14.641 -2.602 0.184 1 97.62 93 GLY B N 1
ATOM 3048 C CA . GLY B 1 93 ? 13.219 -2.836 -0.009 1 97.62 93 GLY B CA 1
ATOM 3049 C C . GLY B 1 93 ? 12.609 -3.703 1.074 1 97.62 93 GLY B C 1
ATOM 3050 O O . GLY B 1 93 ? 11.414 -4.023 1.021 1 97.62 93 GLY B O 1
ATOM 3051 N N . GLN B 1 94 ? 13.344 -4.078 2.104 1 97.69 94 GLN B N 1
ATOM 3052 C CA . GLN B 1 94 ? 12.852 -4.949 3.164 1 97.69 94 GLN B CA 1
ATOM 3053 C C . GLN B 1 94 ? 11.898 -4.199 4.094 1 97.69 94 GLN B C 1
ATOM 3055 O O . GLN B 1 94 ? 12.109 -3.021 4.387 1 97.69 94 GLN B O 1
ATOM 3060 N N . PRO B 1 95 ? 10.867 -4.871 4.574 1 98.12 95 PRO B N 1
ATOM 3061 C CA . PRO B 1 95 ? 9.961 -4.223 5.523 1 98.12 95 PRO B CA 1
ATOM 3062 C C . PRO B 1 95 ? 10.641 -3.867 6.844 1 98.12 95 PRO B C 1
ATOM 3064 O O . PRO B 1 95 ? 11.391 -4.676 7.395 1 98.12 95 PRO B O 1
ATOM 3067 N N . VAL B 1 96 ? 10.391 -2.689 7.34 1 98.25 96 VAL B N 1
ATOM 3068 C CA . VAL B 1 96 ? 11.016 -2.209 8.57 1 98.25 96 VAL B CA 1
ATOM 3069 C C . VAL B 1 96 ? 9.969 -2.096 9.672 1 98.25 96 VAL B C 1
ATOM 3071 O O . VAL B 1 96 ? 10.188 -2.547 10.797 1 98.25 96 VAL B O 1
ATOM 3074 N N . ALA B 1 97 ? 8.766 -1.51 9.328 1 98.5 97 ALA B N 1
ATOM 3075 C CA . ALA B 1 97 ? 7.766 -1.271 10.359 1 98.5 97 ALA B CA 1
ATOM 3076 C C . ALA B 1 97 ? 6.383 -1.066 9.75 1 98.5 97 ALA B C 1
ATOM 3078 O O . ALA B 1 97 ? 6.262 -0.588 8.617 1 98.5 97 ALA B O 1
ATOM 3079 N N . ILE B 1 98 ? 5.379 -1.454 10.414 1 98.69 98 ILE B N 1
ATOM 3080 C CA . ILE B 1 98 ? 3.994 -1.08 10.141 1 98.69 98 ILE B CA 1
ATOM 3081 C C . ILE B 1 98 ? 3.467 -0.201 11.273 1 98.69 98 ILE B C 1
ATOM 3083 O O . ILE B 1 98 ? 3.682 -0.5 12.453 1 98.69 98 ILE B O 1
ATOM 3087 N N . LEU B 1 99 ? 2.9 0.955 10.906 1 98.75 99 LEU B N 1
ATOM 3088 C CA . LEU B 1 99 ? 2.439 1.922 11.898 1 98.75 99 LEU B CA 1
ATOM 3089 C C . LEU B 1 99 ? 0.949 2.197 11.734 1 98.75 99 LEU B C 1
ATOM 3091 O O . LEU B 1 99 ? 0.426 2.174 10.617 1 98.75 99 LEU B O 1
ATOM 3095 N N . ASP B 1 100 ? 0.302 2.512 12.875 1 98.44 100 ASP B N 1
ATOM 3096 C CA . ASP B 1 100 ? -1.028 3.105 12.797 1 98.44 100 ASP B CA 1
ATOM 3097 C C . ASP B 1 100 ? -1.004 4.402 11.992 1 98.44 100 ASP B C 1
ATOM 3099 O O . ASP B 1 100 ? -0.396 5.391 12.414 1 98.44 100 ASP B O 1
ATOM 3103 N N . GLY B 1 101 ? -1.695 4.371 10.875 1 98.44 101 GLY B N 1
ATOM 3104 C CA . GLY B 1 101 ? -1.633 5.496 9.953 1 98.44 101 GLY B CA 1
ATOM 3105 C C . GLY B 1 101 ? -2.52 6.656 10.367 1 98.44 101 GLY B C 1
ATOM 3106 O O . GLY B 1 101 ? -2.26 7.805 10 1 98.44 101 GLY B O 1
ATOM 3107 N N . ALA B 1 102 ? -3.588 6.328 11.094 1 97.44 102 ALA B N 1
ATOM 3108 C CA . ALA B 1 102 ? -4.5 7.387 11.523 1 97.44 102 ALA B CA 1
ATOM 3109 C C . ALA B 1 102 ? -3.816 8.336 12.508 1 97.44 102 ALA B C 1
ATOM 3111 O O . ALA B 1 102 ? -3.832 9.555 12.312 1 97.44 102 ALA B O 1
ATOM 3112 N N . GLU B 1 103 ? -3.178 7.734 13.523 1 98.25 103 GLU B N 1
ATOM 3113 C CA . GLU B 1 103 ? -2.457 8.547 14.5 1 98.25 103 GLU B CA 1
ATOM 3114 C C . GLU B 1 103 ? -1.269 9.258 13.859 1 98.25 103 GLU B C 1
ATOM 3116 O O . GLU B 1 103 ? -0.997 10.422 14.156 1 98.25 103 GLU B O 1
ATOM 3121 N N . LEU B 1 104 ? -0.571 8.547 12.992 1 98.81 104 LEU B N 1
ATOM 3122 C CA . LEU B 1 104 ? 0.557 9.125 12.273 1 98.81 104 LEU B CA 1
ATOM 3123 C C . LEU B 1 104 ? 0.126 10.359 11.492 1 98.81 104 LEU B C 1
ATOM 3125 O O . LEU B 1 104 ? 0.816 11.383 11.508 1 98.81 104 LEU B O 1
ATOM 3129 N N . THR B 1 105 ? -1.036 10.273 10.852 1 98.38 105 THR B N 1
ATOM 3130 C CA . THR B 1 105 ? -1.546 11.367 10.023 1 98.38 105 THR B CA 1
ATOM 3131 C C . THR B 1 105 ? -1.906 12.57 10.891 1 98.38 105 THR B C 1
ATOM 3133 O O . THR B 1 105 ? -1.57 13.711 10.555 1 98.38 105 THR B O 1
ATOM 3136 N N . LEU B 1 106 ? -2.57 12.289 12.023 1 98.19 106 LEU B N 1
ATOM 3137 C CA . LEU B 1 106 ? -2.951 13.367 12.93 1 98.19 106 LEU B CA 1
ATOM 3138 C C . LEU B 1 106 ? -1.724 14.156 13.383 1 98.19 106 LEU B C 1
ATOM 3140 O O . LEU B 1 106 ? -1.702 15.383 13.297 1 98.19 106 L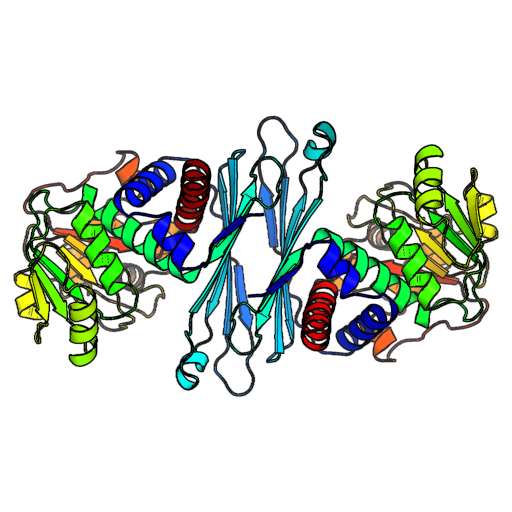EU B O 1
ATOM 3144 N N . ARG B 1 107 ? -0.725 13.469 13.719 1 98.81 107 ARG B N 1
ATOM 3145 C CA . ARG B 1 107 ? 0.432 14.102 14.344 1 98.81 107 ARG B CA 1
ATOM 3146 C C . ARG B 1 107 ? 1.282 14.828 13.305 1 98.81 107 ARG B C 1
ATOM 3148 O O . ARG B 1 107 ? 1.686 15.977 13.523 1 98.81 107 ARG B O 1
ATOM 3155 N N . ARG B 1 108 ? 1.545 14.156 12.164 1 98.88 108 ARG B N 1
ATOM 3156 C CA . ARG B 1 108 ? 2.398 14.82 11.188 1 98.88 108 ARG B CA 1
ATOM 3157 C C . ARG B 1 108 ? 1.682 16.016 10.555 1 98.88 108 ARG B C 1
ATOM 3159 O O . ARG B 1 108 ? 2.316 17 10.188 1 98.88 108 ARG B O 1
ATOM 3166 N N . THR B 1 109 ? 0.319 15.984 10.406 1 98.56 109 THR B N 1
ATOM 3167 C CA . THR B 1 109 ? -0.454 17.109 9.891 1 98.56 109 THR B CA 1
ATOM 3168 C C . THR B 1 109 ? -0.342 18.312 10.82 1 98.56 109 THR B C 1
ATOM 3170 O O . THR B 1 109 ? -0.062 19.422 10.375 1 98.56 109 THR B O 1
ATOM 3173 N N . ALA B 1 110 ? -0.526 18.062 12.094 1 98.88 110 ALA B N 1
ATOM 3174 C CA . ALA B 1 110 ? -0.401 19.125 13.086 1 98.88 110 ALA B CA 1
ATOM 3175 C C . ALA B 1 110 ? 1.02 19.672 13.117 1 98.88 110 ALA B C 1
ATOM 3177 O O . ALA B 1 110 ? 1.217 20.891 13.219 1 98.88 110 ALA B O 1
ATOM 3178 N N . ALA B 1 111 ? 1.968 18.797 12.992 1 98.94 111 ALA B N 1
ATOM 3179 C CA . ALA B 1 111 ? 3.369 19.203 13.023 1 98.94 111 ALA B CA 1
ATOM 3180 C C . ALA B 1 111 ? 3.711 20.078 11.812 1 98.94 111 ALA B C 1
ATOM 3182 O O . ALA B 1 111 ? 4.516 21 11.914 1 98.94 111 ALA B O 1
ATOM 3183 N N . ALA B 1 112 ? 3.143 19.766 10.688 1 98.88 112 ALA B N 1
ATOM 3184 C CA . ALA B 1 112 ? 3.365 20.594 9.5 1 98.88 112 ALA B CA 1
ATOM 3185 C C . ALA B 1 112 ? 2.834 22.016 9.703 1 98.88 112 ALA B C 1
ATOM 3187 O O . ALA B 1 112 ? 3.473 22.984 9.297 1 98.88 112 ALA B O 1
ATOM 3188 N N . SER B 1 113 ? 1.685 22.109 10.266 1 98.88 113 SER B N 1
ATOM 3189 C CA . SER B 1 113 ? 1.105 23.406 10.586 1 98.88 113 SER B CA 1
ATOM 3190 C C . SER B 1 113 ? 1.997 24.188 11.547 1 98.88 113 SER B C 1
ATOM 3192 O O . SER B 1 113 ? 2.221 25.375 11.359 1 98.88 113 SER B O 1
ATOM 3194 N N . ALA B 1 114 ? 2.49 23.5 12.562 1 98.94 114 ALA B N 1
ATOM 3195 C CA . ALA B 1 114 ? 3.373 24.141 13.539 1 98.94 114 ALA B CA 1
ATOM 3196 C C . ALA B 1 114 ? 4.695 24.547 12.898 1 98.94 114 ALA B C 1
ATOM 3198 O O . ALA B 1 114 ? 5.266 25.594 13.242 1 98.94 114 ALA B O 1
ATOM 3199 N N . LEU B 1 115 ? 5.188 23.719 12.008 1 98.94 115 LEU B N 1
ATOM 3200 C CA . LEU B 1 115 ? 6.395 24.078 11.273 1 98.94 115 LEU B CA 1
ATOM 3201 C C . LEU B 1 115 ? 6.199 25.375 10.5 1 98.94 115 LEU B C 1
ATOM 3203 O O . LEU B 1 115 ? 7.059 26.25 10.539 1 98.94 115 LEU B O 1
ATOM 3207 N N . ALA B 1 116 ? 5.094 25.438 9.766 1 98.88 116 ALA B N 1
ATOM 3208 C CA . ALA B 1 116 ? 4.789 26.688 9.07 1 98.88 116 ALA B CA 1
ATOM 3209 C C . ALA B 1 116 ? 4.723 27.859 10.047 1 98.88 116 ALA B C 1
ATOM 3211 O O . ALA B 1 116 ? 5.289 28.922 9.789 1 98.88 116 ALA B O 1
ATOM 3212 N N . SER B 1 117 ? 4.062 27.672 11.148 1 98.88 117 SER B N 1
ATOM 3213 C CA . SER B 1 117 ? 3.902 28.703 12.164 1 98.88 117 SER B CA 1
ATOM 3214 C C . SER B 1 117 ? 5.25 29.172 12.695 1 98.88 117 SER B C 1
ATOM 3216 O O . SER B 1 117 ? 5.434 30.359 12.992 1 98.88 117 SER B O 1
ATOM 3218 N N . ARG B 1 118 ? 6.168 28.281 12.828 1 98.56 118 ARG B N 1
ATOM 3219 C CA . ARG B 1 118 ? 7.516 28.594 13.289 1 98.56 118 ARG B CA 1
ATOM 3220 C C . ARG B 1 118 ? 8.141 29.688 12.43 1 98.56 118 ARG B C 1
ATOM 3222 O O . ARG B 1 118 ? 8.906 30.516 12.93 1 98.56 118 ARG B O 1
ATOM 3229 N N . TYR B 1 119 ? 7.809 29.734 11.195 1 98.56 119 TYR B N 1
ATOM 3230 C CA . TYR B 1 119 ? 8.367 30.703 10.258 1 98.56 119 TYR B CA 1
ATOM 3231 C C . TYR B 1 119 ? 7.441 31.906 10.102 1 98.56 119 TYR B C 1
ATOM 3233 O O . TYR B 1 119 ? 7.891 33 9.758 1 98.56 119 TYR B O 1
ATOM 3241 N N . LEU B 1 120 ? 6.113 31.688 10.391 1 98.81 120 LEU B N 1
ATOM 3242 C CA . LEU B 1 120 ? 5.172 32.625 9.797 1 98.81 120 LEU B CA 1
ATOM 3243 C C . LEU B 1 120 ? 4.402 33.375 10.875 1 98.81 120 LEU B C 1
ATOM 3245 O O . LEU B 1 120 ? 3.887 34.469 10.633 1 98.81 120 LEU B O 1
ATOM 3249 N N . SER B 1 121 ? 4.164 32.781 12.016 1 98.81 121 SER B N 1
ATOM 3250 C CA . SER B 1 121 ? 3.494 33.531 13.086 1 98.81 121 SER B CA 1
ATOM 3251 C C . SER B 1 121 ? 4.48 34.375 13.891 1 98.81 121 SER B C 1
ATOM 3253 O O . SER B 1 121 ? 5.684 34.094 13.883 1 98.81 121 SER B O 1
ATOM 3255 N N . ARG B 1 122 ? 4 35.406 14.516 1 98.56 122 ARG B N 1
ATOM 3256 C CA . ARG B 1 122 ? 4.867 36.219 15.359 1 98.56 122 ARG B CA 1
ATOM 3257 C C . ARG B 1 122 ? 5.469 35.375 16.484 1 98.56 122 ARG B C 1
ATOM 3259 O O . ARG B 1 122 ? 4.789 34.531 17.078 1 98.56 122 ARG B O 1
ATOM 3266 N N . ALA B 1 123 ? 6.668 35.719 16.859 1 97.81 123 ALA B N 1
ATOM 3267 C CA . ALA B 1 123 ? 7.379 34.938 17.891 1 97.81 123 ALA B CA 1
ATOM 3268 C C . ALA B 1 123 ? 6.672 35.062 19.234 1 97.81 123 ALA B C 1
ATOM 3270 O O . ALA B 1 123 ? 6.754 34.156 20.062 1 97.81 123 ALA B O 1
ATOM 3271 N N . ASP B 1 124 ? 5.945 36.156 19.375 1 98.19 124 ASP B N 1
ATOM 3272 C CA . ASP B 1 124 ? 5.309 36.375 20.672 1 98.19 124 ASP B CA 1
ATOM 3273 C C . ASP B 1 124 ? 3.826 36.031 20.625 1 98.19 124 ASP B C 1
ATOM 3275 O O . ASP B 1 124 ? 3.078 36.344 21.562 1 98.19 124 ASP B O 1
ATOM 3279 N N . ALA B 1 125 ? 3.365 35.438 19.516 1 98.69 125 ALA B N 1
ATOM 3280 C CA . ALA B 1 125 ? 1.97 35 19.438 1 98.69 125 ALA B CA 1
ATOM 3281 C C . ALA B 1 125 ? 1.595 34.156 20.641 1 98.69 125 ALA B C 1
ATOM 3283 O O . ALA B 1 125 ? 2.26 33.156 20.922 1 98.69 125 ALA B O 1
ATOM 3284 N N . SER B 1 126 ? 0.517 34.5 21.359 1 98.75 126 SER B N 1
ATOM 3285 C CA . SER B 1 126 ? 0.228 33.812 22.609 1 98.75 126 SER B CA 1
ATOM 3286 C C . SER B 1 126 ? -1.241 33.406 22.688 1 98.75 126 SER B C 1
ATOM 3288 O O . SER B 1 126 ? -1.644 32.719 23.609 1 98.75 126 SER B O 1
ATOM 3290 N N . THR B 1 127 ? -2.074 33.844 21.734 1 98.88 127 THR B N 1
ATOM 3291 C CA . THR B 1 127 ? -3.49 33.5 21.703 1 98.88 127 THR B CA 1
ATOM 3292 C C . THR B 1 127 ? -3.828 32.75 20.422 1 98.88 127 THR B C 1
ATOM 3294 O O . THR B 1 127 ? -3.584 33.25 19.312 1 98.88 127 THR B O 1
ATOM 3297 N N . LEU B 1 128 ? -4.371 31.531 20.547 1 98.94 128 LEU B N 1
ATOM 3298 C CA . LEU B 1 128 ? -4.75 30.703 19.406 1 98.94 128 LEU B CA 1
ATOM 3299 C C . LEU B 1 128 ? -6.254 30.453 19.391 1 98.94 128 LEU B C 1
ATOM 3301 O O . LEU B 1 128 ? -6.848 30.156 20.422 1 98.94 128 LEU B O 1
ATOM 3305 N N . LEU B 1 129 ? -6.84 30.703 18.281 1 98.94 129 LEU B N 1
ATOM 3306 C CA . LEU B 1 129 ? -8.211 30.281 18.031 1 98.94 129 LEU B CA 1
ATOM 3307 C C . LEU B 1 129 ? -8.25 29 17.219 1 98.94 129 LEU B C 1
ATOM 3309 O O . LEU B 1 129 ? -7.734 28.953 16.094 1 98.94 129 LEU B O 1
ATOM 3313 N N . MET B 1 130 ? -8.789 27.953 17.781 1 98.88 130 MET B N 1
ATOM 3314 C CA . MET B 1 130 ? -9.062 26.703 17.078 1 98.88 130 MET B CA 1
ATOM 3315 C C . MET B 1 130 ? -10.484 26.703 16.516 1 98.88 130 MET B C 1
ATOM 3317 O O . MET B 1 130 ? -11.453 26.766 17.266 1 98.88 130 MET B O 1
ATOM 3321 N N . VAL B 1 131 ? -10.586 26.656 15.211 1 98.62 131 VAL B N 1
ATOM 3322 C CA . VAL B 1 131 ? -11.875 26.547 14.547 1 98.62 131 VAL B CA 1
ATOM 3323 C C . VAL B 1 131 ? -12.086 25.109 14.055 1 98.62 131 VAL B C 1
ATOM 3325 O O . VAL B 1 131 ? -11.422 24.672 13.102 1 98.62 131 VAL B O 1
ATOM 3328 N N . GLY B 1 132 ? -13.047 24.406 14.594 1 97.94 132 GLY B N 1
ATOM 3329 C CA . GLY B 1 132 ? -13.25 22.984 14.359 1 97.94 132 GLY B CA 1
ATOM 3330 C C . GLY B 1 132 ? -12.977 22.141 15.578 1 97.94 132 GLY B C 1
ATOM 3331 O O . GLY B 1 132 ? -12.125 22.469 16.406 1 97.94 132 GLY B O 1
ATOM 3332 N N . THR B 1 133 ? -13.703 21.047 15.68 1 97.5 133 THR B N 1
ATOM 3333 C CA . THR B 1 133 ? -13.656 20.25 16.906 1 97.5 133 THR B CA 1
ATOM 3334 C C . THR B 1 133 ? -13.359 18.781 16.578 1 97.5 133 THR B C 1
ATOM 3336 O O . THR B 1 133 ? -13.664 17.891 17.375 1 97.5 133 THR B O 1
ATOM 3339 N N . GLY B 1 134 ? -12.844 18.516 15.406 1 95.12 134 GLY B N 1
ATOM 3340 C CA . GLY B 1 134 ? -12.523 17.141 15.016 1 95.12 134 GLY B CA 1
ATOM 3341 C C . GLY B 1 134 ? -11.289 16.609 15.711 1 95.12 134 GLY B C 1
ATOM 3342 O O . GLY B 1 134 ? -10.695 17.281 16.547 1 95.12 134 GLY B O 1
ATOM 3343 N N . LYS B 1 135 ? -10.883 15.453 15.336 1 94.75 135 LYS B N 1
ATOM 3344 C CA . LYS B 1 135 ? -9.781 14.734 15.969 1 94.75 135 LYS B CA 1
ATOM 3345 C C . LYS B 1 135 ? -8.477 15.516 15.852 1 94.75 135 LYS B C 1
ATOM 3347 O O . LYS B 1 135 ? -7.586 15.375 16.688 1 94.75 135 LYS B O 1
ATOM 3352 N N . LEU B 1 136 ? -8.391 16.359 14.875 1 97.44 136 LEU B N 1
ATOM 3353 C CA . LEU B 1 136 ? -7.156 17.094 14.609 1 97.44 136 LEU B CA 1
ATOM 3354 C C . LEU B 1 136 ? -7 18.266 15.578 1 97.44 136 LEU B C 1
ATOM 3356 O O . LEU B 1 136 ? -5.883 18.734 15.812 1 97.44 136 LEU B O 1
ATOM 3360 N N . ALA B 1 137 ? -8.047 18.719 16.141 1 98.44 137 ALA B N 1
ATOM 3361 C CA . ALA B 1 137 ? -8.086 19.984 16.891 1 98.44 137 ALA B CA 1
ATOM 3362 C C . ALA B 1 137 ? -7.098 19.953 18.047 1 98.44 137 ALA B C 1
ATOM 3364 O O . ALA B 1 137 ? -6.215 20.812 18.125 1 98.44 137 ALA B O 1
ATOM 3365 N N . PRO B 1 138 ? -7.137 18.922 18.922 1 98.69 138 PRO B N 1
ATOM 3366 C CA . PRO B 1 138 ? -6.172 18.938 20.031 1 98.69 138 PRO B CA 1
ATOM 3367 C C . PRO B 1 138 ? -4.727 18.828 19.547 1 98.69 138 PRO B C 1
ATOM 3369 O O . PRO B 1 138 ? -3.826 19.406 20.172 1 98.69 138 PRO B O 1
ATOM 3372 N N . HIS B 1 139 ? -4.477 18.156 18.469 1 98.75 139 HIS B N 1
ATOM 3373 C CA . HIS B 1 139 ? -3.133 18.016 17.922 1 98.75 139 HIS B CA 1
ATOM 3374 C C . HIS B 1 139 ? -2.6 19.344 17.391 1 98.75 139 HIS B C 1
ATOM 3376 O O . HIS B 1 139 ? -1.443 19.688 17.641 1 98.75 139 HIS B O 1
ATOM 3382 N N . LEU B 1 140 ? -3.436 20.062 16.688 1 98.88 140 LEU B N 1
ATOM 3383 C CA . LEU B 1 140 ? -3.035 21.359 16.172 1 98.88 140 LEU B CA 1
ATOM 3384 C C . LEU B 1 140 ? -2.668 22.312 17.297 1 98.88 140 LEU B C 1
ATOM 3386 O O . LEU B 1 140 ? -1.654 23.016 17.219 1 98.88 140 LEU B O 1
ATOM 3390 N N . ILE B 1 141 ? -3.471 22.281 18.328 1 98.94 141 ILE B N 1
ATOM 3391 C CA . ILE B 1 141 ? -3.252 23.156 19.484 1 98.94 141 ILE B CA 1
ATOM 3392 C C . ILE B 1 141 ? -1.925 22.812 20.141 1 98.94 141 ILE B C 1
ATOM 3394 O O . ILE B 1 141 ? -1.071 23.672 20.344 1 98.94 141 ILE B O 1
ATOM 3398 N N . ARG B 1 142 ? -1.674 21.562 20.406 1 98.88 142 ARG B N 1
ATOM 3399 C CA . ARG B 1 142 ? -0.464 21.109 21.094 1 98.88 142 ARG B CA 1
ATOM 3400 C C . ARG B 1 142 ? 0.772 21.359 20.234 1 98.88 142 ARG B C 1
ATOM 3402 O O . ARG B 1 142 ? 1.818 21.766 20.75 1 98.88 142 ARG B O 1
ATOM 3409 N N . ALA B 1 143 ? 0.662 21.109 18.953 1 98.94 143 ALA B N 1
ATOM 3410 C CA . ALA B 1 143 ? 1.795 21.344 18.062 1 98.94 143 ALA B CA 1
ATOM 3411 C C . ALA B 1 143 ? 2.176 22.812 18.016 1 98.94 143 ALA B C 1
ATOM 3413 O O . ALA B 1 143 ? 3.354 23.156 18.125 1 98.94 143 ALA B O 1
ATOM 3414 N N . HIS B 1 144 ? 1.185 23.703 17.875 1 98.94 144 HIS B N 1
ATOM 3415 C CA . HIS B 1 144 ? 1.46 25.141 17.844 1 98.94 144 HIS B CA 1
ATOM 3416 C C . HIS B 1 144 ? 2.047 25.609 19.172 1 98.94 144 HIS B C 1
ATOM 3418 O O . HIS B 1 144 ? 2.914 26.484 19.203 1 98.94 144 HIS B O 1
ATOM 3424 N N . ALA B 1 145 ? 1.607 25.016 20.266 1 98.81 145 ALA B N 1
ATOM 3425 C CA . ALA B 1 145 ? 2.098 25.391 21.578 1 98.81 145 ALA B CA 1
ATOM 3426 C C . ALA B 1 145 ? 3.576 25.031 21.734 1 98.81 145 ALA B C 1
ATOM 3428 O O . ALA B 1 145 ? 4.266 25.594 22.594 1 98.81 145 ALA B O 1
ATOM 3429 N N . THR B 1 146 ? 4.031 24.125 20.938 1 98.56 146 THR B N 1
ATOM 3430 C CA . THR B 1 146 ? 5.43 23.703 20.984 1 98.56 146 THR B CA 1
ATOM 3431 C C . THR B 1 146 ? 6.336 24.766 20.359 1 98.56 146 THR B C 1
ATOM 3433 O O . THR B 1 146 ? 7.52 24.859 20.703 1 98.56 146 THR B O 1
ATOM 3436 N N . VAL B 1 147 ? 5.797 25.656 19.516 1 98.69 147 VAL B N 1
ATOM 3437 C CA . VAL B 1 147 ? 6.676 26.547 18.766 1 98.69 147 VAL B CA 1
ATOM 3438 C C . VAL B 1 147 ? 6.375 28 19.141 1 98.69 147 VAL B C 1
ATOM 3440 O O . VAL B 1 147 ? 7.125 28.906 18.781 1 98.69 147 VAL B O 1
ATOM 3443 N N . ARG B 1 148 ? 5.289 28.219 19.844 1 98.88 148 ARG B N 1
ATOM 3444 C CA . ARG B 1 148 ? 4.93 29.562 20.328 1 98.88 148 ARG B CA 1
ATOM 3445 C C . ARG B 1 148 ? 4.52 29.516 21.797 1 98.88 148 ARG B C 1
ATOM 3447 O O . ARG B 1 148 ? 3.998 28.5 22.281 1 98.88 148 ARG B O 1
ATOM 3454 N N . PRO B 1 149 ? 4.707 30.562 22.484 1 98.69 149 PRO B N 1
ATOM 3455 C CA . PRO B 1 149 ? 4.371 30.594 23.906 1 98.69 149 PRO B CA 1
ATOM 3456 C C . PRO B 1 149 ? 2.885 30.828 24.156 1 98.69 149 PRO B C 1
ATOM 3458 O O . PRO B 1 149 ? 2.512 31.812 24.797 1 98.69 149 PRO B O 1
ATOM 3461 N N . LEU B 1 150 ? 2.014 29.922 23.797 1 98.75 150 LEU B N 1
ATOM 3462 C CA . LEU B 1 150 ? 0.568 30.062 23.938 1 98.75 150 LEU B CA 1
ATOM 3463 C C . LEU B 1 150 ? 0.178 30.188 25.406 1 98.75 150 LEU B C 1
ATOM 3465 O O . LEU B 1 150 ? 0.624 29.391 26.234 1 98.75 150 LEU B O 1
ATOM 3469 N N . GLU B 1 151 ? -0.635 31.188 25.688 1 98.75 151 GLU B N 1
ATOM 3470 C CA . GLU B 1 151 ? -1.187 31.406 27.031 1 98.75 151 GLU B CA 1
ATOM 3471 C C . GLU B 1 151 ? -2.693 31.172 27.047 1 98.75 151 GLU B C 1
ATOM 3473 O O . GLU B 1 151 ? -3.26 30.812 28.078 1 98.75 151 GLU B O 1
ATOM 3478 N N . ARG B 1 152 ? -3.256 31.422 25.875 1 98.5 152 ARG B N 1
ATOM 3479 C CA . ARG B 1 152 ? -4.707 31.328 25.75 1 98.5 152 ARG B CA 1
ATOM 3480 C C . ARG B 1 152 ? -5.102 30.609 24.469 1 98.5 152 ARG B C 1
ATOM 3482 O O . ARG B 1 152 ? -4.559 30.906 23.406 1 98.5 152 ARG B O 1
ATOM 3489 N N . VAL B 1 153 ? -6.047 29.656 24.641 1 98.88 153 VAL B N 1
ATOM 3490 C CA . VAL B 1 153 ? -6.621 28.953 23.5 1 98.88 153 VAL B CA 1
ATOM 3491 C C . VAL B 1 153 ? -8.141 29.094 23.516 1 98.88 153 VAL B C 1
ATOM 3493 O O . VAL B 1 153 ? -8.789 28.828 24.531 1 98.88 153 VAL B O 1
ATOM 3496 N N . MET B 1 154 ? -8.672 29.625 22.453 1 98.81 154 MET B N 1
ATOM 3497 C CA . MET B 1 154 ? -10.117 29.656 22.234 1 98.81 154 MET B CA 1
ATOM 3498 C C . MET B 1 154 ? -10.547 28.578 21.25 1 98.81 154 MET B C 1
ATOM 3500 O O . MET B 1 154 ? -9.867 28.344 20.25 1 98.81 154 MET B O 1
ATOM 3504 N N . ILE B 1 155 ? -11.633 27.875 21.547 1 98.81 155 ILE B N 1
ATOM 3505 C CA . ILE B 1 155 ? -12.125 26.828 20.672 1 98.81 155 ILE B CA 1
ATOM 3506 C C . ILE B 1 155 ? -13.539 27.156 20.203 1 98.81 155 ILE B C 1
ATOM 3508 O O . ILE B 1 155 ? -14.414 27.453 21.016 1 98.81 155 ILE B O 1
ATOM 3512 N N . TRP B 1 156 ? -13.711 27.125 18.938 1 98.5 156 TRP B N 1
ATOM 3513 C CA . TRP B 1 156 ? -15.031 27.297 18.344 1 98.5 156 TRP B CA 1
ATOM 3514 C C . TRP B 1 156 ? -15.438 26.078 17.531 1 98.5 156 TRP B C 1
ATOM 3516 O O . TRP B 1 156 ? -14.617 25.5 16.812 1 98.5 156 TRP B O 1
ATOM 3526 N N . GLY B 1 157 ? -16.594 25.656 17.656 1 96.94 157 GLY B N 1
ATOM 3527 C CA . GLY B 1 157 ? -17.25 24.656 16.828 1 96.94 157 GLY B CA 1
ATOM 3528 C C . GLY B 1 157 ? -18.734 24.938 16.625 1 96.94 157 GLY B C 1
ATOM 3529 O O . GLY B 1 157 ? -19.359 25.656 17.406 1 96.94 157 GLY B O 1
ATOM 3530 N N . ARG B 1 158 ? -19.297 24.328 15.531 1 93.94 158 ARG B N 1
ATOM 3531 C CA . ARG B 1 158 ? -20.719 24.516 15.281 1 93.94 158 ARG B CA 1
ATOM 3532 C C . ARG B 1 158 ? -21.562 23.984 16.438 1 93.94 158 ARG B C 1
ATOM 3534 O O . ARG B 1 158 ? -22.641 24.5 16.719 1 93.94 158 ARG B O 1
ATOM 3541 N N . ARG B 1 159 ? -21.094 22.906 17.078 1 91.81 159 ARG B N 1
ATOM 3542 C CA . ARG B 1 159 ? -21.75 22.328 18.25 1 91.81 159 ARG B CA 1
ATOM 3543 C C . ARG B 1 159 ? -20.953 22.625 19.516 1 91.81 159 ARG B C 1
ATOM 3545 O O . ARG B 1 159 ? -19.859 22.062 19.719 1 91.81 159 ARG B O 1
ATOM 3552 N N . PRO B 1 160 ? -21.453 23.344 20.375 1 93.81 160 PRO B N 1
ATOM 3553 C CA . PRO B 1 160 ? -20.719 23.734 21.578 1 93.81 160 PRO B CA 1
ATOM 3554 C C . PRO B 1 160 ? -20.25 22.531 22.406 1 93.81 160 PRO B C 1
ATOM 3556 O O . PRO B 1 160 ? -19.188 22.578 23.016 1 93.81 160 PRO B O 1
ATOM 3559 N N . ASP B 1 161 ? -21.016 21.547 22.469 1 96.5 161 ASP B N 1
ATOM 3560 C CA . ASP B 1 161 ? -20.656 20.359 23.234 1 96.5 161 ASP B CA 1
ATOM 3561 C C . ASP B 1 161 ? -19.375 19.719 22.672 1 96.5 161 ASP B C 1
ATOM 3563 O O . ASP B 1 161 ? -18.547 19.203 23.438 1 96.5 161 ASP B O 1
ATOM 3567 N N . ALA B 1 162 ? -19.297 19.734 21.375 1 96.62 162 ALA B N 1
ATOM 3568 C CA . ALA B 1 162 ? -18.094 19.203 20.75 1 96.62 162 ALA B CA 1
ATOM 3569 C C . ALA B 1 162 ? -16.875 20.047 21.109 1 96.62 162 ALA B C 1
ATOM 3571 O O . ALA B 1 162 ? -15.789 19.516 21.359 1 96.62 162 ALA B O 1
ATOM 3572 N N . ALA B 1 163 ? -17.078 21.359 21.141 1 97.94 163 ALA B N 1
ATOM 3573 C CA . ALA B 1 163 ? -16 22.266 21.531 1 97.94 163 ALA B CA 1
ATOM 3574 C C . ALA B 1 163 ? -15.578 22.031 22.969 1 97.94 163 ALA B C 1
ATOM 3576 O O . ALA B 1 163 ? -14.391 22.047 23.297 1 97.94 163 ALA B O 1
ATOM 3577 N N . ARG B 1 164 ? -16.5 21.781 23.812 1 98.06 164 ARG B N 1
ATOM 3578 C CA . ARG B 1 164 ? -16.234 21.5 25.219 1 98.06 164 ARG B CA 1
ATOM 3579 C C . ARG B 1 164 ? -15.453 20.203 25.375 1 98.06 164 ARG B C 1
ATOM 3581 O O . ARG B 1 164 ? -14.562 20.109 26.219 1 98.06 164 ARG B O 1
ATOM 3588 N N . ALA B 1 165 ? -15.828 19.234 24.578 1 97.94 165 ALA B N 1
ATOM 3589 C CA . ALA B 1 165 ? -15.109 17.953 24.625 1 97.94 165 ALA B CA 1
ATOM 3590 C C . ALA B 1 165 ? -13.633 18.141 24.281 1 97.94 165 ALA B C 1
ATOM 3592 O O . ALA B 1 165 ? -12.766 17.531 24.906 1 97.94 165 ALA B O 1
ATOM 3593 N N . VAL B 1 166 ? -13.383 18.953 23.281 1 98.31 166 VAL B N 1
ATOM 3594 C CA . VAL B 1 166 ? -12 19.266 22.938 1 98.31 166 VAL B CA 1
ATOM 3595 C C . VAL B 1 166 ? -11.32 19.984 24.094 1 98.31 166 VAL B C 1
ATOM 3597 O O . VAL B 1 166 ? -10.195 19.656 24.469 1 98.31 166 VAL B O 1
ATOM 3600 N N . ALA B 1 167 ? -12.016 20.953 24.625 1 98.44 167 ALA B N 1
ATOM 3601 C CA . ALA B 1 167 ? -11.469 21.719 25.75 1 98.44 167 ALA B CA 1
ATOM 3602 C C . ALA B 1 167 ? -11.133 20.797 26.922 1 98.44 167 ALA B C 1
ATOM 3604 O O . ALA B 1 167 ? -10.078 20.938 27.547 1 98.44 167 ALA B O 1
ATOM 3605 N N . ASP B 1 168 ? -11.938 19.875 27.234 1 98.19 168 ASP B N 1
ATOM 3606 C CA . ASP B 1 168 ? -11.742 18.922 28.328 1 98.19 168 ASP B CA 1
ATOM 3607 C C . ASP B 1 168 ? -10.492 18.078 28.094 1 98.19 168 ASP B C 1
ATOM 3609 O O . ASP B 1 168 ? -9.781 17.75 29.047 1 98.19 168 ASP B O 1
ATOM 3613 N N . SER B 1 169 ? -10.273 17.734 26.875 1 97.56 169 SER B N 1
ATOM 3614 C CA . SER B 1 169 ? -9.117 16.906 26.547 1 97.56 169 SER B CA 1
ATOM 3615 C C . SER B 1 169 ? -7.812 17.672 26.75 1 97.56 169 SER B C 1
ATOM 3617 O O . SER B 1 169 ? -6.73 17.078 26.766 1 97.56 169 SER B O 1
ATOM 3619 N N . LEU B 1 170 ? -7.906 19 26.922 1 98.25 170 LEU B N 1
ATOM 3620 C CA . LEU B 1 170 ? -6.738 19.859 27.078 1 98.25 170 LEU B CA 1
ATOM 3621 C C . LEU B 1 170 ? -6.66 20.438 28.484 1 98.25 170 LEU B C 1
ATOM 3623 O O . LEU B 1 170 ? -5.938 21.406 28.7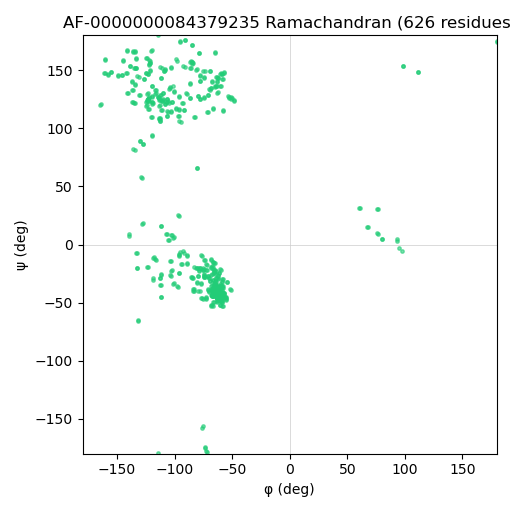19 1 98.25 170 LEU B O 1
ATOM 3627 N N . ALA B 1 171 ? -7.355 19.922 29.406 1 95.75 171 ALA B N 1
ATOM 3628 C CA . ALA B 1 171 ? -7.539 20.484 30.75 1 95.75 171 ALA B CA 1
ATOM 3629 C C . ALA B 1 171 ? -6.223 20.516 31.516 1 95.75 171 ALA B C 1
ATOM 3631 O O . ALA B 1 171 ? -6.031 21.375 32.406 1 95.75 171 ALA B O 1
ATOM 3632 N N . ASN B 1 172 ? -5.215 19.703 31.172 1 96 172 ASN B N 1
ATOM 3633 C CA . ASN B 1 172 ? -3.971 19.625 31.938 1 96 172 ASN B CA 1
ATOM 3634 C C . ASN B 1 172 ? -2.842 20.375 31.25 1 96 172 ASN B C 1
ATOM 3636 O O . ASN B 1 172 ? -1.69 20.312 31.688 1 96 172 ASN B O 1
ATOM 3640 N N . GLU B 1 173 ? -3.203 21.062 30.25 1 97.31 173 GLU B N 1
ATOM 3641 C CA . GLU B 1 173 ? -2.184 21.812 29.531 1 97.31 173 GLU B CA 1
ATOM 3642 C C . GLU B 1 173 ? -1.833 23.109 30.266 1 97.31 173 GLU B C 1
ATOM 3644 O O . GLU B 1 173 ? -2.537 23.516 31.188 1 97.31 173 GLU B O 1
ATOM 3649 N N . ARG B 1 174 ? -0.711 23.75 29.906 1 97.38 174 ARG B N 1
ATOM 3650 C CA . ARG B 1 174 ? -0.172 24.891 30.625 1 97.38 174 ARG B CA 1
ATOM 3651 C C . ARG B 1 174 ? -0.942 26.172 30.281 1 97.38 174 ARG B C 1
ATOM 3653 O O . ARG B 1 174 ? -0.834 27.172 30.984 1 97.38 174 ARG B O 1
ATOM 3660 N N . TYR B 1 175 ? -1.636 26.203 29.203 1 98.5 175 TYR B N 1
ATOM 3661 C CA . TYR B 1 175 ? -2.389 27.375 28.781 1 98.5 175 TYR B CA 1
ATOM 3662 C C . TYR B 1 175 ? -3.859 27.25 29.156 1 98.5 175 TYR B C 1
ATOM 3664 O O . TYR B 1 175 ? -4.359 26.141 29.359 1 98.5 175 TYR B O 1
ATOM 3672 N N . SER B 1 176 ? -4.57 28.438 29.219 1 98.44 176 SER B N 1
ATOM 3673 C CA . SER B 1 176 ? -6.008 28.438 29.469 1 98.44 176 SER B CA 1
ATOM 3674 C C . SER B 1 176 ? -6.789 28.078 28.203 1 98.44 176 SER B C 1
ATOM 3676 O O . SER B 1 176 ? -6.406 28.469 27.109 1 98.44 176 SER B O 1
ATOM 3678 N N . VAL B 1 177 ? -7.828 27.312 28.375 1 98.62 177 VAL B N 1
ATOM 3679 C CA . VAL B 1 177 ? -8.664 26.891 27.25 1 98.62 177 VAL B CA 1
ATOM 3680 C C . VAL B 1 177 ? -10.109 27.328 27.5 1 98.62 177 VAL B C 1
ATOM 3682 O O . VAL B 1 177 ? -10.68 27.047 28.547 1 98.62 177 VAL B O 1
ATOM 3685 N N . THR B 1 178 ? -10.719 28.047 26.578 1 97.81 178 THR B N 1
ATOM 3686 C CA . THR B 1 178 ? -12.109 28.484 26.672 1 97.81 178 THR B CA 1
ATOM 3687 C C . THR B 1 178 ? -12.875 28.172 25.391 1 97.81 178 THR B C 1
ATOM 3689 O O . THR B 1 178 ? -12.289 28.172 24.312 1 97.81 178 THR B O 1
ATOM 3692 N N . VAL B 1 179 ? -14.141 27.812 25.531 1 98.38 179 VAL B N 1
ATOM 3693 C CA . VAL B 1 179 ? -15.039 27.641 24.391 1 98.38 179 VAL B CA 1
ATOM 3694 C C . VAL B 1 179 ? -15.719 28.969 24.062 1 98.38 179 VAL B C 1
ATOM 3696 O O . VAL B 1 179 ? -16.172 29.688 24.969 1 98.38 179 VAL B O 1
ATOM 3699 N N . VAL B 1 180 ? -15.672 29.344 22.828 1 98.12 180 VAL B N 1
ATOM 3700 C CA . VAL B 1 180 ? -16.297 30.594 22.422 1 98.12 180 VAL B CA 1
ATOM 3701 C C . VAL B 1 180 ? -17.516 30.312 21.547 1 98.12 180 VAL B C 1
ATOM 3703 O O . VAL B 1 180 ? -17.531 29.344 20.781 1 98.12 180 VAL B O 1
ATOM 3706 N N . GLU B 1 181 ? -18.484 31.188 21.547 1 95.44 181 GLU B N 1
ATOM 3707 C CA . GLU B 1 181 ? -19.75 31 20.828 1 95.44 181 GLU B CA 1
ATOM 3708 C C . GLU B 1 181 ? -19.734 31.719 19.484 1 95.44 181 GLU B C 1
ATOM 3710 O O . GLU B 1 181 ? -20.328 31.266 18.516 1 95.44 181 GLU B O 1
ATOM 3715 N N . ASP B 1 182 ? -19.094 32.844 19.5 1 95.56 182 ASP B N 1
ATOM 3716 C CA . ASP B 1 182 ? -19.031 33.625 18.281 1 95.56 182 ASP B CA 1
ATOM 3717 C C . ASP B 1 182 ? -17.625 33.625 17.688 1 95.56 182 ASP B C 1
ATOM 3719 O O . ASP B 1 182 ? -16.672 34 18.375 1 95.56 182 ASP B O 1
ATOM 3723 N N . ILE B 1 183 ? -17.562 33.344 16.453 1 96.56 183 ILE B N 1
ATOM 3724 C CA . ILE B 1 183 ? -16.266 33.156 15.812 1 96.56 183 ILE B CA 1
ATOM 3725 C C . ILE B 1 183 ? -15.656 34.531 15.469 1 96.56 183 ILE B C 1
ATOM 3727 O O . ILE B 1 183 ? -14.445 34.719 15.57 1 96.56 183 ILE B O 1
ATOM 3731 N N . GLN B 1 184 ? -16.469 35.531 15.141 1 96 184 GLN B N 1
ATOM 3732 C CA . GLN B 1 184 ? -15.969 36.781 14.594 1 96 184 GLN B CA 1
ATOM 3733 C C . GLN B 1 184 ? -15.156 37.531 15.633 1 96 184 GLN B C 1
ATOM 3735 O O . GLN B 1 184 ? -14.023 37.969 15.367 1 96 184 GLN B O 1
ATOM 3740 N N . PRO B 1 185 ? -15.703 37.781 16.844 1 97.19 185 PRO B N 1
ATOM 3741 C CA . PRO B 1 185 ? -14.875 38.438 17.859 1 97.19 185 PRO B CA 1
ATOM 3742 C C . PRO B 1 185 ? -13.625 37.656 18.203 1 97.19 185 PRO B C 1
ATOM 3744 O O . PRO B 1 185 ? -12.578 38.219 18.5 1 97.19 185 PRO B O 1
ATOM 3747 N N . ALA B 1 186 ? -13.688 36.344 18.219 1 98 186 ALA B N 1
ATOM 3748 C CA . ALA B 1 186 ? -12.547 35.469 18.531 1 98 186 ALA B CA 1
ATOM 3749 C C . ALA B 1 186 ? -11.445 35.625 17.484 1 98 186 ALA B C 1
ATOM 3751 O O . ALA B 1 186 ? -10.258 35.625 17.828 1 98 186 ALA B O 1
ATOM 3752 N N . VAL B 1 187 ? -11.852 35.719 16.25 1 98.5 187 VAL B N 1
ATOM 3753 C CA . VAL B 1 187 ? -10.891 35.906 15.156 1 98.5 187 VAL B CA 1
ATOM 3754 C C . VAL B 1 187 ? -10.109 37.219 15.398 1 98.5 187 VAL B C 1
ATOM 3756 O O . VAL B 1 187 ? -8.883 37.219 15.25 1 98.5 187 VAL B O 1
ATOM 3759 N N . LYS B 1 188 ? -10.781 38.219 15.812 1 97.06 188 LYS B N 1
ATOM 3760 C CA . LYS B 1 188 ? -10.148 39.5 16.031 1 97.06 188 LYS B CA 1
ATOM 3761 C C . LYS B 1 188 ? -9.156 39.438 17.188 1 97.06 188 LYS B C 1
ATOM 3763 O O . LYS B 1 188 ? -8.148 40.156 17.172 1 97.06 188 LYS B O 1
ATOM 3768 N N . GLU B 1 189 ? -9.391 38.656 18.078 1 97.12 189 GLU B N 1
ATOM 3769 C CA . GLU B 1 189 ? -8.594 38.562 19.297 1 97.12 189 GLU B CA 1
ATOM 3770 C C . GLU B 1 189 ? -7.375 37.656 19.109 1 97.12 189 GLU B C 1
ATOM 3772 O O . GLU B 1 189 ? -6.355 37.844 19.781 1 97.12 189 GLU B O 1
ATOM 3777 N N . ALA B 1 190 ? -7.41 36.75 18.297 1 98.69 190 ALA B N 1
ATOM 3778 C CA . ALA B 1 190 ? -6.41 35.688 18.172 1 98.69 190 ALA B CA 1
ATOM 3779 C C . ALA B 1 190 ? -5.16 36.188 17.453 1 98.69 190 ALA B C 1
ATOM 3781 O O . ALA B 1 190 ? -5.246 37.031 16.562 1 98.69 190 ALA B O 1
ATOM 3782 N N . ASP B 1 191 ? -3.967 35.688 17.859 1 98.81 191 ASP B N 1
ATOM 3783 C CA . ASP B 1 191 ? -2.725 35.875 17.109 1 98.81 191 ASP B CA 1
ATOM 3784 C C . ASP B 1 191 ? -2.594 34.844 15.992 1 98.81 191 ASP B C 1
ATOM 3786 O O . ASP B 1 191 ? -2.088 35.156 14.914 1 98.81 191 ASP B O 1
ATOM 3790 N N . ILE B 1 192 ? -3.025 33.625 16.312 1 98.94 192 ILE B N 1
ATOM 3791 C CA . ILE B 1 192 ? -3.031 32.5 15.391 1 98.94 192 ILE B CA 1
ATOM 3792 C C . ILE B 1 192 ? -4.445 31.922 15.273 1 98.94 192 ILE B C 1
ATOM 3794 O O . ILE B 1 192 ? -5.121 31.703 16.281 1 98.94 192 ILE B O 1
ATOM 3798 N N . ILE B 1 193 ? -4.93 31.75 14.078 1 98.94 193 ILE B N 1
ATOM 3799 C CA . ILE B 1 193 ? -6.211 31.125 13.789 1 98.94 193 ILE B CA 1
ATOM 3800 C C . ILE B 1 193 ? -5.98 29.812 13.047 1 98.94 193 ILE B C 1
ATOM 3802 O O . ILE B 1 193 ? -5.531 29.812 11.898 1 98.94 193 ILE B O 1
ATOM 3806 N N . SER B 1 194 ? -6.207 28.703 13.695 1 98.88 194 SER B N 1
ATOM 3807 C CA . SER B 1 194 ? -6.117 27.391 13.078 1 98.88 194 SER B CA 1
ATOM 3808 C C . SER B 1 194 ? -7.5 26.828 12.766 1 98.88 194 SER B C 1
ATOM 3810 O O . SER B 1 194 ? -8.344 26.719 13.656 1 98.88 194 SER B O 1
ATOM 3812 N N . CYS B 1 195 ? -7.707 26.531 11.523 1 98.5 195 CYS B N 1
ATOM 3813 C CA . CYS B 1 195 ? -9.008 26.062 11.055 1 98.5 195 CYS B CA 1
ATOM 3814 C C . CYS B 1 195 ? -8.906 24.672 10.461 1 98.5 195 CYS B C 1
ATOM 3816 O O . CYS B 1 195 ? -8.109 24.438 9.547 1 98.5 195 CYS B O 1
ATOM 3818 N N . ALA B 1 196 ? -9.633 23.734 10.977 1 97.5 196 ALA B N 1
ATOM 3819 C CA . ALA B 1 196 ? -9.688 22.359 10.5 1 97.5 196 ALA B CA 1
ATOM 3820 C C . ALA B 1 196 ? -11.133 21.859 10.445 1 97.5 196 ALA B C 1
ATOM 3822 O O . ALA B 1 196 ? -11.578 21.125 11.328 1 97.5 196 ALA B O 1
ATOM 3823 N N . THR B 1 197 ? -11.781 22.219 9.383 1 95.06 197 THR B N 1
ATOM 3824 C CA . THR B 1 197 ? -13.18 21.859 9.188 1 95.06 197 THR B CA 1
ATOM 3825 C C . THR B 1 197 ? -13.414 21.344 7.77 1 95.06 197 THR B C 1
ATOM 3827 O O . THR B 1 197 ? -12.555 21.5 6.902 1 95.06 197 THR B O 1
ATOM 3830 N N . LEU B 1 198 ? -14.555 20.719 7.586 1 88.44 198 LEU B N 1
ATOM 3831 C CA . LEU B 1 198 ? -14.977 20.25 6.27 1 88.44 198 LEU B CA 1
ATOM 3832 C C . LEU B 1 198 ? -15.898 21.266 5.602 1 88.44 198 LEU B C 1
ATOM 3834 O O . LEU B 1 198 ? -16.688 20.906 4.727 1 88.44 198 LEU B O 1
ATOM 3838 N N . ALA B 1 199 ? -15.82 22.5 5.965 1 91.38 199 ALA B N 1
ATOM 3839 C CA . ALA B 1 199 ? -16.734 23.531 5.5 1 91.38 199 ALA B CA 1
ATOM 3840 C C . ALA B 1 199 ? -16.625 23.719 3.994 1 91.38 199 ALA B C 1
ATOM 3842 O O . ALA B 1 199 ? -15.523 23.641 3.436 1 91.38 199 ALA B O 1
ATOM 3843 N N . SER B 1 200 ? -17.734 23.984 3.365 1 92.62 200 SER B N 1
ATOM 3844 C CA . SER B 1 200 ? -17.766 24.375 1.957 1 92.62 200 SER B CA 1
ATOM 3845 C C . SER B 1 200 ? -18 25.875 1.795 1 92.62 200 SER B C 1
ATOM 3847 O O . SER B 1 200 ? -17.859 26.406 0.697 1 92.62 200 SER B O 1
ATOM 3849 N N . GLU B 1 201 ? -18.406 26.453 2.865 1 94.25 201 GLU B N 1
ATOM 3850 C CA . GLU B 1 201 ? -18.516 27.906 2.945 1 94.25 201 GLU B CA 1
ATOM 3851 C C . GLU B 1 201 ? -17.484 28.484 3.914 1 94.25 201 GLU B C 1
ATOM 3853 O O . GLU B 1 201 ? -17.234 27.922 4.977 1 94.25 201 GLU B O 1
ATOM 3858 N N . PRO B 1 202 ? -16.953 29.641 3.572 1 96.31 202 PRO B N 1
ATOM 3859 C CA . PRO B 1 202 ? -15.867 30.188 4.383 1 96.31 202 PRO B CA 1
ATOM 3860 C C . PRO B 1 202 ? -16.297 30.5 5.816 1 96.31 202 PRO B C 1
ATOM 3862 O O . PRO B 1 202 ? -17.375 31.078 6.031 1 96.31 202 PRO B O 1
ATOM 3865 N N . LEU B 1 203 ? -15.461 30.141 6.727 1 96.69 203 LEU B N 1
ATOM 3866 C CA . LEU B 1 203 ? -15.633 30.484 8.133 1 96.69 203 LEU B CA 1
ATOM 3867 C C . LEU B 1 203 ? -14.734 31.656 8.516 1 96.69 203 LEU B C 1
ATOM 3869 O O . LEU B 1 203 ? -15.07 32.438 9.406 1 96.69 203 LEU B O 1
ATOM 3873 N N . ILE B 1 204 ? -13.562 31.719 7.898 1 97.81 204 ILE B N 1
ATOM 3874 C CA . ILE B 1 204 ? -12.617 32.812 8.133 1 97.81 204 ILE B CA 1
ATOM 3875 C C . ILE B 1 204 ? -12.781 33.875 7.062 1 97.81 204 ILE B C 1
ATOM 3877 O O . ILE B 1 204 ? -12.477 33.656 5.891 1 97.81 204 ILE B O 1
ATOM 3881 N N . GLU B 1 205 ? -13.188 35.062 7.504 1 97.31 205 GLU B N 1
ATOM 3882 C CA . GLU B 1 205 ? -13.406 36.188 6.602 1 97.31 205 GLU B CA 1
ATOM 3883 C C . GLU B 1 205 ? -12.266 37.188 6.703 1 97.31 205 GLU B C 1
ATOM 3885 O O . GLU B 1 205 ? -11.859 37.562 7.805 1 97.31 205 GLU B O 1
ATOM 3890 N N . GLY B 1 206 ? -11.797 37.625 5.508 1 97.44 206 GLY B N 1
ATOM 3891 C CA . GLY B 1 206 ? -10.711 38.594 5.469 1 97.44 206 GLY B CA 1
ATOM 3892 C C . GLY B 1 206 ? -11.039 39.875 6.188 1 97.44 206 GLY B C 1
ATOM 3893 O O . GLY B 1 206 ? -10.164 40.5 6.805 1 97.44 206 GLY B O 1
ATOM 3894 N N . SER B 1 207 ? -12.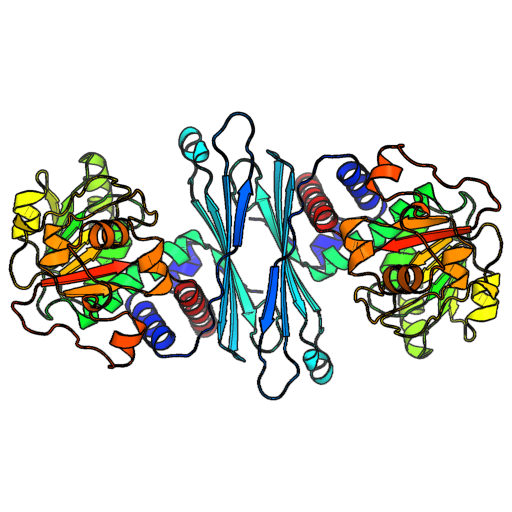289 40.25 6.164 1 95.62 207 SER B N 1
ATOM 3895 C CA . SER B 1 207 ? -12.734 41.5 6.766 1 95.62 207 SER B CA 1
ATOM 3896 C C . SER B 1 207 ? -12.586 41.469 8.281 1 95.62 207 SER B C 1
ATOM 3898 O O . SER B 1 207 ? -12.555 42.531 8.93 1 95.62 207 SER B O 1
ATOM 3900 N N . GLY B 1 208 ? -12.484 40.344 8.781 1 96.38 208 GLY B N 1
ATOM 3901 C CA . GLY B 1 208 ? -12.367 40.188 10.227 1 96.38 208 GLY B CA 1
ATOM 3902 C C . GLY B 1 208 ? -10.93 40.062 10.695 1 96.38 208 GLY B C 1
ATOM 3903 O O . GLY B 1 208 ? -10.656 40.094 11.891 1 96.38 208 GLY B O 1
ATOM 3904 N N . LEU B 1 209 ? -10.031 39.906 9.781 1 97.88 209 LEU B N 1
ATOM 3905 C CA . LEU B 1 209 ? -8.633 39.688 10.125 1 97.88 209 LEU B CA 1
ATOM 3906 C C . LEU B 1 209 ? -7.953 41.031 10.445 1 97.88 209 LEU B C 1
ATOM 3908 O O . LEU B 1 209 ? -8.359 42.062 9.938 1 97.88 209 LEU B O 1
ATOM 3912 N N . ARG B 1 210 ? -7.008 41 11.266 1 95.81 210 ARG B N 1
ATOM 3913 C CA . ARG B 1 210 ? -6.191 42.188 11.578 1 95.81 210 ARG B CA 1
ATOM 3914 C C . ARG B 1 210 ? -4.727 41.938 11.227 1 95.81 210 ARG B C 1
ATOM 3916 O O . ARG B 1 210 ? -4.309 40.781 11.055 1 95.81 210 ARG B O 1
ATOM 3923 N N . GLY B 1 211 ? -3.98 43 11.227 1 96.75 211 GLY B N 1
ATOM 3924 C CA . GLY B 1 211 ? -2.553 42.906 10.977 1 96.75 211 GLY B CA 1
ATOM 3925 C C . GLY B 1 211 ? -1.822 42.094 12.031 1 96.75 211 GLY B C 1
ATOM 3926 O O . GLY B 1 211 ? -2.141 42.188 13.219 1 96.75 211 GLY B O 1
ATOM 3927 N N . GLY B 1 212 ? -0.869 41.281 11.57 1 98.12 212 GLY B N 1
ATOM 3928 C CA . GLY B 1 212 ? -0.009 40.562 12.484 1 98.12 212 GLY B CA 1
ATOM 3929 C C . GLY B 1 212 ? -0.468 39.125 12.727 1 98.12 212 GLY B C 1
ATOM 3930 O O . GLY B 1 212 ? 0.271 38.312 13.289 1 98.12 212 GLY B O 1
ATOM 3931 N N . GLN B 1 213 ? -1.619 38.719 12.195 1 98.75 213 GLN B N 1
ATOM 3932 C CA . GLN B 1 213 ? -2.193 37.406 12.469 1 98.75 213 GLN B CA 1
ATOM 3933 C C . GLN B 1 213 ? -1.63 36.344 11.523 1 98.75 213 GLN B C 1
ATOM 3935 O O . GLN B 1 213 ? -1.136 36.688 10.445 1 98.75 213 GLN B O 1
ATOM 3940 N N . HIS B 1 214 ? -1.596 35.156 11.977 1 98.88 214 HIS B N 1
ATOM 3941 C CA . HIS B 1 214 ? -1.301 33.969 11.164 1 98.88 214 HIS B CA 1
ATOM 3942 C C . HIS B 1 214 ? -2.52 33.062 11.055 1 98.88 214 HIS B C 1
ATOM 3944 O O . HIS B 1 214 ? -3.088 32.656 12.07 1 98.88 214 HIS B O 1
ATOM 3950 N N . VAL B 1 215 ? -2.9 32.781 9.828 1 98.88 215 VAL B N 1
ATOM 3951 C CA . VAL B 1 215 ? -4.035 31.922 9.555 1 98.88 215 VAL B CA 1
ATOM 3952 C C . VAL B 1 215 ? -3.535 30.562 9.039 1 98.88 215 VAL B C 1
ATOM 3954 O O . VAL B 1 215 ? -2.785 30.5 8.062 1 98.88 215 VAL B O 1
ATOM 3957 N N . ASP B 1 216 ? -3.918 29.531 9.742 1 98.75 216 ASP B N 1
ATOM 3958 C CA . ASP B 1 216 ? -3.545 28.156 9.422 1 98.75 216 ASP B CA 1
ATOM 3959 C C . ASP B 1 216 ? -4.762 27.344 8.977 1 98.75 216 ASP B C 1
ATOM 3961 O O . ASP B 1 216 ? -5.629 27.016 9.789 1 98.75 216 ASP B O 1
ATOM 3965 N N . LEU B 1 217 ? -4.82 27.016 7.695 1 98.38 217 LEU B N 1
ATOM 3966 C CA . LEU B 1 217 ? -5.945 26.297 7.121 1 98.38 217 LEU B CA 1
ATOM 3967 C C . LEU B 1 217 ? -5.555 24.844 6.801 1 98.38 217 LEU B C 1
ATOM 3969 O O . LEU B 1 217 ? -4.691 24.609 5.957 1 98.38 217 LEU B O 1
ATOM 3973 N N . VAL B 1 218 ? -6.316 23.875 7.387 1 97.12 218 VAL B N 1
ATOM 3974 C CA . VAL B 1 218 ? -5.855 22.5 7.297 1 97.12 218 VAL B CA 1
ATOM 3975 C C . VAL B 1 218 ? -7.012 21.594 6.859 1 97.12 218 VAL B C 1
ATOM 3977 O O . VAL B 1 218 ? -6.789 20.516 6.32 1 97.12 218 VAL B O 1
ATOM 3980 N N . GLY B 1 219 ? -8.188 21.938 6.98 1 92 219 GLY B N 1
ATOM 3981 C CA . GLY B 1 219 ? -9.328 21.031 6.883 1 92 219 GLY B CA 1
ATOM 3982 C C . GLY B 1 219 ? -9.766 20.781 5.453 1 92 219 GLY B C 1
ATOM 3983 O O . GLY B 1 219 ? -10.195 19.672 5.113 1 92 219 GLY B O 1
ATOM 3984 N N . SER B 1 220 ? -9.773 21.75 4.633 1 82.81 220 SER B N 1
ATOM 3985 C CA . SER B 1 220 ? -10.219 21.625 3.25 1 82.81 220 SER B CA 1
ATOM 3986 C C . SER B 1 220 ? -9.188 20.891 2.398 1 82.81 220 SER B C 1
ATOM 3988 O O . SER B 1 220 ? -8.023 21.312 2.336 1 82.81 220 SER B O 1
ATOM 3990 N N . PHE B 1 221 ? -9.711 19.781 1.693 1 79.31 221 PHE B N 1
ATOM 3991 C CA . PHE B 1 221 ? -8.75 19.031 0.902 1 79.31 221 PHE B CA 1
ATOM 3992 C C . PHE B 1 221 ? -9.352 18.609 -0.433 1 79.31 221 PHE B C 1
ATOM 3994 O O . PHE B 1 221 ? -8.836 17.719 -1.104 1 79.31 221 PHE B O 1
ATOM 4001 N N . THR B 1 222 ? -10.547 19.156 -0.695 1 84.69 222 THR B N 1
ATOM 4002 C CA . THR B 1 222 ? -11.141 19.016 -2.02 1 84.69 222 THR B CA 1
ATOM 4003 C C . THR B 1 222 ? -11.477 20.375 -2.615 1 84.69 222 THR B C 1
ATOM 4005 O O . THR B 1 222 ? -11.672 21.344 -1.882 1 84.69 222 THR B O 1
ATOM 4008 N N . PRO B 1 223 ? -11.641 20.406 -3.891 1 86.81 223 PRO B N 1
ATOM 4009 C CA . PRO B 1 223 ? -11.906 21.688 -4.539 1 86.81 223 PRO B CA 1
ATOM 4010 C C . PRO B 1 223 ? -13.242 22.297 -4.125 1 86.81 223 PRO B C 1
ATOM 4012 O O . PRO B 1 223 ? -13.453 23.5 -4.281 1 86.81 223 PRO B O 1
ATOM 4015 N N . GLU B 1 224 ? -14.07 21.5 -3.553 1 88.75 224 GLU B N 1
ATOM 4016 C CA . GLU B 1 224 ? -15.398 21.984 -3.191 1 88.75 224 GLU B CA 1
ATOM 4017 C C . GLU B 1 224 ? -15.414 22.578 -1.784 1 88.75 224 GLU B C 1
ATOM 4019 O O . GLU B 1 224 ? -16.328 23.312 -1.419 1 88.75 224 GLU B O 1
ATOM 4024 N N . MET B 1 225 ? -14.422 22.281 -1.06 1 88.81 225 MET B N 1
ATOM 4025 C CA . MET B 1 225 ? -14.336 22.75 0.316 1 88.81 225 MET B CA 1
ATOM 4026 C C . MET B 1 225 ? -13.703 24.141 0.366 1 88.81 225 MET B C 1
ATOM 4028 O O . MET B 1 225 ? -13.039 24.562 -0.584 1 88.81 225 MET B O 1
ATOM 4032 N N . CYS B 1 226 ? -14.016 24.859 1.485 1 93.94 226 CYS B N 1
ATOM 4033 C CA . CYS B 1 226 ? -13.492 26.219 1.605 1 93.94 226 CYS B CA 1
ATOM 4034 C C . CYS B 1 226 ? -13.594 26.719 3.043 1 93.94 226 CYS B C 1
ATOM 4036 O O . CYS B 1 226 ? -14.695 26.875 3.58 1 93.94 226 CYS B O 1
ATOM 4038 N N . GLU B 1 227 ? -12.445 27.062 3.611 1 96.5 227 GLU B N 1
ATOM 4039 C CA . GLU B 1 227 ? -12.438 27.5 5.004 1 96.5 227 GLU B CA 1
ATOM 4040 C C . GLU B 1 227 ? -12.305 29.016 5.105 1 96.5 227 GLU B C 1
ATOM 4042 O O . GLU B 1 227 ? -12.695 29.609 6.109 1 96.5 227 GLU B O 1
ATOM 4047 N N . ALA B 1 228 ? -11.773 29.703 4.09 1 97.56 228 ALA B N 1
ATOM 4048 C CA . ALA B 1 228 ? -11.539 31.141 4.105 1 97.56 228 ALA B CA 1
ATOM 4049 C C . ALA B 1 228 ? -12.008 31.797 2.805 1 97.56 228 ALA B C 1
ATOM 4051 O O . ALA B 1 228 ? -11.961 31.172 1.742 1 97.56 228 ALA B O 1
ATOM 4052 N N . ASP B 1 229 ? -12.383 33 2.846 1 97.12 229 ASP B N 1
ATOM 4053 C CA . ASP B 1 229 ? -12.945 33.656 1.667 1 97.12 229 ASP B CA 1
ATOM 4054 C C . ASP B 1 229 ? -11.859 34.344 0.831 1 97.12 229 ASP B C 1
ATOM 4056 O O . ASP B 1 229 ? -10.688 34.344 1.217 1 97.12 229 ASP B O 1
ATOM 4060 N N . ASP B 1 230 ? -12.266 34.875 -0.272 1 97.56 230 ASP B N 1
ATOM 4061 C CA . ASP B 1 230 ? -11.375 35.531 -1.223 1 97.56 230 ASP B CA 1
ATOM 4062 C C . ASP B 1 230 ? -10.648 36.688 -0.572 1 97.56 230 ASP B C 1
ATOM 4064 O O . ASP B 1 230 ? -9.484 36.969 -0.863 1 97.56 230 ASP B O 1
ATOM 4068 N N . ALA B 1 231 ? -11.344 37.406 0.258 1 97.69 231 ALA B N 1
ATOM 4069 C CA . ALA B 1 231 ? -10.773 38.594 0.909 1 97.69 231 ALA B CA 1
ATOM 4070 C C . ALA B 1 231 ? -9.57 38.188 1.767 1 97.69 231 ALA B C 1
ATOM 4072 O O . ALA B 1 231 ? -8.562 38.906 1.799 1 97.69 231 ALA B O 1
ATOM 4073 N N . ALA B 1 232 ? -9.648 37.094 2.469 1 97.94 232 ALA B N 1
ATOM 4074 C CA . ALA B 1 232 ? -8.531 36.625 3.27 1 97.94 232 ALA B CA 1
ATOM 4075 C C . ALA B 1 232 ? -7.34 36.25 2.385 1 97.94 232 ALA B C 1
ATOM 4077 O O . ALA B 1 232 ? -6.195 36.594 2.719 1 97.94 232 ALA B O 1
ATOM 4078 N N . MET B 1 233 ? -7.637 35.625 1.251 1 97.19 233 MET B N 1
ATOM 4079 C CA . MET B 1 233 ? -6.602 35.219 0.316 1 97.19 233 MET B CA 1
ATOM 4080 C C . MET B 1 233 ? -5.887 36.406 -0.293 1 97.19 233 MET B C 1
ATOM 4082 O O . MET B 1 233 ? -4.688 36.344 -0.565 1 97.19 233 MET B O 1
ATOM 4086 N N . SER B 1 234 ? -6.641 37.438 -0.486 1 96.56 234 SER B N 1
ATOM 4087 C CA . SER B 1 234 ? -6.09 38.656 -1.089 1 96.56 234 SER B CA 1
ATOM 4088 C C . SER B 1 234 ? -5.273 39.438 -0.079 1 96.56 234 SER B C 1
ATOM 4090 O O . SER B 1 234 ? -4.293 40.094 -0.442 1 96.56 234 SER B O 1
ATOM 4092 N N . LEU B 1 235 ? -5.664 39.406 1.084 1 96.56 235 LEU B N 1
ATOM 4093 C CA . LEU B 1 235 ? -5.094 40.219 2.145 1 96.56 235 LEU B CA 1
ATOM 4094 C C . LEU B 1 235 ? -3.775 39.656 2.641 1 96.56 235 LEU B C 1
ATOM 4096 O O . LEU B 1 235 ? -2.822 40.375 2.9 1 96.56 235 LEU B O 1
ATOM 4100 N N . ALA B 1 236 ? -3.701 38.375 2.756 1 97.88 236 ALA B N 1
ATOM 4101 C CA . ALA B 1 236 ? -2.615 37.719 3.467 1 97.88 236 ALA B CA 1
ATOM 4102 C C . ALA B 1 236 ? -1.476 37.344 2.518 1 97.88 236 ALA B C 1
ATOM 4104 O O . ALA B 1 236 ? -1.675 37.25 1.304 1 97.88 236 ALA B O 1
ATOM 4105 N N . ASP B 1 237 ? -0.247 37.25 3.064 1 98.06 237 ASP B N 1
ATOM 4106 C CA . ASP B 1 237 ? 0.817 36.531 2.393 1 98.06 237 ASP B CA 1
ATOM 4107 C C . ASP B 1 237 ? 0.554 35 2.441 1 98.06 237 ASP B C 1
ATOM 4109 O O . ASP B 1 237 ? 0.664 34.406 3.502 1 98.06 237 ASP B O 1
ATOM 4113 N N . VAL B 1 238 ? 0.314 34.375 1.285 1 98.5 238 VAL B N 1
ATOM 4114 C CA . VAL B 1 238 ? -0.178 33 1.23 1 98.5 238 VAL B CA 1
ATOM 4115 C C . VAL B 1 238 ? 0.994 32.031 1.041 1 98.5 238 VAL B C 1
ATOM 4117 O O . VAL B 1 238 ? 1.854 32.281 0.184 1 98.5 238 VAL B O 1
ATOM 4120 N N . TYR B 1 239 ? 1.046 31.078 1.879 1 98.62 239 TYR B N 1
ATOM 4121 C CA . TYR B 1 239 ? 1.979 29.969 1.801 1 98.62 239 TYR B CA 1
ATOM 4122 C C . TYR B 1 239 ? 1.234 28.641 1.747 1 98.62 239 TYR B C 1
ATOM 4124 O O . TYR B 1 239 ? 0.106 28.531 2.234 1 98.62 239 TYR B O 1
ATOM 4132 N N . VAL B 1 240 ? 1.895 27.641 1.166 1 98.25 240 VAL B N 1
ATOM 4133 C CA . VAL B 1 240 ? 1.268 26.328 1.05 1 98.25 240 VAL B CA 1
ATOM 4134 C C . VAL B 1 240 ? 2.254 25.234 1.475 1 98.25 240 VAL B C 1
ATOM 4136 O O . VAL B 1 240 ? 3.453 25.5 1.605 1 98.25 240 VAL B O 1
ATOM 4139 N N . ASP B 1 241 ? 1.727 24.078 1.8 1 97.81 241 ASP B N 1
ATOM 4140 C CA . ASP B 1 241 ? 2.66 23 2.113 1 97.81 241 ASP B CA 1
ATOM 4141 C C . ASP B 1 241 ? 3.424 22.547 0.868 1 97.81 241 ASP B C 1
ATOM 4143 O O . ASP B 1 241 ? 4.656 22.531 0.862 1 97.81 241 ASP B O 1
ATOM 4147 N N . THR B 1 242 ? 2.689 22.234 -0.171 1 96.94 242 THR B N 1
ATOM 4148 C CA . THR B 1 242 ? 3.287 21.984 -1.479 1 96.94 242 THR B CA 1
ATOM 4149 C C . THR B 1 242 ? 2.475 22.656 -2.582 1 96.94 242 THR B C 1
ATOM 4151 O O . THR B 1 242 ? 1.242 22.672 -2.531 1 96.94 242 THR B O 1
ATOM 4154 N N . TYR B 1 243 ? 3.135 23.25 -3.588 1 96 243 TYR B N 1
ATOM 4155 C CA . TYR B 1 243 ? 2.443 23.859 -4.715 1 96 243 TYR B CA 1
ATOM 4156 C C . TYR B 1 243 ? 1.576 22.844 -5.445 1 96 243 TYR B C 1
ATOM 4158 O O . TYR B 1 243 ? 0.406 23.094 -5.73 1 96 243 TYR B O 1
ATOM 4166 N N . ALA B 1 244 ? 2.111 21.703 -5.66 1 92.12 244 ALA B N 1
ATOM 4167 C CA . ALA B 1 244 ? 1.425 20.656 -6.422 1 92.12 244 ALA B CA 1
ATOM 4168 C C . ALA B 1 244 ? 0.1 20.281 -5.766 1 92.12 244 ALA B C 1
ATOM 4170 O O . ALA B 1 244 ? -0.929 20.188 -6.438 1 92.12 244 ALA B O 1
ATOM 4171 N N . GLY B 1 245 ? 0.119 20.094 -4.5 1 92.25 245 GLY B N 1
ATOM 4172 C CA . GLY B 1 245 ? -1.085 19.719 -3.773 1 92.25 245 GLY B CA 1
ATOM 4173 C C . GLY B 1 245 ? -2.076 20.859 -3.641 1 92.25 245 GLY B C 1
ATOM 4174 O O . GLY B 1 245 ? -3.27 20.688 -3.9 1 92.25 245 GLY B O 1
ATOM 4175 N N . ALA B 1 246 ? -1.587 21.984 -3.303 1 93.69 246 ALA B N 1
ATOM 4176 C CA . ALA B 1 246 ? -2.441 23.125 -2.973 1 93.69 246 ALA B CA 1
ATOM 4177 C C . ALA B 1 246 ? -3.184 23.625 -4.207 1 93.69 246 ALA B C 1
ATOM 4179 O O . ALA B 1 246 ? -4.367 23.969 -4.129 1 93.69 246 ALA B O 1
ATOM 4180 N N . LEU B 1 247 ? -2.555 23.656 -5.344 1 93 247 LEU B N 1
ATOM 4181 C CA . LEU B 1 247 ? -3.129 24.25 -6.551 1 93 247 LEU B CA 1
ATOM 4182 C C . LEU B 1 247 ? -4.211 23.344 -7.133 1 93 247 LEU B C 1
ATOM 4184 O O . LEU B 1 247 ? -5.023 23.797 -7.945 1 93 247 LEU B O 1
ATOM 4188 N N . VAL B 1 248 ? -4.254 22.109 -6.648 1 89.62 248 VAL B N 1
ATOM 4189 C CA . VAL B 1 248 ? -5.195 21.156 -7.223 1 89.62 248 VAL B CA 1
ATOM 4190 C C . VAL B 1 248 ? -6.277 20.812 -6.195 1 89.62 248 VAL B C 1
ATOM 4192 O O . VAL B 1 248 ? -7.457 20.734 -6.535 1 89.62 248 VAL B O 1
ATOM 4195 N N . GLU B 1 249 ? -5.918 20.766 -4.93 1 89.38 249 GLU B N 1
ATOM 4196 C CA . GLU B 1 249 ? -6.793 20.109 -3.959 1 89.38 249 GLU B CA 1
ATOM 4197 C C . GLU B 1 249 ? -7.387 21.125 -2.988 1 89.38 249 GLU B C 1
ATOM 4199 O O . GLU B 1 249 ? -8.445 20.891 -2.398 1 89.38 249 GLU B O 1
ATOM 4204 N N . ALA B 1 250 ? -6.766 22.203 -2.781 1 92 250 ALA B N 1
ATOM 4205 C CA . ALA B 1 250 ? -7.199 23.172 -1.771 1 92 250 ALA B CA 1
ATOM 4206 C C . ALA B 1 250 ? -8.297 24.078 -2.312 1 92 250 ALA B C 1
ATOM 4208 O O . ALA B 1 250 ? -8.039 24.984 -3.107 1 92 250 ALA B O 1
ATOM 4209 N N . GLY B 1 251 ? -9.422 23.891 -1.828 1 92.25 251 GLY B N 1
ATOM 4210 C CA . GLY B 1 251 ? -10.578 24.594 -2.355 1 92.25 251 GLY B CA 1
ATOM 4211 C C . GLY B 1 251 ? -10.438 26.109 -2.303 1 92.25 251 GLY B C 1
ATOM 4212 O O . GLY B 1 251 ? -10.781 26.812 -3.258 1 92.25 251 GLY B O 1
ATOM 4213 N N . GLU B 1 252 ? -9.969 26.672 -1.207 1 93.31 252 GLU B N 1
ATOM 4214 C CA . GLU B 1 252 ? -9.859 28.125 -1.084 1 93.31 252 GLU B CA 1
ATOM 4215 C C . GLU B 1 252 ? -8.844 28.688 -2.074 1 93.31 252 GLU B C 1
ATOM 4217 O O . GLU B 1 252 ? -9.023 29.781 -2.598 1 93.31 252 GLU B O 1
ATOM 4222 N N . ILE B 1 253 ? -7.777 27.906 -2.355 1 95.31 253 ILE B N 1
ATOM 4223 C CA . ILE B 1 253 ? -6.762 28.344 -3.303 1 95.31 253 ILE B CA 1
ATOM 4224 C C . ILE B 1 253 ? -7.309 28.266 -4.727 1 95.31 253 ILE B C 1
ATOM 4226 O O . ILE B 1 253 ? -7.199 29.219 -5.496 1 95.31 253 ILE B O 1
ATOM 4230 N N . VAL B 1 254 ? -7.934 27.156 -5.062 1 94.62 254 VAL B N 1
ATOM 4231 C CA . VAL B 1 254 ? -8.492 26.938 -6.391 1 94.62 254 VAL B CA 1
ATOM 4232 C C . VAL B 1 254 ? -9.555 28 -6.691 1 94.62 254 VAL B C 1
ATOM 4234 O O . VAL B 1 254 ? -9.539 28.609 -7.762 1 94.62 254 VAL B O 1
ATOM 4237 N N . LYS B 1 255 ? -10.383 28.234 -5.785 1 94.88 255 LYS B N 1
ATOM 4238 C CA . LYS B 1 255 ? -11.453 29.203 -5.953 1 94.88 255 LYS B CA 1
ATOM 4239 C C . LYS B 1 255 ? -10.898 30.625 -6.047 1 94.88 255 LYS B C 1
ATOM 4241 O O . LYS B 1 255 ? -11.359 31.422 -6.859 1 94.88 255 LYS B O 1
ATOM 4246 N N . ALA B 1 256 ? -9.977 30.953 -5.203 1 95.94 256 ALA B N 1
ATOM 4247 C CA . ALA B 1 256 ? -9.367 32.281 -5.223 1 95.94 256 ALA B CA 1
ATOM 4248 C C . ALA B 1 256 ? -8.664 32.531 -6.547 1 95.94 256 ALA B C 1
ATOM 4250 O O . ALA B 1 256 ? -8.664 33.656 -7.047 1 95.94 256 ALA B O 1
ATOM 4251 N N . MET B 1 257 ? -8.055 31.5 -7.082 1 95.5 257 MET B N 1
ATOM 4252 C CA . MET B 1 257 ? -7.414 31.641 -8.391 1 95.5 257 MET B CA 1
ATOM 4253 C C . MET B 1 257 ? -8.445 31.875 -9.484 1 95.5 257 MET B C 1
ATOM 4255 O O . MET B 1 257 ? -8.234 32.719 -10.359 1 95.5 257 MET B O 1
ATOM 4259 N N . LYS B 1 258 ? -9.5 31.188 -9.445 1 94.75 258 LYS B N 1
ATOM 4260 C CA . LYS B 1 258 ? -10.57 31.328 -10.43 1 94.75 258 LYS B CA 1
ATOM 4261 C C . LYS B 1 258 ? -11.203 32.719 -10.352 1 94.75 258 LYS B C 1
ATOM 4263 O O . LYS B 1 258 ? -11.531 33.312 -11.383 1 94.75 258 LYS B O 1
ATOM 4268 N N . SER B 1 259 ? -11.352 33.25 -9.195 1 96.12 259 SER B N 1
ATOM 4269 C CA . SER B 1 259 ? -12 34.562 -8.992 1 96.12 259 SER B CA 1
ATOM 4270 C C . SER B 1 259 ? -11.039 35.719 -9.258 1 96.12 259 SER B C 1
ATOM 4272 O O . SER B 1 259 ? -11.461 36.844 -9.406 1 96.12 259 SER B O 1
ATOM 4274 N N . GLY B 1 260 ? -9.727 35.344 -9.195 1 96.5 260 GLY B N 1
ATOM 4275 C CA . GLY B 1 260 ? -8.719 36.375 -9.383 1 96.5 260 GLY B CA 1
ATOM 4276 C C . GLY B 1 260 ? -8.25 37 -8.078 1 96.5 260 GLY B C 1
ATOM 4277 O O . GLY B 1 260 ? -7.414 37.906 -8.078 1 96.5 260 GLY B O 1
ATOM 4278 N N . ALA B 1 261 ? -8.719 36.531 -6.988 1 96.69 261 ALA B N 1
ATOM 4279 C CA . ALA B 1 261 ? -8.336 37.062 -5.68 1 96.69 261 ALA B CA 1
ATOM 4280 C C . ALA B 1 261 ? -6.895 36.656 -5.34 1 96.69 261 ALA B C 1
ATOM 4282 O O . ALA B 1 261 ? -6.258 37.281 -4.496 1 96.69 261 ALA B O 1
ATOM 4283 N N . LEU B 1 262 ? -6.434 35.625 -5.965 1 96.19 262 LEU B N 1
ATOM 4284 C CA . LEU B 1 262 ? -5.074 35.125 -5.773 1 96.19 262 LEU B CA 1
ATOM 4285 C C . LEU B 1 262 ? -4.477 34.656 -7.098 1 96.19 262 LEU B C 1
ATOM 4287 O O . LEU B 1 262 ? -5.137 33.969 -7.883 1 96.19 262 LEU B O 1
ATOM 4291 N N . ASP B 1 263 ? -3.307 35.094 -7.391 1 95.19 263 ASP B N 1
ATOM 4292 C CA . ASP B 1 263 ? -2.539 34.531 -8.508 1 95.19 263 ASP B CA 1
ATOM 4293 C C . ASP B 1 263 ? -1.454 33.594 -8.023 1 95.19 263 ASP B C 1
ATOM 4295 O O . ASP B 1 263 ? -0.976 33.719 -6.891 1 95.19 263 ASP B O 1
ATOM 4299 N N . ARG B 1 264 ? -1.109 32.656 -8.883 1 94.06 264 ARG B N 1
ATOM 4300 C CA . ARG B 1 264 ? -0.054 31.703 -8.523 1 94.06 264 ARG B CA 1
ATOM 4301 C C . ARG B 1 264 ? 1.197 32.438 -8.047 1 94.06 264 ARG B C 1
ATOM 4303 O O . ARG B 1 264 ? 1.855 31.984 -7.105 1 94.06 264 ARG B O 1
ATOM 4310 N N . ALA B 1 265 ? 1.495 33.531 -8.68 1 93.88 265 ALA B N 1
ATOM 4311 C CA . ALA B 1 265 ? 2.686 34.312 -8.375 1 93.88 265 ALA B CA 1
ATOM 4312 C C . ALA B 1 265 ? 2.572 34.969 -7 1 93.88 265 ALA B C 1
ATOM 4314 O O . ALA B 1 265 ? 3.574 35.406 -6.426 1 93.88 265 ALA B O 1
ATOM 4315 N N . ASP B 1 266 ? 1.347 35.094 -6.508 1 94.06 266 ASP B N 1
ATOM 4316 C CA . ASP B 1 266 ? 1.11 35.719 -5.219 1 94.06 266 ASP B CA 1
ATOM 4317 C C . ASP B 1 266 ? 1.395 34.75 -4.066 1 94.06 266 ASP B C 1
ATOM 4319 O O . ASP B 1 266 ? 1.519 35.188 -2.916 1 94.06 266 ASP B O 1
ATOM 4323 N N . ILE B 1 267 ? 1.391 33.5 -4.336 1 97.75 267 ILE B N 1
ATOM 4324 C CA . ILE B 1 267 ? 1.823 32.531 -3.322 1 97.75 267 ILE B CA 1
ATOM 4325 C C . ILE B 1 267 ? 3.314 32.719 -3.049 1 97.75 267 ILE B C 1
ATOM 4327 O O . ILE B 1 267 ? 4.141 32.531 -3.947 1 97.75 267 ILE B O 1
ATOM 4331 N N . VAL B 1 268 ? 3.645 33.094 -1.851 1 98.25 268 VAL B N 1
ATOM 4332 C CA . VAL B 1 268 ? 4.992 33.531 -1.502 1 98.25 268 VAL B CA 1
ATOM 4333 C C . VAL B 1 268 ? 5.949 32.344 -1.54 1 98.25 268 VAL B C 1
ATOM 4335 O O . VAL B 1 268 ? 7.09 32.469 -1.994 1 98.25 268 VAL B O 1
ATOM 4338 N N . GLY B 1 269 ? 5.473 31.156 -1.032 1 98.25 269 GLY B N 1
ATOM 4339 C CA . GLY B 1 269 ? 6.301 29.969 -1.017 1 98.25 269 GLY B CA 1
ATOM 4340 C C . GLY B 1 269 ? 5.598 28.766 -0.417 1 98.25 269 GLY B C 1
ATOM 4341 O O . GLY B 1 269 ? 4.441 28.844 -0.003 1 98.25 269 GLY B O 1
ATOM 4342 N N . ASP B 1 270 ? 6.273 27.656 -0.478 1 98.5 270 ASP B N 1
ATOM 4343 C CA . ASP B 1 270 ? 5.824 26.438 0.177 1 98.5 270 ASP B CA 1
ATOM 4344 C C . ASP B 1 270 ? 6.781 26.031 1.294 1 98.5 270 ASP B C 1
ATOM 4346 O O . ASP B 1 270 ? 7.707 26.766 1.629 1 98.5 270 ASP B O 1
ATOM 4350 N N . LEU B 1 271 ? 6.5 24.953 1.944 1 98.75 271 LEU B N 1
ATOM 4351 C CA . LEU B 1 271 ? 7.328 24.516 3.064 1 98.75 271 LEU B CA 1
ATOM 4352 C C . LEU B 1 271 ? 8.75 24.203 2.6 1 98.75 271 LEU B C 1
ATOM 4354 O O . LEU B 1 271 ? 9.703 24.344 3.371 1 98.75 271 LEU B O 1
ATOM 4358 N N . PHE B 1 272 ? 8.93 23.766 1.31 1 98.56 272 PHE B N 1
ATOM 4359 C CA . PHE B 1 272 ? 10.273 23.594 0.777 1 98.56 272 PHE B CA 1
ATOM 4360 C C . PHE B 1 272 ? 11.031 24.922 0.782 1 98.56 272 PHE B C 1
ATOM 4362 O O . PHE B 1 272 ? 12.141 25 1.3 1 98.56 272 PHE B O 1
ATOM 4369 N N . ALA B 1 273 ? 10.375 25.922 0.196 1 98.5 273 ALA B N 1
ATOM 4370 C CA . ALA B 1 273 ? 10.992 27.234 0.086 1 98.5 273 ALA B CA 1
ATOM 4371 C C . ALA B 1 273 ? 11.273 27.828 1.464 1 98.5 273 ALA B C 1
ATOM 4373 O O . ALA B 1 273 ? 12.336 28.422 1.687 1 98.5 273 ALA B O 1
ATOM 4374 N N . LEU B 1 274 ? 10.344 27.719 2.398 1 98.69 274 LEU B N 1
ATOM 4375 C CA . LEU B 1 274 ? 10.516 28.25 3.746 1 98.69 274 LEU B CA 1
ATOM 4376 C C . LEU B 1 274 ? 11.688 27.594 4.449 1 98.69 274 LEU B C 1
ATOM 4378 O O . LEU B 1 274 ? 12.555 28.266 5.008 1 98.69 274 LEU B O 1
ATOM 4382 N N . THR B 1 275 ? 11.773 26.25 4.398 1 98.69 275 THR B N 1
ATOM 4383 C CA . THR B 1 275 ? 12.789 25.5 5.137 1 98.69 275 THR B CA 1
ATOM 4384 C C . THR B 1 275 ? 14.156 25.656 4.48 1 98.69 275 THR B C 1
ATOM 4386 O O . THR B 1 275 ? 15.188 25.594 5.156 1 98.69 275 THR B O 1
ATOM 4389 N N . ARG B 1 276 ? 14.164 25.875 3.225 1 98.25 276 ARG B N 1
ATOM 4390 C CA . ARG B 1 276 ? 15.414 26.031 2.486 1 98.25 276 ARG B CA 1
ATOM 4391 C C . ARG B 1 276 ? 15.859 27.484 2.463 1 98.25 276 ARG B C 1
ATOM 4393 O O . ARG B 1 276 ? 16.953 27.797 1.992 1 98.25 276 ARG B O 1
ATOM 4400 N N . GLY B 1 277 ? 15.039 28.359 2.9 1 98 277 GLY B N 1
ATOM 4401 C CA . GLY B 1 277 ? 15.375 29.766 2.965 1 98 277 GLY B CA 1
ATOM 4402 C C . GLY B 1 277 ? 15.336 30.453 1.611 1 98 277 GLY B C 1
ATOM 4403 O O . GLY B 1 277 ? 16.094 31.406 1.369 1 98 277 GLY B O 1
ATOM 4404 N N . THR B 1 278 ? 14.461 29.969 0.711 1 97.94 278 THR B N 1
ATOM 4405 C CA . THR B 1 278 ? 14.453 30.5 -0.648 1 97.94 278 THR B CA 1
ATOM 4406 C C . THR B 1 278 ? 13.219 31.375 -0.881 1 97.94 278 THR B C 1
ATOM 4408 O O . THR B 1 278 ? 12.898 31.719 -2.021 1 97.94 278 THR B O 1
ATOM 4411 N N . CYS B 1 279 ? 12.469 31.688 0.088 1 97.5 279 CYS B N 1
ATOM 4412 C CA . CYS B 1 279 ? 11.383 32.656 0.049 1 97.5 279 CYS B CA 1
ATOM 4413 C C . CYS B 1 279 ? 11.336 33.469 1.339 1 97.5 279 CYS B C 1
ATOM 4415 O O . CYS B 1 279 ? 12.023 33.156 2.307 1 97.5 279 CYS B O 1
ATOM 4417 N N . ASP B 1 280 ? 10.602 34.5 1.302 1 96.56 280 ASP B N 1
ATOM 4418 C CA . ASP B 1 280 ? 10.445 35.312 2.502 1 96.56 280 ASP B CA 1
ATOM 4419 C C . ASP B 1 280 ? 9.641 34.562 3.57 1 96.56 280 ASP B C 1
ATOM 4421 O O . ASP B 1 280 ? 8.672 33.875 3.258 1 96.56 280 ASP B O 1
ATOM 4425 N N . GLN B 1 281 ? 10.172 34.625 4.719 1 96.62 281 GLN B N 1
ATOM 4426 C CA . GLN B 1 281 ? 9.328 34.312 5.855 1 96.62 281 GLN B CA 1
ATOM 4427 C C . GLN B 1 281 ? 8.359 35.438 6.184 1 96.62 281 GLN B C 1
ATOM 4429 O O . GLN B 1 281 ? 7.957 36.188 5.293 1 96.62 281 GLN B O 1
ATOM 4434 N N . ARG B 1 282 ? 7.855 35.562 7.402 1 95.75 282 ARG B N 1
ATOM 4435 C CA . ARG B 1 282 ? 7.043 36.719 7.766 1 95.75 282 ARG B CA 1
ATOM 4436 C C . ARG B 1 282 ? 7.766 38 7.434 1 95.75 282 ARG B C 1
ATOM 4438 O O . ARG B 1 282 ? 8.906 38.219 7.848 1 95.75 282 ARG B O 1
ATOM 4445 N N . ARG B 1 283 ? 7.18 38.875 6.711 1 93.69 283 ARG B N 1
ATOM 4446 C CA . ARG B 1 283 ? 7.836 40.031 6.121 1 93.69 283 ARG B CA 1
ATOM 4447 C C . ARG B 1 283 ? 7.898 41.188 7.113 1 93.69 283 ARG B C 1
ATOM 4449 O O . ARG B 1 283 ? 8.758 42.062 6.996 1 93.69 283 ARG B O 1
ATOM 4456 N N . SER B 1 284 ? 6.906 41.219 8.031 1 94.88 284 SER B N 1
ATOM 4457 C CA . SER B 1 284 ? 6.84 42.25 9.078 1 94.88 284 SER B CA 1
ATOM 4458 C C . SER B 1 284 ? 5.945 41.812 10.227 1 94.88 284 SER B C 1
ATOM 4460 O O . SER B 1 284 ? 5.121 40.906 10.062 1 94.88 284 SER B O 1
ATOM 4462 N N . PRO B 1 285 ? 6.113 42.406 11.391 1 95.38 285 PRO B N 1
ATOM 4463 C CA . PRO B 1 285 ? 5.234 42.062 12.516 1 95.38 285 PRO B CA 1
ATOM 4464 C C . PRO B 1 285 ? 3.764 42.344 12.219 1 95.38 285 PRO B C 1
ATOM 4466 O O . PRO B 1 285 ? 2.879 41.719 12.812 1 95.38 285 PRO B O 1
ATOM 4469 N N . ASP B 1 286 ? 3.512 43.219 11.273 1 96.62 286 ASP B N 1
ATOM 4470 C CA . ASP B 1 286 ? 2.143 43.656 10.977 1 96.62 286 ASP B CA 1
ATOM 4471 C C . ASP B 1 286 ? 1.566 42.844 9.82 1 96.62 286 ASP B C 1
ATOM 4473 O O . ASP B 1 286 ? 0.369 42.906 9.539 1 96.62 286 ASP B O 1
ATOM 4477 N N . ALA B 1 287 ? 2.361 42.031 9.172 1 97.12 287 ALA B N 1
ATOM 4478 C CA . ALA B 1 287 ? 1.896 41.219 8.039 1 97.12 287 ALA B CA 1
ATOM 4479 C C . ALA B 1 287 ? 0.899 40.156 8.492 1 97.12 287 ALA B C 1
ATOM 4481 O O . ALA B 1 287 ? 1.061 39.562 9.562 1 97.12 287 ALA B O 1
ATOM 4482 N N . THR B 1 288 ? -0.112 39.969 7.703 1 98.19 288 THR B N 1
ATOM 4483 C CA . THR B 1 288 ? -0.991 38.812 7.867 1 98.19 288 THR B CA 1
ATOM 4484 C C . THR B 1 288 ? -0.523 37.656 6.996 1 98.19 288 THR B C 1
ATOM 4486 O O . THR B 1 288 ? -0.351 37.812 5.785 1 98.19 288 THR B O 1
ATOM 4489 N N . THR B 1 289 ? -0.238 36.531 7.594 1 98.75 289 THR B N 1
ATOM 4490 C CA . THR B 1 289 ? 0.208 35.344 6.852 1 98.75 289 THR B CA 1
ATOM 4491 C C . THR B 1 289 ? -0.869 34.281 6.852 1 98.75 289 THR B C 1
ATOM 4493 O O . THR B 1 289 ? -1.669 34.188 7.785 1 98.75 289 THR B O 1
ATOM 4496 N N . LEU B 1 290 ? -0.909 33.5 5.812 1 98.69 290 LEU B N 1
ATOM 4497 C CA . LEU B 1 290 ? -1.853 32.406 5.668 1 98.69 290 LEU B CA 1
ATOM 4498 C C . LEU B 1 290 ? -1.159 31.156 5.113 1 98.69 290 LEU B C 1
ATOM 4500 O O . LEU B 1 290 ? -0.486 31.219 4.082 1 98.69 290 LEU B O 1
ATOM 4504 N N . PHE B 1 291 ? -1.257 30.062 5.867 1 98.69 291 PHE B N 1
ATOM 4505 C CA . PHE B 1 291 ? -0.715 28.781 5.449 1 98.69 291 PHE B CA 1
ATOM 4506 C C . PHE B 1 291 ? -1.837 27.781 5.148 1 98.69 291 PHE B C 1
ATOM 4508 O O . PHE B 1 291 ? -2.705 27.547 5.992 1 98.69 291 PHE B O 1
ATOM 4515 N N . LYS B 1 292 ? -1.816 27.25 3.934 1 98.31 292 LYS B N 1
ATOM 4516 C CA . LYS B 1 292 ? -2.77 26.219 3.533 1 98.31 292 LYS B CA 1
ATOM 4517 C C . LYS B 1 292 ? -2.08 24.859 3.367 1 98.31 292 LYS B C 1
ATOM 4519 O O . LYS B 1 292 ? -1.116 24.75 2.607 1 98.31 292 LYS B O 1
ATOM 4524 N N . SER B 1 293 ? -2.635 23.938 4.09 1 97 293 SER B N 1
ATOM 4525 C CA . SER B 1 293 ? -2.072 22.594 4.047 1 97 293 SER B CA 1
ATOM 4526 C C . SER B 1 293 ? -3.068 21.594 3.467 1 97 293 SER B C 1
ATOM 4528 O O . SER B 1 293 ? -4.25 21.625 3.812 1 97 293 SER B O 1
ATOM 4530 N N . VAL B 1 294 ? -2.6 20.766 2.547 1 95 294 VAL B N 1
ATOM 4531 C CA . VAL B 1 294 ? -3.4 19.641 2.078 1 95 294 VAL B CA 1
ATOM 4532 C C . VAL B 1 294 ? -2.707 18.328 2.439 1 95 294 VAL B C 1
ATOM 4534 O O . VAL B 1 294 ? -3.324 17.266 2.402 1 95 294 VAL B O 1
ATOM 4537 N N . GLY B 1 295 ? -1.48 18.406 2.816 1 95.44 295 GLY B N 1
ATOM 4538 C CA . GLY B 1 295 ? -0.72 17.234 3.213 1 95.44 295 GLY B CA 1
ATOM 4539 C C . GLY B 1 295 ? 0.164 16.688 2.105 1 95.44 295 GLY B C 1
ATOM 4540 O O . GLY B 1 295 ? -0.098 16.922 0.924 1 95.44 295 GLY B O 1
ATOM 4541 N N . SER B 1 296 ? 1.253 16.016 2.457 1 96.75 296 SER B N 1
ATOM 4542 C CA . SER B 1 296 ? 2.184 15.359 1.547 1 96.75 296 SER B CA 1
ATOM 4543 C C . SER B 1 296 ? 2.678 14.039 2.123 1 96.75 296 SER B C 1
ATOM 4545 O O . SER B 1 296 ? 2.904 13.93 3.328 1 96.75 296 SER B O 1
ATOM 4547 N N . ALA B 1 297 ? 2.926 13.109 1.234 1 98.38 297 ALA B N 1
ATOM 4548 C CA . ALA B 1 297 ? 3.396 11.797 1.663 1 98.38 297 ALA B CA 1
ATOM 4549 C C . ALA B 1 297 ? 4.781 11.891 2.299 1 98.38 297 ALA B C 1
ATOM 4551 O O . ALA B 1 297 ? 5.18 11.008 3.064 1 98.38 297 ALA B O 1
ATOM 4552 N N . LEU B 1 298 ? 5.566 12.93 1.981 1 98.38 298 LEU B N 1
ATOM 4553 C CA . LEU B 1 298 ? 6.883 13.055 2.596 1 98.38 298 LEU B CA 1
ATOM 4554 C C . LEU B 1 298 ? 6.762 13.266 4.102 1 98.38 298 LEU B C 1
ATOM 4556 O O . LEU B 1 298 ? 7.656 12.883 4.859 1 98.38 298 LEU B O 1
ATOM 4560 N N . GLU B 1 299 ? 5.613 13.906 4.535 1 98.81 299 GLU B N 1
ATOM 4561 C CA . GLU B 1 299 ? 5.395 14.109 5.965 1 98.81 299 GLU B CA 1
ATOM 4562 C C . GLU B 1 299 ? 5.219 12.781 6.691 1 98.81 299 GLU B C 1
ATOM 4564 O O . GLU B 1 299 ? 5.727 12.594 7.797 1 98.81 299 GLU B O 1
ATOM 4569 N N . ASP B 1 300 ? 4.504 11.836 6.09 1 98.88 300 ASP B N 1
ATOM 4570 C CA . ASP B 1 300 ? 4.32 10.5 6.652 1 98.88 300 ASP B CA 1
ATOM 4571 C C . ASP B 1 300 ? 5.652 9.766 6.75 1 98.88 300 ASP B C 1
ATOM 4573 O O . ASP B 1 300 ? 5.941 9.117 7.762 1 98.88 300 ASP B O 1
ATOM 4577 N N . LEU B 1 301 ? 6.461 9.852 5.66 1 98.88 301 LEU B N 1
ATOM 4578 C CA . LEU B 1 301 ? 7.758 9.188 5.633 1 98.88 301 LEU B CA 1
ATOM 4579 C C . LEU B 1 301 ? 8.648 9.688 6.766 1 98.88 301 LEU B C 1
ATOM 4581 O O . LEU B 1 301 ? 9.227 8.891 7.504 1 98.88 301 LEU B O 1
ATOM 4585 N N . ALA B 1 302 ? 8.703 11 6.91 1 98.88 302 ALA B N 1
ATOM 4586 C CA . ALA B 1 302 ? 9.531 11.609 7.945 1 98.88 302 ALA B CA 1
ATOM 4587 C C . ALA B 1 302 ? 9.086 11.172 9.336 1 98.88 302 ALA B C 1
ATOM 4589 O O . ALA B 1 302 ? 9.914 10.852 10.188 1 98.88 302 ALA B O 1
ATOM 4590 N N . ALA B 1 303 ? 7.789 11.172 9.539 1 98.94 303 ALA B N 1
ATOM 4591 C CA . ALA B 1 303 ? 7.234 10.773 10.828 1 98.94 303 ALA B CA 1
ATOM 4592 C C . ALA B 1 303 ? 7.547 9.305 11.125 1 98.94 303 ALA B C 1
ATOM 4594 O O . ALA B 1 303 ? 7.934 8.969 12.25 1 98.94 303 ALA B O 1
ATOM 4595 N N . ALA B 1 304 ? 7.391 8.422 10.141 1 98.88 304 ALA B N 1
ATOM 4596 C CA . ALA B 1 304 ? 7.645 6.996 10.328 1 98.88 304 ALA B CA 1
ATOM 4597 C C . ALA B 1 304 ? 9.117 6.73 10.625 1 98.88 304 ALA B C 1
ATOM 4599 O O . ALA B 1 304 ? 9.445 5.934 11.508 1 98.88 304 ALA B O 1
ATOM 4600 N N . GLU B 1 305 ? 10.023 7.422 9.875 1 98.56 305 GLU B N 1
ATOM 4601 C CA . GLU B 1 305 ? 11.453 7.297 10.148 1 98.56 305 GLU B CA 1
ATOM 4602 C C . GLU B 1 305 ? 11.781 7.695 11.578 1 98.56 305 GLU B C 1
ATOM 4604 O O . GLU B 1 305 ? 12.555 7.02 12.258 1 98.56 305 GLU B O 1
ATOM 4609 N N . LEU B 1 306 ? 11.211 8.781 12.039 1 98.75 306 LEU B N 1
ATOM 4610 C CA . LEU B 1 306 ? 11.461 9.258 13.391 1 98.75 306 LEU B CA 1
ATOM 4611 C C . LEU B 1 306 ? 10.961 8.25 14.422 1 98.75 306 LEU B C 1
ATOM 4613 O O . LEU B 1 306 ? 11.641 7.98 15.414 1 98.75 306 LEU B O 1
ATOM 4617 N N . ALA B 1 307 ? 9.727 7.719 14.195 1 98.75 307 ALA B N 1
ATOM 4618 C CA . ALA B 1 307 ? 9.164 6.754 15.125 1 98.75 307 ALA B CA 1
ATOM 4619 C C . ALA B 1 307 ? 10.094 5.562 15.32 1 98.75 307 ALA B C 1
ATOM 4621 O O . ALA B 1 307 ? 10.344 5.133 16.453 1 98.75 307 ALA B O 1
ATOM 4622 N N . VAL B 1 308 ? 10.633 5.031 14.227 1 98.25 308 VAL B N 1
ATOM 4623 C CA . VAL B 1 308 ? 11.523 3.871 14.281 1 98.25 308 VAL B CA 1
ATOM 4624 C C . VAL B 1 308 ? 12.812 4.246 15 1 98.25 308 VAL B C 1
ATOM 4626 O O . VAL B 1 308 ? 13.312 3.482 15.836 1 98.25 308 VAL B O 1
ATOM 4629 N N . ARG B 1 309 ? 13.359 5.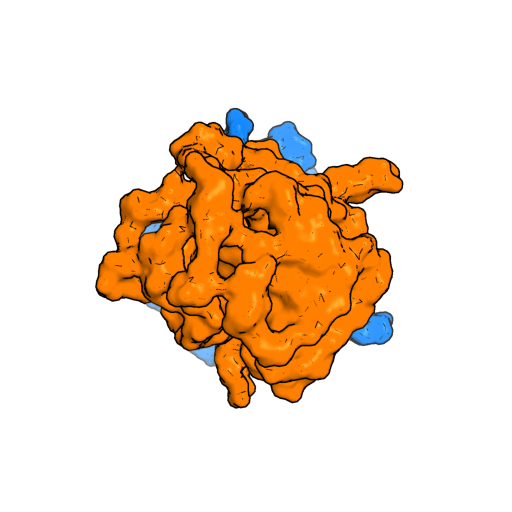441 14.68 1 97.44 309 ARG B N 1
ATOM 4630 C CA . ARG B 1 309 ? 14.578 5.902 15.336 1 97.44 309 ARG B CA 1
ATOM 4631 C C . ARG B 1 309 ? 14.375 6.016 16.844 1 97.44 309 ARG B C 1
ATOM 4633 O O . ARG B 1 309 ? 15.25 5.621 17.625 1 97.44 309 ARG B O 1
ATOM 4640 N N . GLN B 1 310 ? 13.258 6.578 17.281 1 96.75 310 GLN B N 1
ATOM 4641 C CA . GLN B 1 310 ? 12.961 6.773 18.688 1 96.75 310 GLN B CA 1
ATOM 4642 C C . GLN B 1 310 ? 12.789 5.434 19.406 1 96.75 310 GLN B C 1
ATOM 4644 O O . GLN B 1 310 ? 13.094 5.312 20.594 1 96.75 310 GLN B O 1
ATOM 4649 N N . SER B 1 311 ? 12.203 4.469 18.719 1 92 311 SER B N 1
ATOM 4650 C CA . SER B 1 311 ? 11.984 3.154 19.312 1 92 311 SER B CA 1
ATOM 4651 C C . SER B 1 311 ? 13.297 2.422 19.547 1 92 311 SER B C 1
ATOM 4653 O O . SER B 1 311 ? 13.406 1.598 20.453 1 92 311 SER B O 1
ATOM 4655 N N . ASN B 1 312 ? 14.266 2.596 18.688 1 85.31 312 ASN B N 1
ATOM 4656 C CA . ASN B 1 312 ? 15.578 1.982 18.812 1 85.31 312 ASN B CA 1
ATOM 4657 C C . ASN B 1 312 ? 16.375 2.598 19.969 1 85.31 312 ASN B C 1
ATOM 4659 O O . ASN B 1 312 ? 17.25 1.948 20.547 1 85.31 312 ASN B O 1
ATOM 4663 N N . HIS B 1 313 ? 16.078 3.812 20.219 1 75.12 313 HIS B N 1
ATOM 4664 C CA . HIS B 1 313 ? 16.75 4.484 21.312 1 75.12 313 HIS B CA 1
ATOM 4665 C C . HIS B 1 313 ? 16.219 4.016 22.672 1 75.12 313 HIS B C 1
ATOM 4667 O O . HIS B 1 313 ? 16.938 4.016 23.672 1 75.12 313 HIS B O 1
ATOM 4673 N N . HIS B 1 314 ? 14.992 3.566 22.672 1 69.38 314 HIS B N 1
ATOM 4674 C CA . HIS B 1 314 ? 14.406 3.125 23.938 1 69.38 314 HIS B CA 1
ATOM 4675 C C . HIS B 1 314 ? 14.594 1.625 24.141 1 69.38 314 HIS B C 1
ATOM 4677 O O . HIS B 1 314 ? 14.367 1.106 25.234 1 69.38 314 HIS B O 1
ATOM 4683 N N . ASN B 1 315 ? 14.906 0.854 23.141 1 54.59 315 ASN B N 1
ATOM 4684 C CA . ASN B 1 315 ? 15.234 -0.554 23.344 1 54.59 315 ASN B CA 1
ATOM 4685 C C . ASN B 1 315 ? 16.734 -0.765 23.5 1 54.59 315 ASN B C 1
ATOM 4687 O O . ASN B 1 315 ? 17.531 -0.151 22.797 1 54.59 315 ASN B O 1
#